Protein 2W5V (pdb70)

Structure (mmCIF, N/CA/C/O backbone):
data_2W5V
#
_entry.id   2W5V
#
_cell.length_a   70.320
_cell.length_b   173.020
_cell.length_c   54.970
_cell.angle_alpha   90.00
_cell.angle_beta   90.00
_cell.angle_gamma   90.00
#
_symmetry.space_group_name_H-M   'P 21 21 2'
#
loop_
_entity.id
_entity.type
_entity.pdbx_description
1 polymer 'ALKALINE PHOSPHATASE'
2 non-polymer 'ZINC ION'
3 non-polymer 'MAGNESIUM ION'
4 water water
#
loop_
_atom_site.group_PDB
_atom_site.id
_atom_site.type_symbol
_atom_site.label_atom_id
_atom_site.label_alt_id
_atom_site.label_comp_id
_atom_site.label_asym_id
_atom_site.label_entity_id
_atom_site.label_seq_id
_atom_site.pdbx_PDB_ins_code
_atom_site.Cartn_x
_atom_site.Cartn_y
_atom_site.Cartn_z
_atom_site.occupancy
_atom_site.B_iso_or_equiv
_atom_site.auth_seq_id
_atom_site.auth_comp_id
_atom_site.auth_asym_id
_atom_site.auth_atom_id
_atom_site.pdbx_PDB_model_num
ATOM 1 N N . GLN A 1 30 ? -4.978 38.915 -18.106 0.82 99.64 30 GLN A N 1
ATOM 2 C CA . GLN A 1 30 ? -3.930 39.167 -17.122 1.00 99.52 30 GLN A CA 1
ATOM 3 C C . GLN A 1 30 ? -4.493 39.433 -15.728 0.0000 102.38 30 GLN A C 1
ATOM 4 O O . GLN A 1 30 ? -4.831 40.569 -15.395 0.74 99.88 30 GLN A O 1
ATOM 10 N N . LEU A 1 31 ? -4.593 38.380 -14.922 1.00 108.93 31 LEU A N 1
ATOM 11 C CA . LEU A 1 31 ? -4.983 38.517 -13.521 1.00 109.05 31 LEU A CA 1
ATOM 12 C C . LEU A 1 31 ? -3.774 38.953 -12.700 1.00 94.76 31 LEU A C 1
ATOM 13 O O . LEU A 1 31 ? -2.670 39.089 -13.231 1.00 102.04 31 LEU A O 1
ATOM 18 N N . LYS A 1 32 ? -3.973 39.170 -11.406 1.00 67.27 32 LYS A N 1
ATOM 19 C CA . LYS A 1 32 ? -2.855 39.522 -10.544 1.00 52.87 32 LYS A CA 1
ATOM 20 C C . LYS A 1 32 ? -2.116 38.285 -10.027 1.00 41.69 32 LYS A C 1
ATOM 21 O O . LYS A 1 32 ? -2.550 37.141 -10.220 1.00 30.83 32 LYS A O 1
ATOM 27 N N . THR A 1 33 ? -0.982 38.543 -9.386 1.00 37.82 33 THR A N 1
ATOM 28 C CA . THR A 1 33 ? -0.091 37.505 -8.901 1.00 28.58 33 THR A CA 1
ATOM 29 C C . THR A 1 33 ? -0.122 37.508 -7.386 1.00 24.60 33 THR A C 1
ATOM 30 O O . THR A 1 33 ? 0.341 38.465 -6.759 1.00 30.30 33 THR A O 1
ATOM 34 N N . PRO A 1 34 ? -0.661 36.436 -6.782 1.00 20.04 34 PRO A N 1
ATOM 35 C CA . PRO A 1 34 ? -0.669 36.376 -5.318 1.00 19.06 34 PRO A CA 1
ATOM 36 C C . PRO A 1 34 ? 0.703 36.016 -4.787 1.00 21.96 34 PRO A C 1
ATOM 37 O O . PRO A 1 34 ? 1.393 35.190 -5.386 1.00 22.07 34 PRO A O 1
ATOM 41 N N . LYS A 1 35 ? 1.094 36.630 -3.678 1.00 14.37 35 LYS A N 1
ATOM 42 C CA . LYS A 1 35 ? 2.308 36.224 -2.975 1.00 12.14 35 LYS A CA 1
ATOM 43 C C . LYS A 1 35 ? 2.114 34.921 -2.203 1.00 17.58 35 LYS A C 1
ATOM 44 O O . LYS A 1 35 ? 2.992 34.041 -2.209 1.00 17.85 35 LYS A O 1
ATOM 50 N N . ASN A 1 36 ? 0.965 34.813 -1.533 1.00 16.47 36 ASN A N 1
ATOM 51 C CA . ASN A 1 36 ? 0.663 33.701 -0.634 1.00 15.18 36 ASN A CA 1
ATOM 52 C C . ASN A 1 36 ? -0.553 32.922 -1.104 1.00 14.70 36 ASN A C 1
ATOM 53 O O . ASN A 1 36 ? -1.435 33.462 -1.763 1.00 15.85 36 ASN A O 1
ATOM 58 N N . VAL A 1 37 ? -0.613 31.654 -0.730 1.00 16.18 37 VAL A N 1
ATOM 59 C CA . VAL A 1 37 ? -1.762 30.838 -1.076 1.00 13.31 37 VAL A CA 1
ATOM 60 C C . VAL A 1 37 ? -2.223 30.057 0.147 1.00 15.02 37 VAL A C 1
ATOM 61 O O . VAL A 1 37 ? -1.398 29.463 0.852 1.00 16.06 37 VAL A O 1
ATOM 65 N N . ILE A 1 38 ? -3.536 30.070 0.392 1.00 15.39 38 ILE A N 1
ATOM 66 C CA . ILE A 1 38 ? -4.151 29.240 1.419 1.00 11.58 38 ILE A CA 1
ATOM 67 C C . ILE A 1 38 ? -5.162 28.337 0.743 1.00 13.11 38 ILE A C 1
ATOM 68 O O . ILE A 1 38 ? -6.114 28.817 0.116 1.00 18.23 38 ILE A O 1
ATOM 73 N N . LEU A 1 39 ? -4.947 27.032 0.848 1.00 12.59 39 LEU A N 1
ATOM 74 C CA . LEU A 1 39 ? -5.854 26.055 0.258 1.00 15.20 39 LEU A CA 1
ATOM 75 C C . LEU A 1 39 ? -6.579 25.330 1.377 1.00 18.82 39 LEU A C 1
ATOM 76 O O . LEU A 1 39 ? -5.956 24.627 2.175 1.00 18.74 39 LEU A O 1
ATOM 81 N N . LEU A 1 40 ? -7.890 25.518 1.452 1.00 13.95 40 LEU A N 1
ATOM 82 C CA . LEU A 1 40 ? -8.696 24.890 2.492 1.00 9.97 40 LEU A CA 1
ATOM 83 C C . LEU A 1 40 ? -9.496 23.761 1.858 1.00 12.82 40 LEU A C 1
ATOM 84 O O . LEU A 1 40 ? -10.220 23.966 0.876 1.00 15.36 40 LEU A O 1
ATOM 89 N N . ILE A 1 41 ? -9.349 22.566 2.416 1.00 15.09 41 ILE A N 1
ATOM 90 C CA . ILE A 1 41 ? -9.995 21.383 1.859 1.00 13.17 41 ILE A CA 1
ATOM 91 C C . ILE A 1 41 ? -10.999 20.810 2.842 1.00 15.29 41 ILE A C 1
ATOM 92 O O . ILE A 1 41 ? -10.651 20.446 3.968 1.00 16.11 41 ILE A O 1
ATOM 97 N N . SER A 1 42 ? -12.253 20.740 2.416 1.00 13.00 42 SER A N 1
ATOM 98 C CA . SER A 1 42 ? -13.283 20.119 3.232 1.00 10.97 42 SER A CA 1
ATOM 99 C C . SER A 1 42 ? -13.469 18.706 2.711 1.00 18.04 42 SER A C 1
ATOM 100 O O . SER A 1 42 ? -14.058 18.495 1.650 1.00 20.67 42 SER A O 1
ATOM 103 N N . ASP A 1 43 ? -12.971 17.733 3.454 1.00 12.27 43 ASP A N 1
ATOM 104 C CA . ASP A 1 43 ? -12.997 16.367 2.962 1.00 12.74 43 ASP A CA 1
ATOM 105 C C . ASP A 1 43 ? -14.424 15.824 2.953 1.00 13.95 43 ASP A C 1
ATOM 106 O O . ASP A 1 43 ? -15.092 15.783 3.989 1.00 15.22 43 ASP A O 1
ATOM 111 N N . GLY A 1 44 ? -14.906 15.453 1.773 1.00 16.98 44 GLY A N 1
ATOM 112 C CA . GLY A 1 44 ? -16.208 14.824 1.643 1.00 19.78 44 GLY A CA 1
ATOM 113 C C . GLY A 1 44 ? -17.398 15.761 1.520 1.00 14.82 44 GLY A C 1
ATOM 114 O O . GLY A 1 44 ? -18.543 15.311 1.600 1.00 21.78 44 GLY A O 1
ATOM 115 N N . ALA A 1 45 ? -17.141 17.052 1.317 1.00 14.56 45 ALA A N 1
ATOM 116 C CA . ALA A 1 45 ? -18.217 18.039 1.251 1.00 14.97 45 ALA A CA 1
ATOM 117 C C . ALA A 1 45 ? -18.640 18.327 -0.191 1.00 19.47 45 ALA A C 1
ATOM 118 O O . ALA A 1 45 ? -17.934 19.009 -0.927 1.00 21.29 45 ALA A O 1
ATOM 120 N N . GLY A 1 46 ? -19.784 17.790 -0.598 1.00 20.57 46 GLY A N 1
ATOM 121 C CA . GLY A 1 46 ? -20.387 18.178 -1.863 1.00 17.40 46 GLY A CA 1
ATOM 122 C C . GLY A 1 46 ? -21.186 19.460 -1.661 1.00 15.85 46 GLY A C 1
ATOM 123 O O . GLY A 1 46 ? -21.244 20.002 -0.559 1.00 16.04 46 GLY A O 1
ATOM 124 N N . LEU A 1 47 ? -21.834 19.940 -2.709 1.00 15.61 47 LEU A N 1
ATOM 125 C CA . LEU A 1 47 ? -22.620 21.168 -2.576 1.00 12.40 47 LEU A CA 1
ATOM 126 C C . LEU A 1 47 ? -23.762 21.030 -1.549 1.00 13.52 47 LEU A C 1
ATOM 127 O O . LEU A 1 47 ? -24.132 22.000 -0.898 1.00 14.16 47 LEU A O 1
ATOM 132 N N . SER A 1 48 ? -24.328 19.832 -1.406 1.00 14.05 48 SER A N 1
ATOM 133 C CA . SER A 1 48 ? -25.357 19.627 -0.388 1.00 15.69 48 SER A CA 1
ATOM 134 C C . SER A 1 48 ? -24.791 19.840 1.020 1.00 19.44 48 SER A C 1
ATOM 135 O O . SER A 1 48 ? -25.441 20.462 1.872 1.00 16.69 48 SER A O 1
ATOM 138 N N . GLN A 1 49 ? -23.584 19.331 1.264 1.00 16.07 49 GLN A N 1
ATOM 139 C CA . GLN A 1 49 ? -22.925 19.533 2.555 1.00 10.93 49 GLN A CA 1
ATOM 140 C C . GLN A 1 49 ? -22.671 21.020 2.805 1.00 13.94 49 GLN A C 1
ATOM 141 O O . GLN A 1 49 ? -22.985 21.552 3.877 1.00 13.28 49 GLN A O 1
ATOM 147 N N . ILE A 1 50 ? -22.102 21.690 1.809 1.00 14.33 50 ILE A N 1
ATOM 148 C CA . ILE A 1 50 ? -21.919 23.138 1.872 1.00 12.53 50 ILE A CA 1
ATOM 149 C C . ILE A 1 50 ? -23.236 23.841 2.213 1.00 14.94 50 ILE A C 1
ATOM 150 O O . ILE A 1 50 ? -23.280 24.706 3.089 1.00 14.03 50 ILE A O 1
ATOM 155 N N . SER A 1 51 ? -24.312 23.448 1.529 1.00 14.94 51 SER A N 1
ATOM 156 C CA . SER A 1 51 ? -25.621 24.071 1.708 1.00 14.13 51 SER A CA 1
ATOM 157 C C . SER A 1 51 ? -26.117 23.971 3.149 1.00 15.52 51 SER A C 1
ATOM 158 O O . SER A 1 51 ? -26.912 24.794 3.587 1.00 15.25 51 SER A O 1
ATOM 161 N N . SER A 1 52 ? -25.660 22.970 3.896 1.00 16.20 52 SER A N 1
ATOM 162 C CA . SER A 1 52 ? -26.145 22.837 5.273 1.00 13.20 52 SER A CA 1
ATOM 163 C C . SER A 1 52 ? -25.796 24.067 6.123 1.00 15.68 52 SER A C 1
ATOM 164 O O . SER A 1 52 ? -26.543 24.428 7.035 1.00 20.34 52 SER A O 1
ATOM 167 N N . THR A 1 53 ? -24.681 24.730 5.813 1.00 16.82 53 THR A N 1
ATOM 168 C CA . THR A 1 53 ? -24.287 25.914 6.579 1.00 18.39 53 THR A CA 1
ATOM 169 C C . THR A 1 53 ? -25.291 27.054 6.394 1.00 19.46 53 THR A C 1
ATOM 170 O O . THR A 1 53 ? -25.392 27.940 7.240 1.00 20.11 53 THR A O 1
ATOM 174 N N . PHE A 1 54 ? -26.032 27.036 5.287 1.00 14.25 54 PHE A N 1
ATOM 175 C CA . PHE A 1 54 ? -27.024 28.079 5.037 1.00 18.07 54 PHE A CA 1
ATOM 176 C C . PHE A 1 54 ? -28.322 27.814 5.795 1.00 23.02 54 PHE A C 1
ATOM 177 O O . PHE A 1 54 ? -29.208 28.658 5.796 1.00 21.93 54 PHE A O 1
ATOM 185 N N . TYR A 1 55 ? -28.433 26.647 6.432 1.00 17.64 55 TYR A N 1
ATOM 186 C CA . TYR A 1 55 ? -29.635 26.314 7.209 1.00 19.07 55 TYR A CA 1
ATOM 187 C C . TYR A 1 55 ? -29.375 25.970 8.677 1.00 21.13 55 TYR A C 1
ATOM 188 O O . TYR A 1 55 ? -30.259 26.135 9.520 1.00 21.07 55 TYR A O 1
ATOM 197 N N . PHE A 1 56 ? -28.179 25.482 8.983 1.00 20.63 56 PHE A N 1
ATOM 198 C CA . PHE A 1 56 ? -27.896 24.945 10.315 1.00 21.93 56 PHE A CA 1
ATOM 199 C C . PHE A 1 56 ? -26.769 25.674 11.050 1.00 28.24 56 PHE A C 1
ATOM 200 O O . PHE A 1 56 ? -26.255 25.181 12.051 1.00 28.45 56 PHE A O 1
ATOM 208 N N . LYS A 1 57 ? -26.380 26.842 10.554 1.00 24.61 57 LYS A N 1
ATOM 209 C CA . LYS A 1 57 ? -25.362 27.646 11.223 1.00 29.00 57 LYS A CA 1
ATOM 210 C C . LYS A 1 57 ? -25.944 29.009 11.563 1.00 29.42 57 LYS A C 1
ATOM 211 O O . LYS A 1 57 ? -26.681 29.580 10.771 1.00 28.37 57 LYS A O 1
ATOM 217 N N . SER A 1 58 ? -25.622 29.538 12.736 1.00 31.53 58 SER A N 1
ATOM 218 C CA . SER A 1 58 ? -26.104 30.869 13.082 1.00 38.90 58 SER A CA 1
ATOM 219 C C . SER A 1 58 ? -25.362 31.910 12.250 1.00 37.05 58 SER A C 1
ATOM 220 O O . SER A 1 58 ? -24.139 31.864 12.121 1.00 35.67 58 SER A O 1
ATOM 223 N N . GLY A 1 59 ? -26.104 32.843 11.668 1.00 37.18 59 GLY A N 1
ATOM 224 C CA . GLY A 1 59 ? -25.487 33.873 10.857 1.00 38.86 59 GLY A CA 1
ATOM 225 C C . GLY A 1 59 ? -25.111 33.372 9.475 1.00 42.29 59 GLY A C 1
ATOM 226 O O . GLY A 1 59 ? -25.185 32.173 9.198 1.00 43.79 59 GLY A O 1
ATOM 227 N N . THR A 1 60 ? -24.697 34.297 8.614 1.00 32.45 60 THR A N 1
ATOM 228 C CA . THR A 1 60 ? -24.369 33.999 7.221 1.00 29.62 60 THR A CA 1
ATOM 229 C C . THR A 1 60 ? -23.048 33.242 7.079 1.00 24.64 60 THR A C 1
ATOM 230 O O . THR A 1 60 ? -22.052 33.602 7.713 1.00 22.14 60 THR A O 1
ATOM 234 N N . PRO A 1 61 ? -23.040 32.184 6.248 1.00 20.31 61 PRO A N 1
ATOM 235 C CA . PRO A 1 61 ? -21.829 31.388 6.002 1.00 17.12 61 PRO A CA 1
ATOM 236 C C . PRO A 1 61 ? -20.748 32.228 5.326 1.00 18.64 61 PRO A C 1
ATOM 237 O O . PRO A 1 61 ? -21.054 33.105 4.514 1.00 18.39 61 PRO A O 1
ATOM 241 N N . ASN A 1 62 ? -19.490 31.970 5.660 1.00 16.71 62 ASN A N 1
ATOM 242 C CA . ASN A 1 62 ? -18.409 32.677 4.999 1.00 16.79 62 ASN A CA 1
ATOM 243 C C . ASN A 1 62 ? -18.290 32.325 3.509 1.00 19.05 62 ASN A C 1
ATOM 244 O O . ASN A 1 62 ? -17.669 33.057 2.744 1.00 16.24 62 ASN A O 1
ATOM 249 N N . TYR A 1 63 ? -18.889 31.208 3.101 1.00 16.17 63 TYR A N 1
ATOM 250 C CA . TYR A 1 63 ? -19.000 30.893 1.679 1.00 15.98 63 TYR A CA 1
ATOM 251 C C . TYR A 1 63 ? -19.524 32.073 0.853 1.00 13.99 63 TYR A C 1
ATOM 252 O O . TYR A 1 63 ? -19.104 32.272 -0.285 1.00 17.09 63 TYR A O 1
ATOM 261 N N . THR A 1 64 ? -20.443 32.851 1.414 1.00 12.19 64 THR A N 1
ATOM 262 C CA . THR A 1 64 ? -21.045 33.956 0.656 1.00 11.58 64 THR A CA 1
ATOM 263 C C . THR A 1 64 ? -20.071 35.079 0.301 1.00 15.19 64 THR A C 1
ATOM 264 O O . THR A 1 64 ? -20.407 35.971 -0.466 1.00 15.33 64 THR A O 1
ATOM 268 N N . GLN A 1 65 ? -18.868 35.053 0.861 1.00 18.59 65 GLN A N 1
ATOM 269 C CA . GLN A 1 65 ? -17.884 36.076 0.517 1.00 17.26 65 GLN A CA 1
ATOM 270 C C . GLN A 1 65 ? -17.284 35.831 -0.870 1.00 22.37 65 GLN A C 1
ATOM 271 O O . GLN A 1 65 ? -16.690 36.728 -1.461 1.00 18.79 65 GLN A O 1
ATOM 277 N N . PHE A 1 66 ? -17.442 34.619 -1.395 1.00 14.63 66 PHE A N 1
ATOM 278 C CA . PHE A 1 66 ? -16.830 34.272 -2.683 1.00 12.74 66 PHE A CA 1
ATOM 279 C C . PHE A 1 66 ? -17.656 34.711 -3.894 1.00 14.65 66 PHE A C 1
ATOM 280 O O . PHE A 1 66 ? -18.875 34.536 -3.931 1.00 19.44 66 PHE A O 1
ATOM 288 N N . LYS A 1 67 ? -16.978 35.256 -4.899 1.00 15.06 67 LYS A N 1
ATOM 289 C CA . LYS A 1 67 ? -17.618 35.528 -6.185 1.00 16.59 67 LYS A CA 1
ATOM 290 C C . LYS A 1 67 ? -17.169 34.521 -7.245 1.00 19.23 67 LYS A C 1
ATOM 291 O O . LYS A 1 67 ? -17.993 33.978 -7.995 1.00 18.42 67 LYS A O 1
ATOM 297 N N . ASN A 1 68 ? -15.868 34.251 -7.295 1.00 16.58 68 ASN A N 1
ATOM 298 C CA . ASN A 1 68 ? -15.352 33.346 -8.310 1.00 12.93 68 ASN A CA 1
ATOM 299 C C . ASN A 1 68 ? -15.528 31.895 -7.903 1.00 16.38 68 ASN A C 1
ATOM 300 O O . ASN A 1 68 ? -14.984 31.441 -6.889 1.00 17.35 68 ASN A O 1
ATOM 305 N N . ILE A 1 69 ? -16.301 31.181 -8.710 1.00 12.14 69 ILE A N 1
ATOM 306 C CA . ILE A 1 69 ? -16.673 29.806 -8.415 1.00 13.45 69 ILE A CA 1
ATOM 307 C C . ILE A 1 69 ? -16.427 28.936 -9.636 1.00 12.23 69 ILE A C 1
ATOM 308 O O . ILE A 1 69 ? -16.739 29.329 -10.759 1.00 14.12 69 ILE A O 1
ATOM 313 N N . GLY A 1 70 ? -15.860 27.758 -9.409 1.00 13.23 70 GLY A N 1
ATOM 314 C CA . GLY A 1 70 ? -15.663 26.788 -10.469 1.00 13.77 70 GLY A CA 1
ATOM 315 C C . GLY A 1 70 ? -16.168 25.432 -10.026 1.00 12.28 70 GLY A C 1
ATOM 316 O O . GLY A 1 70 ? -16.710 25.304 -8.925 1.00 13.64 70 GLY A O 1
ATOM 317 N N . LEU A 1 71 ? -15.998 24.425 -10.875 1.00 13.92 71 LEU A N 1
ATOM 318 C CA . LEU A 1 71 ? -16.393 23.061 -10.533 1.00 13.83 71 LEU A CA 1
ATOM 319 C C . LEU A 1 71 ? -15.312 22.095 -11.005 1.00 16.94 71 LEU A C 1
ATOM 320 O O . LEU A 1 71 ? -14.787 22.246 -12.114 1.00 15.28 71 LEU A O 1
ATOM 325 N N . ILE A 1 72 ? -15.000 21.093 -10.178 1.00 15.75 72 ILE A N 1
ATOM 326 C CA . ILE A 1 72 ? -14.022 20.073 -10.558 1.00 12.30 72 ILE A CA 1
ATOM 327 C C . ILE A 1 72 ? -14.613 18.668 -10.664 1.00 11.99 72 ILE A C 1
ATOM 328 O O . ILE A 1 72 ? -15.474 18.277 -9.874 1.00 16.53 72 ILE A O 1
ATOM 333 N N . LYS A 1 73 ? -14.138 17.927 -11.655 1.00 13.73 73 LYS A N 1
ATOM 334 C CA . LYS A 1 73 ? -14.425 16.506 -11.786 1.00 14.15 73 LYS A CA 1
ATOM 335 C C . LYS A 1 73 ? -13.357 15.715 -11.019 1.00 19.50 73 LYS A C 1
ATOM 336 O O . LYS A 1 73 ? -12.158 15.960 -11.174 1.00 19.60 73 LYS A O 1
ATOM 342 N N . THR A 1 74 ? -13.787 14.755 -10.206 1.00 12.97 74 THR A N 1
ATOM 343 C CA . THR A 1 74 ? -12.914 14.205 -9.171 1.00 14.21 74 THR A CA 1
ATOM 344 C C . THR A 1 74 ? -12.450 12.763 -9.420 1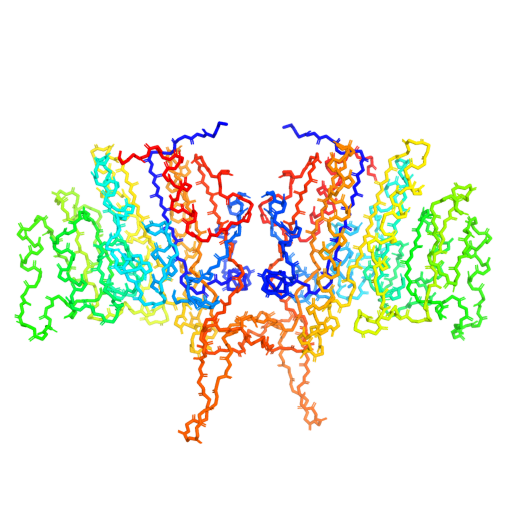.00 14.74 74 THR A C 1
ATOM 345 O O . THR A 1 74 ? -11.725 12.196 -8.606 1.00 16.16 74 THR A O 1
ATOM 349 N N . SER A 1 75 ? -12.856 12.168 -10.533 1.00 14.90 75 SER A N 1
ATOM 350 C CA . SER A 1 75 ? -12.475 10.776 -10.799 1.00 19.98 75 SER A CA 1
ATOM 351 C C . SER A 1 75 ? -10.955 10.579 -10.769 1.00 23.04 75 SER A C 1
ATOM 352 O O . SER A 1 75 ? -10.199 11.485 -11.105 1.00 18.94 75 SER A O 1
ATOM 355 N N . SER A 1 76 ? -10.509 9.392 -10.368 1.00 19.05 76 SER A N 1
ATOM 356 C CA . SER A 1 76 ? -9.075 9.115 -10.338 1.00 15.75 76 SER A CA 1
ATOM 357 C C . SER A 1 76 ? -8.631 8.585 -11.702 1.00 19.27 76 SER A C 1
ATOM 358 O O . SER A 1 76 ? -9.400 8.609 -12.664 1.00 17.29 76 SER A O 1
ATOM 361 N N . SER A 1 77 ? -7.391 8.112 -11.789 1.00 16.06 77 SER A N 1
ATOM 362 C CA . SER A 1 77 ? -6.874 7.578 -13.043 1.00 19.38 77 SER A CA 1
ATOM 363 C C . SER A 1 77 ? -7.499 6.218 -13.365 1.00 23.26 77 SER A C 1
ATOM 364 O O . SER A 1 77 ? -7.477 5.783 -14.515 1.00 24.21 77 SER A O 1
ATOM 367 N N . ARG A 1 78 ? -8.051 5.550 -12.351 1.00 15.51 78 ARG A N 1
ATOM 368 C CA . ARG A 1 78 ? -8.567 4.186 -12.523 1.00 23.26 78 ARG A CA 1
ATOM 369 C C . ARG A 1 78 ? -9.998 3.993 -12.045 1.00 27.94 78 ARG A C 1
ATOM 370 O O . ARG A 1 78 ? -10.602 2.954 -12.305 1.00 25.21 78 ARG A O 1
ATOM 378 N N . GLU A 1 79 ? -10.530 4.978 -11.329 1.00 22.59 79 GLU A N 1
ATOM 379 C CA . GLU A 1 79 ? -11.822 4.823 -10.663 1.00 17.85 79 GLU A CA 1
ATOM 380 C C . GLU A 1 79 ? -12.738 6.034 -10.874 1.00 18.88 79 GLU A C 1
ATOM 381 O O . GLU A 1 79 ? -12.320 7.181 -10.696 1.00 20.01 79 GLU A O 1
ATOM 387 N N . ASP A 1 80 ? -13.994 5.776 -11.234 1.00 21.27 80 ASP A N 1
ATOM 388 C CA . ASP A 1 80 ? -14.985 6.846 -11.352 1.00 19.64 80 ASP A CA 1
ATOM 389 C C . ASP A 1 80 ? -15.189 7.553 -10.019 1.00 17.21 80 ASP A C 1
ATOM 390 O O . ASP A 1 80 ? -15.359 8.775 -9.973 1.00 17.06 80 ASP A O 1
ATOM 395 N N . VAL A 1 81 ? -15.192 6.776 -8.939 1.00 17.82 81 VAL A N 1
ATOM 396 C CA . VAL A 1 81 ? -15.336 7.327 -7.593 1.00 19.00 81 VAL A CA 1
ATOM 397 C C . VAL A 1 81 ? -13.978 7.384 -6.897 1.00 18.89 81 VAL A C 1
ATOM 398 O O . VAL A 1 81 ? -13.335 6.363 -6.661 1.00 15.50 81 VAL A O 1
ATOM 402 N N . THR A 1 82 ? -13.540 8.588 -6.563 1.00 16.31 82 THR A N 1
ATOM 403 C CA . THR A 1 82 ? -12.211 8.755 -6.001 1.00 18.08 82 THR A CA 1
ATOM 404 C C . THR A 1 82 ? -12.168 8.481 -4.495 1.00 18.48 82 THR A C 1
ATOM 405 O O . THR A 1 82 ? -13.197 8.515 -3.819 1.00 18.46 82 THR A O 1
ATOM 409 N N . ASP A 1 83 ? -10.979 8.184 -3.971 1.00 16.49 83 ASP A N 1
ATOM 410 C CA . ASP A 1 83 ? -10.787 8.220 -2.526 1.00 18.19 83 ASP A CA 1
ATOM 411 C C . ASP A 1 83 ? -9.977 9.453 -2.176 1.00 20.26 83 ASP A C 1
ATOM 412 O O . ASP A 1 83 ? -9.610 10.235 -3.064 1.00 17.66 83 ASP A O 1
ATOM 427 N N . ALA A 1 85 ? -6.950 9.830 -1.025 1.00 13.20 85 ALA A N 1
ATOM 428 C CA . ALA A 1 85 ? -5.534 9.800 -1.388 1.00 14.27 85 ALA A CA 1
ATOM 429 C C . ALA A 1 85 ? -5.304 10.296 -2.815 1.00 14.33 85 ALA A C 1
ATOM 430 O O . ALA A 1 85 ? -4.496 11.203 -3.043 1.00 17.00 85 ALA A O 1
ATOM 432 N N . SER A 1 86 ? -6.008 9.714 -3.780 1.00 15.22 86 SER A N 1
ATOM 433 C CA . SER A 1 86 ? -5.868 10.162 -5.166 1.00 17.67 86 SER A CA 1
ATOM 434 C C . SER A 1 86 ? -6.446 11.564 -5.350 1.00 18.67 86 SER A C 1
ATOM 435 O O . SER A 1 86 ? -5.889 12.386 -6.093 1.00 19.90 86 SER A O 1
ATOM 438 N N . GLY A 1 87 ? -7.562 11.831 -4.676 1.00 17.15 87 GLY A N 1
ATOM 439 C CA . GLY A 1 87 ? -8.186 13.147 -4.736 1.00 16.78 87 GLY A CA 1
ATOM 440 C C . GLY A 1 87 ? -7.250 14.261 -4.301 1.00 17.45 87 GLY A C 1
ATOM 441 O O . GLY A 1 87 ? -7.162 15.296 -4.952 1.00 24.37 87 GLY A O 1
ATOM 442 N N . ALA A 1 88 ? -6.538 14.048 -3.200 1.00 13.69 88 ALA A N 1
ATOM 443 C CA . ALA A 1 88 ? -5.643 15.071 -2.664 1.00 15.28 88 ALA A CA 1
ATOM 444 C C . ALA A 1 88 ? -4.342 15.161 -3.443 1.00 16.27 88 ALA A C 1
ATOM 445 O O . ALA A 1 88 ? -3.764 16.245 -3.579 1.00 15.52 88 ALA A O 1
ATOM 447 N N . THR A 1 89 ? -3.855 14.013 -3.914 1.00 13.26 89 THR A N 1
ATOM 448 C CA . THR A 1 89 ? -2.655 13.983 -4.742 1.00 12.83 89 THR A CA 1
ATOM 449 C C . THR A 1 89 ? -2.892 14.717 -6.055 1.00 17.76 89 THR A C 1
ATOM 450 O O . THR A 1 89 ? -1.983 15.325 -6.604 1.00 18.82 89 THR A O 1
ATOM 454 N N . ALA A 1 90 ? -4.126 14.683 -6.551 1.00 15.46 90 ALA A N 1
ATOM 455 C CA . ALA A 1 90 ? -4.471 15.493 -7.706 1.00 15.48 90 ALA A CA 1
ATOM 456 C C . ALA A 1 90 ? -4.202 16.974 -7.404 1.00 17.93 90 ALA A C 1
ATOM 457 O O . ALA A 1 90 ? -3.650 17.689 -8.238 1.00 17.46 90 ALA A O 1
ATOM 459 N N . PHE A 1 91 ? -4.592 17.435 -6.212 1.00 16.31 91 PHE A N 1
ATOM 460 C CA . PHE A 1 91 ? -4.332 18.831 -5.809 1.00 10.50 91 PHE A CA 1
ATOM 461 C C . PHE A 1 91 ? -2.850 19.119 -5.563 1.00 14.88 91 PHE A C 1
ATOM 462 O O . PHE A 1 91 ? -2.322 20.117 -6.038 1.00 22.98 91 PHE A O 1
ATOM 470 N N . SER A 1 92 ? -2.193 18.249 -4.802 1.00 18.34 92 SER A N 1
ATOM 471 C CA . SER A 1 92 ? -0.827 18.487 -4.350 1.00 16.36 92 SER A CA 1
ATOM 472 C C . SER A 1 92 ? 0.224 18.283 -5.448 1.00 20.65 92 SER A C 1
ATOM 473 O O . SER A 1 92 ? 1.274 18.937 -5.431 1.00 17.75 92 SER A O 1
ATOM 476 N N . CYS A 1 93 ? -0.058 17.383 -6.393 1.00 17.93 93 CYS A N 1
ATOM 477 C CA . CYS A 1 93 ? 0.930 16.988 -7.407 1.00 16.79 93 CYS A CA 1
ATOM 478 C C . CYS A 1 93 ? 0.480 17.196 -8.851 1.00 20.23 93 CYS A C 1
ATOM 479 O O . CYS A 1 93 ? 1.279 17.054 -9.777 1.00 17.72 93 CYS A O 1
ATOM 482 N N . GLY A 1 94 ? -0.792 17.522 -9.056 1.00 17.60 94 GLY A N 1
ATOM 483 C CA . GLY A 1 94 ? -1.249 17.893 -10.386 1.00 20.58 94 GLY A CA 1
ATOM 484 C C . GLY A 1 94 ? -1.450 16.758 -11.379 1.00 24.76 94 GLY A C 1
ATOM 485 O O . GLY A 1 94 ? -1.471 16.988 -12.591 1.00 20.62 94 GLY A O 1
ATOM 486 N N . ILE A 1 95 ? -1.616 15.535 -10.881 1.00 19.02 95 ILE A N 1
ATOM 487 C CA . ILE A 1 95 ? -1.859 14.397 -11.765 1.00 20.73 95 ILE A CA 1
ATOM 488 C C . ILE A 1 95 ? -3.013 13.518 -11.304 1.00 22.05 95 ILE A C 1
ATOM 489 O O . ILE A 1 95 ? -3.326 13.451 -10.115 1.00 20.39 95 ILE A O 1
ATOM 494 N N . LYS A 1 96 ? -3.641 12.839 -12.256 1.00 17.82 96 LYS A N 1
ATOM 495 C CA . LYS A 1 96 ? -4.581 11.775 -11.931 1.00 20.19 96 LYS A CA 1
ATOM 496 C C . LYS A 1 96 ? -3.770 10.554 -11.496 1.00 25.07 96 LYS A C 1
ATOM 497 O O . LYS A 1 96 ? -2.805 10.179 -12.165 1.00 21.16 96 LYS A O 1
ATOM 503 N N . THR A 1 97 ? -4.141 9.942 -10.374 1.00 16.08 97 THR A N 1
ATOM 504 C CA . THR A 1 97 ? -3.446 8.729 -9.924 1.00 18.60 97 THR A CA 1
ATOM 505 C C . THR A 1 97 ? -4.452 7.746 -9.332 1.00 18.91 97 THR A C 1
ATOM 506 O O . THR A 1 97 ? -5.642 8.052 -9.273 1.00 20.10 97 THR A O 1
ATOM 510 N N . TYR A 1 98 ? -3.982 6.573 -8.912 1.00 17.79 98 TYR A N 1
ATOM 511 C CA . TYR A 1 98 ? -4.889 5.520 -8.460 1.00 16.53 98 TYR A CA 1
ATOM 512 C C . TYR A 1 98 ? -5.350 5.731 -7.018 1.00 17.59 98 TYR A C 1
ATOM 513 O O . TYR A 1 98 ? -4.602 6.277 -6.197 1.00 18.01 98 TYR A O 1
ATOM 522 N N . ASN A 1 99 ? -6.582 5.316 -6.715 1.00 17.63 99 ASN A N 1
ATOM 523 C CA . ASN A 1 99 ? -7.104 5.384 -5.348 1.00 13.94 99 ASN A CA 1
ATOM 524 C C . ASN A 1 99 ? -6.102 4.742 -4.394 1.00 19.10 99 ASN A C 1
ATOM 525 O O . ASN A 1 99 ? -5.571 3.664 -4.685 1.00 21.44 99 ASN A O 1
ATOM 530 N N . ALA A 1 100 ? -5.842 5.416 -3.274 1.00 20.66 100 ALA A N 1
ATOM 531 C CA . ALA A 1 100 ? -4.841 4.995 -2.274 1.00 18.02 100 ALA A CA 1
ATOM 532 C C . ALA A 1 100 ? -3.422 5.551 -2.485 1.00 21.00 100 ALA A C 1
ATOM 533 O O . ALA A 1 100 ? -2.602 5.526 -1.566 1.00 20.64 100 ALA A O 1
ATOM 535 N N . ALA A 1 101 ? -3.123 6.059 -3.674 1.00 19.41 101 ALA A N 1
ATOM 536 C CA . ALA A 1 101 ? -1.793 6.631 -3.908 1.00 21.09 101 ALA A CA 1
ATOM 537 C C . ALA A 1 101 ? -1.564 7.934 -3.141 1.00 23.28 101 ALA A C 1
ATOM 538 O O . ALA A 1 101 ? -2.466 8.765 -3.015 1.00 19.95 101 ALA A O 1
ATOM 540 N N . ILE A 1 102 ? -0.342 8.108 -2.641 1.00 19.23 102 ILE A N 1
ATOM 541 C CA . ILE A 1 102 ? 0.044 9.319 -1.931 1.00 17.54 102 ILE A CA 1
ATOM 542 C C . ILE A 1 102 ? 1.278 9.925 -2.599 1.00 18.30 102 ILE A C 1
ATOM 543 O O . ILE A 1 102 ? 2.385 9.390 -2.491 1.00 16.75 102 ILE A O 1
ATOM 548 N N . GLY A 1 103 ? 1.076 11.032 -3.308 1.00 16.80 103 GLY A N 1
ATOM 549 C CA . GLY A 1 103 ? 2.172 11.738 -3.943 1.00 18.02 103 GLY A CA 1
ATOM 550 C C . GLY A 1 103 ? 2.922 10.909 -4.970 1.00 17.83 103 GLY A C 1
ATOM 551 O O . GLY A 1 103 ? 4.105 11.141 -5.200 1.00 21.17 103 GLY A O 1
ATOM 552 N N . VAL A 1 104 ? 2.243 9.941 -5.580 1.00 16.85 104 VAL A N 1
ATOM 553 C CA . VAL A 1 104 ? 2.830 9.187 -6.684 1.00 16.56 104 VAL A CA 1
ATOM 554 C C . VAL A 1 104 ? 1.880 9.118 -7.879 1.00 20.47 104 VAL A C 1
ATOM 555 O O . VAL A 1 104 ? 0.658 9.210 -7.722 1.00 22.80 104 VAL A O 1
ATOM 559 N N . ALA A 1 105 ? 2.449 8.959 -9.071 1.00 18.49 105 ALA A N 1
ATOM 560 C CA . ALA A 1 105 ? 1.666 8.914 -10.299 1.00 19.07 105 ALA A CA 1
ATOM 561 C C . ALA A 1 105 ? 1.024 7.555 -10.492 1.00 22.50 105 ALA A C 1
ATOM 562 O O . ALA A 1 105 ? 1.197 6.648 -9.675 1.00 19.98 105 ALA A O 1
ATOM 564 N N . ASP A 1 106 ? 0.275 7.417 -11.578 1.00 24.24 106 ASP A N 1
ATOM 565 C CA . ASP A 1 106 ? -0.464 6.194 -11.802 1.00 18.08 106 ASP A CA 1
ATOM 566 C C . ASP A 1 106 ? 0.487 5.015 -11.988 1.00 18.22 106 ASP A C 1
ATOM 567 O O . ASP A 1 106 ? 0.126 3.885 -11.678 1.00 27.49 106 ASP A O 1
ATOM 572 N N . ASP A 1 107 ? 1.697 5.282 -12.484 1.00 22.42 107 ASP A N 1
ATOM 573 C CA . ASP A 1 107 ? 2.721 4.237 -12.608 1.00 23.36 107 ASP A CA 1
ATOM 574 C C . ASP A 1 107 ? 3.570 4.095 -11.335 1.00 22.37 107 ASP A C 1
ATOM 575 O O . ASP A 1 107 ? 4.578 3.402 -11.331 1.00 21.39 107 ASP A O 1
ATOM 580 N N . SER A 1 108 ? 3.149 4.765 -10.266 1.00 22.04 108 SER A N 1
ATOM 581 C CA . SER A 1 108 ? 3.779 4.661 -8.945 1.00 17.38 108 SER A CA 1
ATOM 582 C C . SER A 1 108 ? 5.088 5.442 -8.761 1.00 23.25 108 SER A C 1
ATOM 583 O O . SER A 1 108 ? 5.725 5.350 -7.711 1.00 26.17 108 SER A O 1
ATOM 586 N N . THR A 1 109 ? 5.488 6.220 -9.760 1.00 28.00 109 THR A N 1
ATOM 587 C CA . THR A 1 109 ? 6.699 7.027 -9.613 1.00 34.18 109 THR A CA 1
ATOM 588 C C . THR A 1 109 ? 6.405 8.287 -8.798 1.00 27.45 109 THR A C 1
ATOM 589 O O . THR A 1 109 ? 5.382 8.938 -9.002 1.00 22.49 109 THR A O 1
ATOM 593 N N . ALA A 1 110 ? 7.295 8.622 -7.866 1.00 25.72 110 ALA A N 1
ATOM 594 C CA . ALA A 1 110 ? 7.125 9.824 -7.051 1.00 25.63 110 ALA A CA 1
ATOM 595 C C . ALA A 1 110 ? 7.065 11.066 -7.936 1.00 27.14 110 ALA A C 1
ATOM 596 O O . ALA A 1 110 ? 7.775 11.167 -8.934 1.00 25.75 110 ALA A O 1
ATOM 598 N N . VAL A 1 111 ? 6.203 12.009 -7.575 1.00 22.22 111 VAL A N 1
ATOM 599 C CA . VAL A 1 111 ? 6.086 13.253 -8.323 1.00 23.63 111 VAL A CA 1
ATOM 600 C C . VAL A 1 111 ? 6.209 14.433 -7.363 1.00 29.16 111 VAL A C 1
ATOM 601 O O . VAL A 1 111 ? 5.768 14.354 -6.219 1.00 32.87 111 VAL A O 1
ATOM 605 N N . LYS A 1 112 ? 6.809 15.524 -7.823 1.00 23.89 112 LYS A N 1
ATOM 606 C CA . LYS A 1 112 ? 7.019 16.686 -6.970 1.00 27.47 112 LYS A CA 1
ATOM 607 C C . LYS A 1 112 ? 5.695 17.328 -6.556 1.00 25.12 112 LYS A C 1
ATOM 608 O O . LYS A 1 112 ? 4.808 17.544 -7.381 1.00 26.20 112 LYS A O 1
ATOM 614 N N . SER A 1 113 ? 5.561 17.616 -5.268 1.00 18.02 113 SER A N 1
ATOM 615 C CA . SER A 1 113 ? 4.348 18.234 -4.759 1.00 19.02 113 SER A CA 1
ATOM 616 C C . SER A 1 113 ? 4.481 19.757 -4.715 1.00 18.37 113 SER A C 1
ATOM 617 O O . SER A 1 113 ? 5.581 20.317 -4.826 1.00 19.21 113 SER A O 1
ATOM 620 N N . ILE A 1 114 ? 3.352 20.420 -4.519 1.00 17.02 114 ILE A N 1
ATOM 621 C CA . ILE A 1 114 ? 3.332 21.866 -4.458 1.00 16.98 114 ILE A CA 1
ATOM 622 C C . ILE A 1 114 ? 4.190 22.331 -3.280 1.00 25.05 114 ILE A C 1
ATOM 623 O O . ILE A 1 114 ? 4.809 23.393 -3.341 1.00 26.45 114 ILE A O 1
ATOM 628 N N . VAL A 1 115 ? 4.232 21.529 -2.216 1.00 18.73 115 VAL A N 1
ATOM 629 C CA . VAL A 1 115 ? 5.066 21.833 -1.052 1.00 17.91 115 VAL A CA 1
ATOM 630 C C . VAL A 1 115 ? 6.557 21.819 -1.396 1.00 22.52 115 VAL A C 1
ATOM 631 O O . VAL A 1 115 ? 7.310 22.715 -0.994 1.00 23.94 115 VAL A O 1
ATOM 635 N N . GLU A 1 116 ? 6.976 20.806 -2.148 1.00 19.34 116 GLU A N 1
ATOM 636 C CA . GLU A 1 116 ? 8.352 20.712 -2.610 1.00 19.28 116 GLU A CA 1
ATOM 637 C C . GLU A 1 116 ? 8.696 21.847 -3.578 1.00 22.42 116 GLU A C 1
ATOM 638 O O . GLU A 1 116 ? 9.775 22.451 -3.490 1.00 21.79 116 GLU A O 1
ATOM 644 N N . ILE A 1 117 ? 7.776 22.139 -4.497 1.00 19.98 117 ILE A N 1
ATOM 645 C CA . ILE A 1 117 ? 7.975 23.224 -5.454 1.00 21.69 117 ILE A CA 1
ATOM 646 C C . ILE A 1 117 ? 8.053 24.557 -4.723 1.00 16.76 117 ILE A C 1
ATOM 647 O O . ILE A 1 117 ? 8.925 25.378 -4.999 1.00 24.12 117 ILE A O 1
ATOM 652 N N . ALA A 1 118 ? 7.143 24.767 -3.778 1.00 19.36 118 ALA A N 1
ATOM 653 C CA . ALA A 1 118 ? 7.153 25.993 -2.989 1.00 19.58 118 ALA A CA 1
ATOM 654 C C . ALA A 1 118 ? 8.509 26.167 -2.305 1.00 23.69 118 ALA A C 1
ATOM 655 O O . ALA A 1 118 ? 9.135 27.224 -2.412 1.00 24.36 118 ALA A O 1
ATOM 657 N N . ALA A 1 119 ? 8.971 25.124 -1.620 1.00 23.92 119 ALA A N 1
ATOM 658 C CA . ALA A 1 119 ? 10.267 25.171 -0.950 1.00 21.46 119 ALA A CA 1
ATOM 659 C C . ALA A 1 119 ? 11.383 25.605 -1.909 1.00 23.41 119 ALA A C 1
ATOM 660 O O . ALA A 1 119 ? 12.223 26.440 -1.564 1.00 24.27 119 ALA A O 1
ATOM 662 N N . LEU A 1 120 ? 11.395 25.037 -3.112 1.00 21.47 120 LEU A N 1
ATOM 663 C CA . LEU A 1 120 ? 12.396 25.411 -4.118 1.00 21.35 120 LEU A CA 1
ATOM 664 C C . LEU A 1 120 ? 12.350 26.906 -4.456 1.00 25.00 120 LEU A C 1
ATOM 665 O O . LEU A 1 120 ? 13.370 27.511 -4.810 1.00 22.48 120 LEU A O 1
ATOM 670 N N . ASN A 1 121 ? 11.156 27.487 -4.369 1.00 22.38 121 ASN A N 1
ATOM 671 C CA . ASN A 1 121 ? 10.957 28.901 -4.685 1.00 23.21 121 ASN A CA 1
ATOM 672 C C . ASN A 1 121 ? 11.018 29.773 -3.447 1.00 24.13 121 ASN A C 1
ATOM 673 O O . ASN A 1 121 ? 10.538 30.908 -3.451 1.00 24.67 121 ASN A O 1
ATOM 678 N N . ASN A 1 122 ? 11.576 29.231 -2.375 1.00 20.64 122 ASN A N 1
ATOM 679 C CA . ASN A 1 122 ? 11.749 30.000 -1.159 1.00 21.38 122 ASN A CA 1
ATOM 680 C C . ASN A 1 122 ? 10.428 30.384 -0.492 1.00 22.75 122 ASN A C 1
ATOM 681 O O . ASN A 1 122 ? 10.333 31.433 0.136 1.00 22.14 122 ASN A O 1
ATOM 686 N N . ILE A 1 123 ? 9.413 29.539 -0.639 1.00 15.87 123 ILE A N 1
ATOM 687 C CA . ILE A 1 123 ? 8.114 29.759 -0.007 1.00 18.03 123 ILE A CA 1
ATOM 688 C C . ILE A 1 123 ? 8.031 28.912 1.267 1.00 24.99 123 ILE A C 1
ATOM 689 O O . ILE A 1 123 ? 8.451 27.750 1.270 1.00 20.64 123 ILE A O 1
ATOM 694 N N . LYS A 1 124 ? 7.506 29.482 2.351 1.00 17.88 124 LYS A N 1
ATOM 695 C CA . LYS A 1 124 ? 7.353 28.713 3.591 1.00 17.90 124 LYS A CA 1
ATOM 696 C C . LYS A 1 124 ? 6.087 27.867 3.478 1.00 19.54 124 LYS A C 1
ATOM 697 O O . LYS A 1 124 ? 5.140 28.276 2.809 1.00 20.34 124 LYS A O 1
ATOM 703 N N . THR A 1 125 ? 6.051 26.701 4.126 1.00 14.16 125 THR A N 1
ATOM 704 C CA . THR A 1 125 ? 4.887 25.810 3.972 1.00 14.09 125 THR A CA 1
ATOM 705 C C . THR A 1 125 ? 4.316 25.257 5.289 1.00 12.80 125 THR A C 1
ATOM 706 O O . THR A 1 125 ? 5.048 25.035 6.258 1.00 18.85 125 THR A O 1
ATOM 710 N N . GLY A 1 126 ? 3.011 25.004 5.297 1.00 13.38 126 GLY A N 1
ATOM 711 C CA . GLY A 1 126 ? 2.316 24.478 6.462 1.00 12.69 126 GLY A CA 1
ATOM 712 C C . GLY A 1 126 ? 1.135 23.592 6.087 1.00 17.58 126 GLY A C 1
ATOM 713 O O . GLY A 1 126 ? 0.498 23.793 5.051 1.00 19.60 126 GLY A O 1
ATOM 714 N N . VAL A 1 127 ? 0.862 22.596 6.927 1.00 16.68 127 VAL A N 1
ATOM 715 C CA . VAL A 1 127 ? -0.265 21.681 6.752 1.00 13.12 127 VAL A CA 1
ATOM 716 C C . VAL A 1 127 ? -0.986 21.563 8.090 1.00 21.24 127 VAL A C 1
ATOM 717 O O . VAL A 1 127 ? -0.352 21.374 9.127 1.00 18.99 127 VAL A O 1
ATOM 721 N N . VAL A 1 128 ? -2.308 21.704 8.071 1.00 13.13 128 VAL A N 1
ATOM 722 C CA . VAL A 1 128 ? -3.129 21.604 9.279 1.00 10.41 128 VAL A CA 1
ATOM 723 C C . VAL A 1 128 ? -4.268 20.639 8.987 1.00 13.96 128 VAL A C 1
ATOM 724 O O . VAL A 1 128 ? -4.839 20.670 7.891 1.00 15.64 128 VAL A O 1
ATOM 728 N N . ALA A 1 129 ? -4.596 19.768 9.936 1.00 16.18 129 ALA A N 1
ATOM 729 C CA . ALA A 1 129 ? -5.739 18.869 9.746 1.00 15.46 129 ALA A CA 1
ATOM 730 C C . ALA A 1 129 ? -6.384 18.510 11.079 1.00 15.92 129 ALA A C 1
ATOM 731 O O . ALA A 1 129 ? -5.733 18.573 12.129 1.00 18.87 129 ALA A O 1
ATOM 733 N N . THR A 1 130 ? -7.657 18.124 11.035 1.00 13.18 130 THR A N 1
ATOM 734 C CA . THR A 1 130 ? -8.353 17.654 12.237 1.00 14.95 130 THR A CA 1
ATOM 735 C C . THR A 1 130 ? -8.275 16.125 12.348 1.00 17.65 130 THR A C 1
ATOM 736 O O . THR A 1 130 ? -8.709 15.532 13.335 1.00 18.09 130 THR A O 1
ATOM 740 N N . SER A 1 131 ? -7.724 15.489 11.323 1.00 14.84 131 SER A N 1
ATOM 741 C CA . SER A 1 131 ? -7.442 14.057 11.388 1.00 13.96 131 SER A CA 1
ATOM 742 C C . SER A 1 131 ? -6.043 13.892 11.949 1.00 18.45 131 SER A C 1
ATOM 743 O O . SER A 1 131 ? -5.403 14.868 12.331 1.00 21.53 131 SER A O 1
ATOM 746 N N . SER A 1 132 ? -5.543 12.663 11.979 1.00 17.23 132 SER A N 1
ATOM 747 C CA . SER A 1 132 ? -4.114 12.491 12.174 1.00 16.77 132 SER A CA 1
ATOM 748 C C . SER A 1 132 ? -3.404 13.234 11.058 1.00 16.38 132 SER A C 1
ATOM 749 O O . SER A 1 132 ? -3.883 13.273 9.927 1.00 15.91 132 SER A O 1
ATOM 752 N N . ILE A 1 133 ? -2.251 13.807 11.368 1.00 14.14 133 ILE A N 1
ATOM 753 C CA . ILE A 1 133 ? -1.467 14.507 10.355 1.00 14.58 133 ILE A CA 1
ATOM 754 C C . ILE A 1 133 ? -0.932 13.534 9.310 1.00 16.92 133 ILE A C 1
ATOM 755 O O . ILE A 1 133 ? -0.421 13.958 8.269 1.00 15.44 133 ILE A O 1
ATOM 760 N N . THR A 1 134 ? -1.035 12.231 9.594 1.00 16.31 134 THR A N 1
ATOM 761 C CA . THR A 1 134 ? -0.589 11.199 8.653 1.00 13.91 134 THR A CA 1
ATOM 762 C C . THR A 1 134 ? -1.715 10.726 7.722 1.00 17.96 134 THR A C 1
ATOM 763 O O . THR A 1 134 ? -1.478 9.901 6.838 1.00 19.04 134 THR A O 1
ATOM 767 N N . ASP A 1 135 ? -2.932 11.219 7.936 1.00 15.99 135 ASP A N 1
ATOM 768 C CA . ASP A 1 135 ? -4.077 10.803 7.108 1.00 20.47 135 ASP A CA 1
ATOM 769 C C . ASP A 1 135 ? -3.884 11.235 5.651 1.00 18.38 135 ASP A C 1
ATOM 770 O O . ASP A 1 135 ? -3.035 12.077 5.349 1.00 16.92 135 ASP A O 1
ATOM 775 N N . ALA A 1 136 ? -4.680 10.664 4.754 1.00 14.79 136 ALA A N 1
ATOM 776 C CA . ALA A 1 136 ? -4.430 10.775 3.315 1.00 14.23 136 ALA A CA 1
ATOM 777 C C . ALA A 1 136 ? -4.275 12.209 2.817 1.00 17.47 136 ALA A C 1
ATOM 778 O O . ALA A 1 136 ? -3.419 12.501 1.986 1.00 18.22 136 ALA A O 1
ATOM 780 N N . THR A 1 137 ? -5.137 13.096 3.292 1.00 17.58 137 THR A N 1
ATOM 781 C CA . THR A 1 137 ? -5.167 14.452 2.760 1.00 15.31 137 THR A CA 1
ATOM 782 C C . THR A 1 137 ? -3.892 15.234 3.083 1.00 13.25 137 THR A C 1
ATOM 783 O O . THR A 1 137 ? -3.203 15.676 2.165 1.00 13.52 137 THR A O 1
ATOM 787 N N . PRO A 1 138 ? -3.570 15.409 4.379 1.00 15.32 138 PRO A N 1
ATOM 788 C CA . PRO A 1 138 ? -2.307 16.109 4.656 1.00 16.71 138 PRO A CA 1
ATOM 789 C C . PRO A 1 138 ? -1.105 15.341 4.100 1.00 16.13 138 PRO A C 1
ATOM 790 O O . PRO A 1 138 ? -0.158 15.956 3.620 1.00 18.30 138 PRO A O 1
ATOM 794 N N . ALA A 1 139 ? -1.147 14.011 4.181 1.00 14.11 139 ALA A N 1
ATOM 795 C CA . ALA A 1 139 ? -0.021 13.181 3.752 1.00 16.42 139 ALA A CA 1
ATOM 796 C C . ALA A 1 139 ? 0.347 13.450 2.304 1.00 15.89 139 ALA A C 1
ATOM 797 O O . ALA A 1 139 ? 1.525 13.462 1.938 1.00 15.77 139 ALA A O 1
ATOM 799 N N . SER A 1 140 ? -0.667 13.665 1.475 1.00 13.24 140 SER A N 1
ATOM 800 C CA . SER A 1 140 ? -0.445 13.902 0.058 1.00 13.46 140 SER A CA 1
ATOM 801 C C . SER A 1 140 ? 0.374 15.167 -0.194 1.00 18.77 140 SER A C 1
ATOM 802 O O . SER A 1 140 ? 0.938 15.337 -1.271 1.00 18.21 140 SER A O 1
ATOM 805 N N . PHE A 1 141 ? 0.452 16.048 0.796 1.00 18.18 141 PHE A N 1
ATOM 806 C CA . PHE A 1 141 ? 1.215 17.289 0.626 1.00 17.92 141 PHE A CA 1
ATOM 807 C C . PHE A 1 141 ? 2.678 17.234 1.099 1.00 20.56 141 PHE A C 1
ATOM 808 O O . PHE A 1 141 ? 3.437 18.168 0.860 1.00 26.35 141 PHE A O 1
ATOM 816 N N . TYR A 1 142 ? 3.092 16.142 1.740 1.00 17.62 142 TYR A N 1
ATOM 817 C CA . TYR A 1 142 ? 4.466 16.089 2.232 1.00 18.13 142 TYR A CA 1
ATOM 818 C C . TYR A 1 142 ? 5.148 14.735 2.089 1.00 23.04 142 TYR A C 1
ATOM 819 O O . TYR A 1 142 ? 6.350 14.626 2.312 1.00 21.01 142 TYR A O 1
ATOM 828 N N . ALA A 1 143 ? 4.387 13.713 1.716 1.00 20.44 143 ALA A N 1
ATOM 829 C CA . ALA A 1 143 ? 4.926 12.354 1.636 1.00 17.91 143 ALA A CA 1
ATOM 830 C C . ALA A 1 143 ? 4.750 11.735 0.256 1.00 19.55 143 ALA A C 1
ATOM 831 O O . ALA A 1 143 ? 3.984 12.226 -0.572 1.00 20.42 143 ALA A O 1
ATOM 833 N N . HIS A 1 144 ? 5.454 10.636 0.027 1.00 16.46 144 HIS A N 1
ATOM 834 C CA . HIS A 1 144 ? 5.290 9.854 -1.188 1.00 18.98 144 HIS A CA 1
ATOM 835 C C . HIS A 1 144 ? 5.264 8.383 -0.804 1.00 20.26 144 HIS A C 1
ATOM 836 O O . HIS A 1 144 ? 6.286 7.823 -0.414 1.00 20.95 144 HIS A O 1
ATOM 843 N N . ALA A 1 145 ? 4.096 7.761 -0.897 1.00 17.97 145 ALA A N 1
ATOM 844 C CA . ALA A 1 145 ? 3.966 6.370 -0.485 1.00 19.98 145 ALA A CA 1
ATOM 845 C C . ALA A 1 145 ? 3.056 5.642 -1.449 1.00 20.91 145 ALA A C 1
ATOM 846 O O . ALA A 1 145 ? 2.172 6.245 -2.045 1.00 18.76 145 ALA A O 1
ATOM 848 N N . LEU A 1 146 ? 3.281 4.344 -1.615 1.00 17.29 146 LEU A N 1
ATOM 849 C CA . LEU A 1 146 ? 2.495 3.576 -2.568 1.00 21.73 146 LEU A CA 1
ATOM 850 C C . LEU A 1 146 ? 1.056 3.375 -2.119 1.00 19.16 146 LEU A C 1
ATOM 851 O O . LEU A 1 146 ? 0.182 3.080 -2.936 1.00 17.24 146 LEU A O 1
ATOM 856 N N . ASN A 1 147 ? 0.813 3.505 -0.818 1.00 17.51 147 ASN A N 1
ATOM 857 C CA . ASN A 1 147 ? -0.522 3.276 -0.271 1.00 17.48 147 ASN A CA 1
ATOM 858 C C . ASN A 1 147 ? -0.738 4.103 0.981 1.00 20.68 147 ASN A C 1
ATOM 859 O O . ASN A 1 147 ? 0.107 4.136 1.873 1.00 18.56 147 ASN A O 1
ATOM 864 N N . ARG A 1 148 ? -1.883 4.768 1.033 1.00 18.17 148 ARG A N 1
ATOM 865 C CA . ARG A 1 148 ? -2.240 5.642 2.141 1.00 15.60 148 ARG A CA 1
ATOM 866 C C . ARG A 1 148 ? -2.242 4.980 3.513 1.00 17.95 148 ARG A C 1
ATOM 867 O O . ARG A 1 148 ? -2.148 5.670 4.520 1.00 21.83 148 ARG A O 1
ATOM 875 N N . GLY A 1 149 ? -2.392 3.657 3.566 1.00 15.10 149 GLY A N 1
ATOM 876 C CA . GLY A 1 149 ? -2.431 2.955 4.837 1.00 17.34 149 GLY A CA 1
ATOM 877 C C . GLY A 1 149 ? -1.084 2.856 5.532 1.00 23.69 149 GLY A C 1
ATOM 878 O O . GLY A 1 149 ? -1.001 2.432 6.686 1.00 26.24 149 GLY A O 1
ATOM 879 N N . LEU A 1 150 ? -0.019 3.239 4.835 1.00 20.17 150 LEU A N 1
ATOM 880 C CA . LEU A 1 150 ? 1.322 3.114 5.396 1.00 20.54 150 LEU A CA 1
ATOM 881 C C . LEU A 1 150 ? 1.639 4.325 6.262 1.00 22.56 150 LEU A C 1
ATOM 882 O O . LEU A 1 150 ? 2.560 5.086 5.960 1.00 18.98 150 LEU A O 1
ATOM 887 N N . GLU A 1 151 ? 0.889 4.512 7.342 1.00 22.95 151 GLU A N 1
ATOM 888 C CA . GLU A 1 151 ? 0.975 5.783 8.059 1.00 21.33 151 GLU A CA 1
ATOM 889 C C . GLU A 1 151 ? 2.237 5.954 8.910 1.00 20.88 151 GLU A C 1
ATOM 890 O O . GLU A 1 151 ? 2.665 7.086 9.135 1.00 20.85 151 GLU A O 1
ATOM 896 N N . GLU A 1 152 ? 2.840 4.855 9.372 1.00 16.79 152 GLU A N 1
ATOM 897 C CA . GLU A 1 152 ? 4.115 4.963 10.086 1.00 19.49 152 GLU A CA 1
ATOM 898 C C . GLU A 1 152 ? 5.245 5.359 9.129 1.00 21.38 152 GLU A C 1
ATOM 899 O O . GLU A 1 152 ? 6.155 6.105 9.494 1.00 21.67 152 GLU A O 1
ATOM 905 N N . GLU A 1 153 ? 5.159 4.892 7.890 1.00 20.48 153 GLU A N 1
ATOM 906 C CA . GLU A 1 153 ? 6.110 5.306 6.866 1.00 21.99 153 GLU A CA 1
ATOM 907 C C . GLU A 1 153 ? 5.906 6.776 6.539 1.00 22.31 153 GLU A C 1
ATOM 908 O O . GLU A 1 153 ? 6.874 7.536 6.385 1.00 21.78 153 GLU A O 1
ATOM 914 N N . ILE A 1 154 ? 4.639 7.173 6.439 1.00 20.47 154 ILE A N 1
ATOM 915 C CA . ILE A 1 154 ? 4.293 8.559 6.150 1.00 21.05 154 ILE A CA 1
ATOM 916 C C . ILE A 1 154 ? 4.830 9.499 7.231 1.00 22.42 154 ILE A C 1
ATOM 917 O O . ILE A 1 154 ? 5.408 10.533 6.922 1.00 20.27 154 ILE A O 1
ATOM 922 N N . ALA A 1 155 ? 4.658 9.130 8.497 1.00 18.07 155 ALA A N 1
ATOM 923 C CA . ALA A 1 155 ? 5.185 9.950 9.581 1.00 24.51 155 ALA A CA 1
ATOM 924 C C . ALA A 1 155 ? 6.709 10.108 9.459 1.00 26.17 155 ALA A C 1
ATOM 925 O O . ALA A 1 155 ? 7.249 11.197 9.678 1.00 20.91 155 ALA A O 1
ATOM 927 N N . MET A 1 156 ? 7.402 9.029 9.100 1.00 16.42 156 MET A N 1
ATOM 928 C CA . MET A 1 156 ? 8.844 9.113 8.894 1.00 25.34 156 MET A CA 1
ATOM 929 C C . MET A 1 156 ? 9.192 10.004 7.693 1.00 22.01 156 MET A C 1
ATOM 930 O O . MET A 1 156 ? 10.181 10.732 7.732 1.00 22.38 156 MET A O 1
ATOM 935 N N . ASP A 1 157 ? 8.373 9.961 6.644 1.00 20.00 157 ASP A N 1
ATOM 936 C CA . ASP A 1 157 ? 8.561 10.824 5.470 1.00 17.52 157 ASP A CA 1
ATOM 937 C C . ASP A 1 157 ? 8.563 12.309 5.825 1.00 22.48 157 ASP A C 1
ATOM 938 O O . ASP A 1 157 ? 9.138 13.128 5.108 1.00 25.77 157 ASP A O 1
ATOM 943 N N . MET A 1 158 ? 7.890 12.655 6.914 1.00 20.27 158 MET A N 1
ATOM 944 C CA . MET A 1 158 ? 7.812 14.038 7.365 1.00 26.17 158 MET A CA 1
ATOM 945 C C . MET A 1 158 ? 9.227 14.557 7.657 1.00 32.53 158 MET A C 1
ATOM 946 O O . MET A 1 158 ? 9.549 15.722 7.407 1.00 33.61 158 MET A O 1
ATOM 951 N N . THR A 1 159 ? 10.084 13.669 8.147 1.00 29.10 159 THR A N 1
ATOM 952 C CA . THR A 1 159 ? 11.434 14.054 8.538 1.00 24.92 159 THR A CA 1
ATOM 953 C C . THR A 1 159 ? 12.293 14.457 7.348 1.00 28.18 159 THR A C 1
ATOM 954 O O . THR A 1 159 ? 13.242 15.221 7.496 1.00 32.50 159 THR A O 1
ATOM 958 N N . GLU A 1 160 ? 11.965 13.954 6.165 1.00 25.93 160 GLU A N 1
ATOM 959 C CA . GLU A 1 160 ? 12.723 14.319 4.974 1.00 33.05 160 GLU A CA 1
ATOM 960 C C . GLU A 1 160 ? 11.967 15.354 4.131 1.00 34.11 160 GLU A C 1
ATOM 961 O O . GLU A 1 160 ? 12.309 15.605 2.974 1.00 29.46 160 GLU A O 1
ATOM 967 N N . SER A 1 161 ? 10.951 15.964 4.732 1.00 27.67 161 SER A N 1
ATOM 968 C CA . SER A 1 161 ? 10.115 16.929 4.033 1.00 24.11 161 SER A CA 1
ATOM 969 C C . SER A 1 161 ? 10.586 18.355 4.246 1.00 27.79 161 SER A C 1
ATOM 970 O O . SER A 1 161 ? 11.374 18.637 5.148 1.00 21.59 161 SER A O 1
ATOM 973 N N . ASP A 1 162 ? 10.059 19.261 3.434 1.00 29.75 162 ASP A N 1
ATOM 974 C CA . ASP A 1 162 ? 10.433 20.667 3.511 1.00 39.65 162 ASP A CA 1
ATOM 975 C C . ASP A 1 162 ? 9.454 21.472 4.371 1.00 30.12 162 ASP A C 1
ATOM 976 O O . ASP A 1 162 ? 9.598 22.687 4.508 1.00 33.77 162 ASP A O 1
ATOM 981 N N . LEU A 1 163 ? 8.465 20.797 4.949 1.00 20.45 163 LEU A N 1
ATOM 982 C CA . LEU A 1 163 ? 7.430 21.469 5.755 1.00 18.37 163 LEU A CA 1
ATOM 983 C C . LEU A 1 163 ? 7.997 22.294 6.900 1.00 18.19 163 LEU A C 1
ATOM 984 O O . LEU A 1 163 ? 8.871 21.832 7.633 1.00 17.46 163 LEU A O 1
ATOM 989 N N . ASP A 1 164 ? 7.466 23.498 7.081 1.00 15.66 164 ASP A N 1
ATOM 990 C CA . ASP A 1 164 ? 7.911 24.367 8.154 1.00 15.70 164 ASP A CA 1
ATOM 991 C C . ASP A 1 164 ? 6.966 24.390 9.349 1.00 19.74 164 ASP A C 1
ATOM 992 O O . ASP A 1 164 ? 7.376 24.738 10.454 1.00 19.65 164 ASP A O 1
ATOM 997 N N . PHE A 1 165 ? 5.707 24.021 9.119 1.00 17.72 165 PHE A N 1
ATOM 998 C CA . PHE A 1 165 ? 4.673 24.079 10.150 1.00 16.53 165 PHE A CA 1
ATOM 999 C C . PHE A 1 165 ? 3.668 22.954 9.946 1.00 17.80 165 PHE A C 1
ATOM 1000 O O . PHE A 1 165 ? 3.247 22.701 8.816 1.00 20.88 165 PHE A O 1
ATOM 1008 N N . PHE A 1 166 ? 3.274 22.282 11.025 1.00 14.49 166 PHE A N 1
ATOM 1009 C CA . PHE A 1 166 ? 2.128 21.375 10.950 1.00 14.78 166 PHE A CA 1
ATOM 1010 C C . PHE A 1 166 ? 1.381 21.308 12.275 1.00 20.00 166 PHE A C 1
ATOM 1011 O O . PHE A 1 166 ? 1.924 21.623 13.338 1.00 17.88 166 PHE A O 1
ATOM 1019 N N . ALA A 1 167 ? 0.124 20.904 12.192 1.00 15.47 167 ALA A N 1
ATOM 1020 C CA . ALA A 1 167 ? -0.746 20.820 13.358 1.00 14.45 167 ALA A CA 1
ATOM 1021 C C . ALA A 1 167 ? -1.855 19.823 13.070 1.00 17.76 167 ALA A C 1
ATOM 1022 O O . ALA A 1 167 ? -2.567 19.935 12.060 1.00 15.35 167 ALA A O 1
ATOM 1024 N N . GLY A 1 168 ? -2.006 18.845 13.955 1.00 15.56 168 GLY A N 1
ATOM 1025 C CA . GLY A 1 168 ? -3.065 17.860 13.795 1.00 16.36 168 GLY A CA 1
ATOM 1026 C C . GLY A 1 168 ? -2.909 16.758 14.814 1.00 17.31 168 GLY A C 1
ATOM 1027 O O . GLY A 1 168 ? -2.151 16.905 15.766 1.00 16.47 168 GLY A O 1
ATOM 1028 N N . GLY A 1 169 ? -3.638 15.662 14.638 1.00 17.51 169 GLY A N 1
ATOM 1029 C CA . GLY A 1 169 ? -3.496 14.523 15.526 1.00 16.37 169 GLY A CA 1
ATOM 1030 C C . GLY A 1 169 ? -2.364 13.638 15.038 1.00 19.11 169 GLY A C 1
ATOM 1031 O O . GLY A 1 169 ? -1.573 14.061 14.192 1.00 16.54 169 GLY A O 1
ATOM 1032 N N . GLY A 1 170 ? -2.286 12.419 15.567 1.00 19.03 170 GLY A N 1
ATOM 1033 C CA . GLY A 1 170 ? -1.387 11.406 15.041 1.00 15.71 170 GLY A CA 1
ATOM 1034 C C . GLY A 1 170 ? -0.121 11.170 15.849 1.00 17.83 170 GLY A C 1
ATOM 1035 O O . GLY A 1 170 ? 0.857 10.637 15.326 1.00 20.23 170 GLY A O 1
ATOM 1036 N N . LEU A 1 171 ? -0.131 11.544 17.123 1.00 16.93 171 LEU A N 1
ATOM 1037 C CA . LEU A 1 171 ? 1.058 11.371 17.952 1.00 16.24 171 LEU A CA 1
ATOM 1038 C C . LEU A 1 171 ? 1.539 9.906 17.969 1.00 19.58 171 LEU A C 1
ATOM 1039 O O . LEU A 1 171 ? 2.749 9.638 17.996 1.00 21.61 171 LEU A O 1
ATOM 1044 N N . ASN A 1 172 ? 0.602 8.961 17.923 1.00 22.74 172 ASN A N 1
ATOM 1045 C CA . ASN A 1 172 ? 0.960 7.539 17.935 1.00 20.41 172 ASN A CA 1
ATOM 1046 C C . ASN A 1 172 ? 1.924 7.144 16.815 1.00 22.43 172 ASN A C 1
ATOM 1047 O O . ASN A 1 172 ? 2.798 6.300 17.013 1.00 21.59 172 ASN A O 1
ATOM 1052 N N . TYR A 1 173 ? 1.749 7.747 15.641 1.00 19.61 173 TYR A N 1
ATOM 1053 C CA . TYR A 1 173 ? 2.561 7.402 14.471 1.00 25.27 173 TYR A CA 1
ATOM 1054 C C . TYR A 1 173 ? 3.985 7.885 14.586 1.00 18.82 173 TYR A C 1
ATOM 1055 O O . TYR A 1 173 ? 4.851 7.481 13.807 1.00 22.61 173 TYR A O 1
ATOM 1064 N N . PHE A 1 174 ? 4.229 8.754 15.558 1.00 18.75 174 PHE A N 1
ATOM 1065 C CA . PHE A 1 174 ? 5.565 9.297 15.759 1.00 23.10 174 PHE A CA 1
ATOM 1066 C C . PHE A 1 174 ? 6.284 8.683 16.960 1.00 27.42 174 PHE A C 1
ATOM 1067 O O . PHE A 1 174 ? 7.514 8.687 17.014 1.00 26.47 174 PHE A O 1
ATOM 1075 N N . THR A 1 175 ? 5.524 8.138 17.908 1.00 26.47 175 THR A N 1
ATOM 1076 C CA . THR A 1 175 ? 6.111 7.702 19.173 1.00 31.63 175 THR A CA 1
ATOM 1077 C C . THR A 1 175 ? 5.771 6.276 19.612 1.00 30.90 175 THR A C 1
ATOM 1078 O O . THR A 1 175 ? 6.403 5.755 20.520 1.00 30.14 175 THR A O 1
ATOM 1082 N N . LYS A 1 176 ? 4.766 5.658 18.999 1.00 28.13 176 LYS A N 1
ATOM 1083 C CA . LYS A 1 176 ? 4.416 4.273 19.325 1.00 30.97 176 LYS A CA 1
ATOM 1084 C C . LYS A 1 176 ? 4.367 3.439 18.055 1.00 24.77 176 LYS A C 1
ATOM 1085 O O . LYS A 1 176 ? 3.289 3.075 17.574 1.00 28.30 176 LYS A O 1
ATOM 1091 N N . ARG A 1 177 ? 5.543 3.137 17.522 1.00 23.51 177 ARG A N 1
ATOM 1092 C CA . ARG A 1 177 ? 5.679 2.547 16.198 1.00 24.59 177 ARG A CA 1
ATOM 1093 C C . ARG A 1 177 ? 6.169 1.104 16.254 1.00 28.52 177 ARG A C 1
ATOM 1094 O O . ARG A 1 177 ? 6.823 0.692 17.215 1.00 27.55 177 ARG A O 1
ATOM 1102 N N . LYS A 1 178 ? 5.869 0.345 15.208 1.00 26.17 178 LYS A N 1
ATOM 1103 C CA . LYS A 1 178 ? 6.371 -1.019 15.104 1.00 33.16 178 LYS A CA 1
ATOM 1104 C C . LYS A 1 178 ? 7.903 -1.055 15.188 1.00 34.26 178 LYS A C 1
ATOM 1105 O O . LYS A 1 178 ? 8.466 -1.968 15.785 1.00 33.48 178 LYS A O 1
ATOM 1111 N N . ASP A 1 179 ? 8.574 -0.065 14.598 1.00 28.59 179 ASP A N 1
ATOM 1112 C CA . ASP A 1 179 ? 10.042 -0.027 14.606 1.00 27.02 179 ASP A CA 1
ATOM 1113 C C . ASP A 1 179 ? 10.605 0.576 15.891 1.00 29.77 179 ASP A C 1
ATOM 1114 O O . ASP A 1 179 ? 11.822 0.637 16.092 1.00 31.79 179 ASP A O 1
ATOM 1119 N N . LYS A 1 180 ? 9.705 1.021 16.760 1.00 32.64 180 LYS A N 1
ATOM 1120 C CA . LYS A 1 180 ? 10.079 1.559 18.061 1.00 38.22 180 LYS A CA 1
ATOM 1121 C C . LYS A 1 180 ? 11.011 2.766 17.980 1.00 39.84 180 LYS A C 1
ATOM 1122 O O . LYS A 1 180 ? 11.626 3.147 18.973 1.00 40.76 180 LYS A O 1
ATOM 1128 N N . LYS A 1 181 ? 11.097 3.378 16.803 1.00 34.32 181 LYS A N 1
ATOM 1129 C CA . LYS A 1 181 ? 11.880 4.601 16.649 1.00 33.92 181 LYS A CA 1
ATOM 1130 C C . LYS A 1 181 ? 11.148 5.813 17.235 1.00 37.24 181 LYS A C 1
ATOM 1131 O O . LYS A 1 181 ? 9.917 5.833 17.323 1.00 30.85 181 LYS A O 1
ATOM 1137 N N . ASP A 1 182 ? 11.918 6.811 17.654 1.00 38.92 182 ASP A N 1
ATOM 1138 C CA . ASP A 1 182 ? 11.359 8.045 18.187 1.00 44.29 182 ASP A CA 1
ATOM 1139 C C . ASP A 1 182 ? 11.479 9.139 17.140 1.00 38.55 182 ASP A C 1
ATOM 1140 O O . ASP A 1 182 ? 12.494 9.829 17.062 1.00 35.62 182 ASP A O 1
ATOM 1145 N N . VAL A 1 183 ? 10.428 9.302 16.346 1.00 31.21 183 VAL A N 1
ATOM 1146 C CA . VAL A 1 183 ? 10.468 10.201 15.205 1.00 25.37 183 VAL A CA 1
ATOM 1147 C C . VAL A 1 183 ? 10.482 11.677 15.605 1.00 23.72 183 VAL A C 1
ATOM 1148 O O . VAL A 1 183 ? 10.964 12.520 14.855 1.00 26.99 183 VAL A O 1
ATOM 1152 N N . LEU A 1 184 ? 9.967 11.986 16.788 1.00 24.15 184 LEU A N 1
ATOM 1153 C CA . LEU A 1 184 ? 10.010 13.353 17.284 1.00 29.07 184 LEU A CA 1
ATOM 1154 C C . LEU A 1 184 ? 11.463 13.783 17.477 1.00 32.25 184 LEU A C 1
ATOM 1155 O O . LEU A 1 184 ? 11.834 14.921 17.170 1.00 27.59 184 LEU A O 1
ATOM 1160 N N . ALA A 1 185 ? 12.286 12.867 17.979 1.00 26.83 185 ALA A N 1
ATOM 1161 C CA . ALA A 1 185 ? 13.703 13.153 18.142 1.00 34.08 185 ALA A CA 1
ATOM 1162 C C . ALA A 1 185 ? 14.311 13.519 16.794 1.00 34.91 185 ALA A C 1
ATOM 1163 O O . ALA A 1 185 ? 15.120 14.445 16.696 1.00 30.37 185 ALA A O 1
ATOM 1165 N N . ILE A 1 186 ? 13.914 12.785 15.756 1.00 31.76 186 ILE A N 1
ATOM 1166 C CA . ILE A 1 186 ? 14.442 13.007 14.416 1.00 29.37 186 ILE A CA 1
ATOM 1167 C C . ILE A 1 186 ? 14.014 14.376 13.893 1.00 31.52 186 ILE A C 1
ATOM 1168 O O . ILE A 1 186 ? 14.830 15.134 13.353 1.00 27.90 186 ILE A O 1
ATOM 1173 N N . LEU A 1 187 ? 12.731 14.684 14.054 1.00 23.29 187 LEU A N 1
ATOM 1174 C CA . LEU A 1 187 ? 12.213 15.991 13.670 1.00 24.65 187 LEU A CA 1
ATOM 1175 C C . LEU A 1 187 ? 12.958 17.112 14.389 1.00 25.72 187 LEU A C 1
ATOM 1176 O O . LEU A 1 187 ? 13.313 18.117 13.774 1.00 26.97 187 LEU A O 1
ATOM 1181 N N . LYS A 1 188 ? 13.184 16.946 15.693 1.00 24.78 188 LYS A N 1
ATOM 1182 C CA . LYS A 1 188 ? 13.863 17.979 16.480 1.00 27.10 188 LYS A CA 1
ATOM 1183 C C . LYS A 1 188 ? 15.282 18.222 15.977 1.00 29.97 188 LYS A C 1
ATOM 1184 O O . LYS A 1 188 ? 15.773 19.348 16.018 1.00 30.08 188 LYS A O 1
ATOM 1190 N N . GLY A 1 189 ? 15.922 17.161 15.491 1.00 34.77 189 GLY A N 1
ATOM 1191 C CA . GLY A 1 189 ? 17.237 17.263 14.882 1.00 40.04 189 GLY A CA 1
ATOM 1192 C C . GLY A 1 189 ? 17.169 18.016 13.566 1.00 46.70 189 GLY A C 1
ATOM 1193 O O . GLY A 1 189 ? 18.190 18.480 13.051 1.00 53.31 189 GLY A O 1
ATOM 1194 N N . ASN A 1 190 ? 15.956 18.138 13.030 1.00 35.34 190 ASN A N 1
ATOM 1195 C CA . ASN A 1 190 ? 15.704 18.881 11.794 1.00 36.79 190 ASN A CA 1
ATOM 1196 C C . ASN A 1 190 ? 15.119 20.258 12.057 1.00 38.97 190 ASN A C 1
ATOM 1197 O O . ASN A 1 190 ? 14.476 20.848 11.187 1.00 40.62 190 ASN A O 1
ATOM 1202 N N . GLN A 1 191 ? 15.319 20.743 13.275 1.00 33.78 191 GLN A N 1
ATOM 1203 C CA . GLN A 1 191 ? 14.985 22.112 13.638 1.00 28.50 191 GLN A CA 1
ATOM 1204 C C . GLN A 1 191 ? 13.527 22.319 14.030 1.00 23.23 191 GLN A C 1
ATOM 1205 O O . GLN A 1 191 ? 13.104 23.452 14.249 1.00 26.76 191 GLN A O 1
ATOM 1211 N N . PHE A 1 192 ? 12.767 21.230 14.141 1.00 24.97 192 PHE A N 1
ATOM 1212 C CA . PHE A 1 192 ? 11.393 21.321 14.630 1.00 24.67 192 PHE A CA 1
ATOM 1213 C C . PHE A 1 192 ? 11.325 21.517 16.134 1.00 27.88 192 PHE A C 1
ATOM 1214 O O . PHE A 1 192 ? 11.991 20.815 16.893 1.00 31.72 192 PHE A O 1
ATOM 1222 N N . THR A 1 193 ? 10.516 22.476 16.564 1.00 22.44 193 THR A N 1
ATOM 1223 C CA . THR A 1 193 ? 10.031 22.466 17.932 1.00 22.60 193 THR A CA 1
ATOM 1224 C C . THR A 1 193 ? 8.713 21.701 17.871 1.00 24.78 193 THR A C 1
ATOM 1225 O O . THR A 1 193 ? 7.899 21.930 16.983 1.00 23.34 193 THR A O 1
ATOM 1229 N N . ILE A 1 194 ? 8.513 20.774 18.794 1.00 19.26 194 ILE A N 1
ATOM 1230 C CA . ILE A 1 194 ? 7.306 19.957 18.789 1.00 20.36 194 ILE A CA 1
ATOM 1231 C C . ILE A 1 194 ? 6.504 20.197 20.067 1.00 22.27 194 ILE A C 1
ATOM 1232 O O . ILE A 1 194 ? 7.065 20.228 21.156 1.00 22.50 194 ILE A O 1
ATOM 1237 N N . ASN A 1 195 ? 5.194 20.371 19.936 1.00 17.24 195 ASN A N 1
ATOM 1238 C CA . ASN A 1 195 ? 4.334 20.554 21.098 1.00 19.57 195 ASN A CA 1
ATOM 1239 C C . ASN A 1 195 ? 3.252 19.478 21.081 1.00 20.91 195 ASN A C 1
ATOM 1240 O O . ASN A 1 195 ? 2.548 19.309 20.086 1.00 22.05 195 ASN A O 1
ATOM 1245 N N . THR A 1 196 ? 3.124 18.737 22.172 1.00 17.30 196 THR A N 1
ATOM 1246 C CA . THR A 1 196 ? 2.139 17.663 22.232 1.00 19.29 196 THR A CA 1
ATOM 1247 C C . THR A 1 196 ? 1.102 17.945 23.310 1.00 29.15 196 THR A C 1
ATOM 1248 O O . THR A 1 196 ? 0.349 17.062 23.709 1.00 32.18 196 THR A O 1
ATOM 1252 N N . THR A 1 197 ? 1.060 19.190 23.770 1.00 22.00 197 THR A N 1
ATOM 1253 C CA . THR A 1 197 ? 0.212 19.565 24.895 1.00 29.11 197 THR A CA 1
ATOM 1254 C C . THR A 1 197 ? -1.043 20.308 24.451 1.00 29.48 197 THR A C 1
ATOM 1255 O O . THR A 1 197 ? -2.164 19.880 24.731 1.00 32.28 197 THR A O 1
ATOM 1259 N N . ALA A 1 198 ? -0.849 21.429 23.762 1.00 27.48 198 ALA A N 1
ATOM 1260 C CA . ALA A 1 198 ? -1.966 22.267 23.347 1.00 24.76 198 ALA A CA 1
ATOM 1261 C C . ALA A 1 198 ? -1.524 23.299 22.320 1.00 23.92 198 ALA A C 1
ATOM 1262 O O . ALA A 1 198 ? -0.336 23.647 22.243 1.00 21.56 198 ALA A O 1
ATOM 1264 N N . LEU A 1 199 ? -2.484 23.799 21.543 1.00 19.00 199 LEU A N 1
ATOM 1265 C CA . LEU A 1 199 ? -2.243 24.963 20.698 1.00 23.49 199 LEU A CA 1
ATOM 1266 C C . LEU A 1 199 ? -1.885 26.127 21.597 1.00 24.53 199 LEU A C 1
ATOM 1267 O O . LEU A 1 199 ? -2.547 26.371 22.602 1.00 23.41 199 LEU A O 1
ATOM 1272 N N . THR A 1 200 ? -0.841 26.856 21.233 1.00 23.52 200 THR A N 1
ATOM 1273 C CA . THR A 1 200 ? -0.393 27.964 22.058 1.00 28.78 200 THR A CA 1
ATOM 1274 C C . THR A 1 200 ? -0.617 29.301 21.363 1.00 27.76 200 THR A C 1
ATOM 1275 O O . THR A 1 200 ? -0.982 29.343 20.188 1.00 26.42 200 THR A O 1
ATOM 1279 N N . ASP A 1 201 ? -0.419 30.384 22.111 1.00 22.75 201 ASP A N 1
ATOM 1280 C CA . ASP A 1 201 ? -0.400 31.731 21.558 1.00 27.36 201 ASP A CA 1
ATOM 1281 C C . ASP A 1 201 ? 0.754 31.823 20.577 1.00 24.12 201 ASP A C 1
ATOM 1282 O O . ASP A 1 201 ? 1.706 31.055 20.668 1.00 23.02 201 ASP A O 1
ATOM 1287 N N . PHE A 1 202 ? 0.686 32.779 19.658 1.00 16.78 202 PHE A N 1
ATOM 1288 C CA . PHE A 1 202 ? 1.760 32.963 18.697 1.00 17.01 202 PHE A CA 1
ATOM 1289 C C . PHE A 1 202 ? 3.086 33.327 19.402 1.00 20.61 202 PHE A C 1
ATOM 1290 O O . PHE A 1 202 ? 4.166 32.955 18.942 1.00 20.53 202 PHE A O 1
ATOM 1298 N N . SER A 1 203 ? 3.003 34.037 20.522 1.00 15.99 203 SER A N 1
ATOM 1299 C CA . SER A 1 203 ? 4.220 34.456 21.226 1.00 23.27 203 SER A CA 1
ATOM 1300 C C . SER A 1 203 ? 5.048 33.270 21.712 1.00 23.36 203 SER A C 1
ATOM 1301 O O . SER A 1 203 ? 6.237 33.414 21.999 1.00 25.79 203 SER A O 1
ATOM 1304 N N . SER A 1 204 ? 4.419 32.103 21.812 1.00 18.64 204 SER A N 1
ATOM 1305 C CA . SER A 1 204 ? 5.111 30.898 22.272 1.00 21.61 204 SER A CA 1
ATOM 1306 C C . SER A 1 204 ? 5.943 30.240 21.177 1.00 22.60 204 SER A C 1
ATOM 1307 O O . SER A 1 204 ? 6.824 29.434 21.471 1.00 24.84 204 SER A O 1
ATOM 1310 N N . ILE A 1 205 ? 5.651 30.552 19.918 1.00 17.06 205 ILE A N 1
ATOM 1311 C CA . ILE A 1 205 ? 6.321 29.861 18.820 1.00 18.76 205 ILE A CA 1
ATOM 1312 C C . ILE A 1 205 ? 7.060 30.797 17.870 1.00 14.82 205 ILE A C 1
ATOM 1313 O O . ILE A 1 205 ? 7.764 30.347 16.964 1.00 21.62 205 ILE A O 1
ATOM 1318 N N . ALA A 1 206 ? 6.923 32.097 18.081 1.00 17.23 206 ALA A N 1
ATOM 1319 C CA . ALA A 1 206 ? 7.432 33.076 17.120 1.00 23.02 206 ALA A CA 1
ATOM 1320 C C . ALA A 1 206 ? 8.920 32.944 16.758 1.00 28.03 206 ALA A C 1
ATOM 1321 O O . ALA A 1 206 ? 9.329 33.325 15.662 1.00 29.65 206 ALA A O 1
ATOM 1323 N N . SER A 1 207 ? 9.727 32.411 17.667 1.00 22.47 207 SER A N 1
ATOM 1324 C CA . SER A 1 207 ? 11.171 32.376 17.451 1.00 24.74 207 SER A CA 1
ATOM 1325 C C . SER A 1 207 ? 11.651 30.997 17.038 1.00 28.36 207 SER A C 1
ATOM 1326 O O . SER A 1 207 ? 12.857 30.768 16.884 1.00 26.15 207 SER A O 1
ATOM 1329 N N . ASN A 1 208 ? 10.708 30.076 16.868 1.00 20.15 208 ASN A N 1
ATOM 1330 C CA . ASN A 1 208 ? 11.049 28.715 16.464 1.00 22.56 208 ASN A CA 1
ATOM 1331 C C . ASN A 1 208 ? 11.390 28.704 14.980 1.00 20.02 208 ASN A C 1
ATOM 1332 O O . ASN A 1 208 ? 10.872 29.515 14.226 1.00 25.96 208 ASN A O 1
ATOM 1337 N N . ARG A 1 209 ? 12.252 27.786 14.557 1.00 24.65 209 ARG A N 1
ATOM 1338 C CA . ARG A 1 209 ? 12.607 27.681 13.144 1.00 24.54 209 ARG A CA 1
ATOM 1339 C C . ARG A 1 209 ? 11.529 26.935 12.369 1.00 23.17 209 ARG A C 1
ATOM 1340 O O . ARG A 1 209 ? 11.179 27.304 11.249 1.00 20.71 209 ARG A O 1
ATOM 1348 N N . LYS A 1 210 ? 11.018 25.870 12.978 1.00 21.11 210 LYS A N 1
ATOM 1349 C CA . LYS A 1 210 ? 9.920 25.090 12.425 1.00 20.21 210 LYS A CA 1
ATOM 1350 C C . LYS A 1 210 ? 9.064 24.650 13.598 1.00 23.86 210 LYS A C 1
ATOM 1351 O O . LYS A 1 210 ? 9.565 24.504 14.711 1.00 21.48 210 LYS A O 1
ATOM 1357 N N . MET A 1 211 ? 7.777 24.426 13.358 1.00 21.38 211 MET A N 1
ATOM 1358 C CA . MET A 1 211 ? 6.862 24.144 14.457 1.00 20.26 211 MET A CA 1
ATOM 1359 C C . MET A 1 211 ? 5.910 23.010 14.111 1.00 21.12 211 MET A C 1
ATOM 1360 O O . MET A 1 211 ? 5.339 22.979 13.021 1.00 20.66 211 MET A O 1
ATOM 1365 N N . GLY A 1 212 ? 5.736 22.082 15.041 1.00 16.80 212 GLY A N 1
ATOM 1366 C CA . GLY A 1 212 ? 4.790 21.005 14.833 1.00 20.25 212 GLY A CA 1
ATOM 1367 C C . GLY A 1 212 ? 3.961 20.771 16.072 1.00 22.55 212 GLY A C 1
ATOM 1368 O O . GLY A 1 212 ? 4.499 20.714 17.179 1.00 20.76 212 GLY A O 1
ATOM 1369 N N . PHE A 1 213 ? 2.651 20.634 15.887 1.00 15.21 213 PHE A N 1
ATOM 1370 C CA . PHE A 1 213 ? 1.737 20.380 16.994 1.00 14.11 213 PHE A CA 1
ATOM 1371 C C . PHE A 1 213 ? 1.114 19.004 16.773 1.00 19.24 213 PHE A C 1
ATOM 1372 O O . PHE A 1 213 ? 0.477 18.768 15.738 1.00 17.17 213 PHE A O 1
ATOM 1380 N N . LEU A 1 214 ? 1.290 18.099 17.732 1.00 19.49 214 LEU A N 1
ATOM 1381 C CA . LEU A 1 214 ? 0.660 16.781 17.663 1.00 18.66 214 LEU A CA 1
ATOM 1382 C C . LEU A 1 214 ? -0.217 16.657 18.896 1.00 19.82 214 LEU A C 1
ATOM 1383 O O . LEU A 1 214 ? 0.272 16.313 19.979 1.00 17.87 214 LEU A O 1
ATOM 1388 N N . LEU A 1 215 ? -1.508 16.958 18.727 1.00 18.73 215 LEU A N 1
ATOM 1389 C CA . LEU A 1 215 ? -2.385 17.253 19.862 1.00 21.00 215 LEU A CA 1
ATOM 1390 C C . LEU A 1 215 ? -3.371 16.138 20.226 1.00 22.61 215 LEU A C 1
ATOM 1391 O O . LEU A 1 215 ? -4.244 16.329 21.075 1.00 22.98 215 LEU A O 1
ATOM 1396 N N . ALA A 1 216 ? -3.227 14.984 19.588 1.00 16.91 216 ALA A N 1
ATOM 1397 C CA . ALA A 1 216 ? -4.028 13.805 19.927 1.00 18.77 216 ALA A CA 1
ATOM 1398 C C . ALA A 1 216 ? -3.248 12.561 19.525 1.00 19.36 216 ALA A C 1
ATOM 1399 O O . ALA A 1 216 ? -2.355 12.632 18.681 1.00 19.30 216 ALA A O 1
ATOM 1401 N N . ASP A 1 217 ? -3.587 11.418 20.109 1.00 19.15 217 ASP A N 1
ATOM 1402 C CA . ASP A 1 217 ? -2.892 10.174 19.768 1.00 23.58 217 ASP A CA 1
ATOM 1403 C C . ASP A 1 217 ? -3.224 9.717 18.345 1.00 22.00 217 ASP A C 1
ATOM 1404 O O . ASP A 1 217 ? -2.340 9.299 17.583 1.00 20.87 217 ASP A O 1
ATOM 1409 N N . GLU A 1 218 ? -4.506 9.806 18.007 1.00 19.02 218 GLU A N 1
ATOM 1410 C CA . GLU A 1 218 ? -5.000 9.514 16.666 1.00 18.35 218 GLU A CA 1
ATOM 1411 C C . GLU A 1 218 ? -5.627 10.800 16.130 1.00 15.65 218 GLU A C 1
ATOM 1412 O O . GLU A 1 218 ? -4.937 11.811 16.036 1.00 22.84 218 GLU A O 1
ATOM 1418 N N . ALA A 1 219 ? -6.916 10.786 15.788 1.00 21.46 219 ALA A N 1
ATOM 1419 C CA . ALA A 1 219 ? -7.560 12.008 15.290 1.00 18.98 219 ALA A CA 1
ATOM 1420 C C . ALA A 1 219 ? -7.834 13.007 16.419 1.00 20.40 219 ALA A C 1
ATOM 1421 O O . ALA A 1 219 ? -7.919 12.627 17.585 1.00 17.36 219 ALA A O 1
ATOM 1423 N N . MET A 1 220 ? -7.959 14.287 16.071 1.00 20.28 220 MET A N 1
ATOM 1424 C CA . MET A 1 220 ? -8.395 15.297 17.034 1.00 20.97 220 MET A CA 1
ATOM 1425 C C . MET A 1 220 ? -9.824 14.972 17.468 1.00 20.15 220 MET A C 1
ATOM 1426 O O . MET A 1 220 ? -10.541 14.275 16.762 1.00 20.23 220 MET A O 1
ATOM 1431 N N . PRO A 1 221 ? -10.243 15.454 18.644 1.00 19.49 221 PRO A N 1
ATOM 1432 C CA . PRO A 1 221 ? -11.635 15.199 19.025 1.00 17.14 221 PRO A CA 1
ATOM 1433 C C . PRO A 1 221 ? -12.604 15.785 17.996 1.00 17.91 221 PRO A C 1
ATOM 1434 O O . PRO A 1 221 ? -12.231 16.689 17.241 1.00 19.77 221 PRO A O 1
ATOM 1438 N N . THR A 1 222 ? -13.831 15.279 17.969 1.00 18.71 222 THR A N 1
ATOM 1439 C CA . THR A 1 222 ? -14.888 15.876 17.154 1.00 14.97 222 THR A CA 1
ATOM 1440 C C . THR A 1 222 ? -15.275 17.219 17.751 1.00 17.65 222 THR A C 1
ATOM 1441 O O . THR A 1 222 ? -14.940 17.508 18.902 1.00 18.49 222 THR A O 1
ATOM 1445 N N . MET A 1 223 ? -15.970 18.042 16.972 1.00 17.78 223 MET A N 1
ATOM 1446 C CA . MET A 1 223 ? -16.530 19.278 17.500 1.00 19.86 223 MET A CA 1
ATOM 1447 C C . MET A 1 223 ? -17.489 18.933 18.640 1.00 22.92 223 MET A C 1
ATOM 1448 O O . MET A 1 223 ? -17.506 19.596 19.678 1.00 19.85 223 MET A O 1
ATOM 1453 N N . GLU A 1 224 ? -18.287 17.888 18.440 1.00 19.65 224 GLU A N 1
ATOM 1454 C CA . GLU A 1 224 ? -19.255 17.478 19.455 1.00 19.52 224 GLU A CA 1
ATOM 1455 C C . GLU A 1 224 ? -18.598 17.082 20.779 1.00 23.38 224 GLU A C 1
ATOM 1456 O O . GLU A 1 224 ? -19.222 17.168 21.836 1.00 30.83 224 GLU A O 1
ATOM 1462 N N . LYS A 1 225 ? -17.337 16.676 20.724 1.00 20.97 225 LYS A N 1
ATOM 1463 C CA . LYS A 1 225 ? -16.618 16.247 21.921 1.00 23.44 225 LYS A CA 1
ATOM 1464 C C . LYS A 1 225 ? -15.741 17.368 22.456 1.00 29.29 225 LYS A C 1
ATOM 1465 O O . LYS A 1 225 ? -14.940 17.165 23.371 1.00 26.98 225 LYS A O 1
ATOM 1471 N N . GLY A 1 226 ? -15.881 18.546 21.858 1.00 24.48 226 GLY A N 1
ATOM 1472 C CA . GLY A 1 226 ? -15.252 19.746 22.376 1.00 29.65 226 GLY A CA 1
ATOM 1473 C C . GLY A 1 226 ? -13.949 20.181 21.733 1.00 26.16 226 GLY A C 1
ATOM 1474 O O . GLY A 1 226 ? -13.143 20.839 22.384 1.00 26.20 226 GLY A O 1
ATOM 1475 N N . ARG A 1 227 ? -13.729 19.850 20.463 1.00 18.93 227 ARG A N 1
ATOM 1476 C CA . ARG A 1 227 ? -12.499 20.303 19.814 1.00 19.09 227 ARG A CA 1
ATOM 1477 C C . ARG A 1 227 ? -12.402 21.831 19.764 1.00 22.99 227 ARG A C 1
ATOM 1478 O O . ARG A 1 227 ? -11.297 22.388 19.741 1.00 23.28 227 ARG A O 1
ATOM 1486 N N . GLY A 1 228 ? -13.549 22.508 19.727 1.00 23.03 228 GLY A N 1
ATOM 1487 C CA . GLY A 1 228 ? -13.560 23.965 19.658 1.00 22.62 228 GLY A CA 1
ATOM 1488 C C . GLY A 1 228 ? -12.891 24.524 18.406 1.00 21.81 228 GLY A C 1
ATOM 1489 O O . GLY A 1 228 ? -12.949 23.917 17.332 1.00 22.78 228 GLY A O 1
ATOM 1490 N N . ASN A 1 229 ? -12.240 25.678 18.535 1.00 20.62 229 ASN A N 1
ATOM 1491 C CA . ASN A 1 229 ? -11.776 26.399 17.352 1.00 20.62 229 ASN A CA 1
ATOM 1492 C C . ASN A 1 229 ? -10.360 26.060 16.896 1.00 20.78 229 ASN A C 1
ATOM 1493 O O . ASN A 1 229 ? -9.675 26.907 16.313 1.00 20.31 229 ASN A O 1
ATOM 1498 N N . PHE A 1 230 ? -9.930 24.826 17.157 1.00 17.81 230 PHE A N 1
ATOM 1499 C CA . PHE A 1 230 ? -8.613 24.368 16.746 1.00 17.77 230 PHE A CA 1
ATOM 1500 C C . PHE A 1 230 ? -8.322 24.717 15.293 1.00 14.91 230 PHE A C 1
ATOM 1501 O O . PHE A 1 230 ? -7.278 25.287 14.972 1.00 16.42 230 PHE A O 1
ATOM 1509 N N . LEU A 1 231 ? -9.234 24.362 14.399 1.00 13.95 231 LEU A N 1
ATOM 1510 C CA . LEU A 1 231 ? -8.938 24.525 12.979 1.00 13.91 231 LEU A CA 1
ATOM 1511 C C . LEU A 1 231 ? -8.663 25.992 12.606 1.00 17.19 231 LEU A C 1
ATOM 1512 O O . LEU A 1 231 ? -7.685 26.288 11.908 1.00 18.38 231 LEU A O 1
ATOM 1517 N N . SER A 1 232 ? -9.519 26.907 13.061 1.00 13.93 232 SER A N 1
ATOM 1518 C CA . SER A 1 232 ? -9.291 28.331 12.809 1.00 19.52 232 SER A CA 1
ATOM 1519 C C . SER A 1 232 ? -8.029 28.815 13.520 1.00 19.35 232 SER A C 1
ATOM 1520 O O . SER A 1 232 ? -7.210 29.520 12.936 1.00 18.09 232 SER A O 1
ATOM 1523 N N . ALA A 1 233 ? -7.878 28.441 14.786 1.00 16.37 233 ALA A N 1
ATOM 1524 C CA . ALA A 1 233 ? -6.714 28.888 15.565 1.00 18.79 233 ALA A CA 1
ATOM 1525 C C . ALA A 1 233 ? -5.379 28.421 14.970 1.00 18.81 233 ALA A C 1
ATOM 1526 O O . ALA A 1 233 ? -4.420 29.198 14.891 1.00 18.20 233 ALA A O 1
ATOM 1528 N N . ALA A 1 234 ? -5.324 27.162 14.541 1.00 16.93 234 ALA A N 1
ATOM 1529 C CA . ALA A 1 234 ? -4.110 26.594 13.963 1.00 14.47 234 ALA A CA 1
ATOM 1530 C C . ALA A 1 234 ? -3.771 27.231 12.622 1.00 15.27 234 ALA A C 1
ATOM 1531 O O . ALA A 1 234 ? -2.606 27.414 12.290 1.00 18.01 234 ALA A O 1
ATOM 1533 N N . THR A 1 235 ? -4.796 27.568 11.849 1.00 15.52 235 THR A N 1
ATOM 1534 C CA . THR A 1 235 ? -4.595 28.218 10.564 1.00 14.08 235 THR A CA 1
ATOM 1535 C C . THR A 1 235 ? -4.057 29.638 10.765 1.00 16.57 235 THR A C 1
ATOM 1536 O O . THR A 1 235 ? -3.150 30.067 10.059 1.00 13.66 235 THR A O 1
ATOM 1540 N N . ASP A 1 236 ? -4.612 30.357 11.738 1.00 17.63 236 ASP A N 1
ATOM 1541 C CA . ASP A 1 236 ? -4.085 31.677 12.111 1.00 17.68 236 ASP A CA 1
ATOM 1542 C C . ASP A 1 236 ? -2.633 31.602 12.583 1.00 21.12 236 ASP A C 1
ATOM 1543 O O . ASP A 1 236 ? -1.807 32.445 12.223 1.00 22.05 236 ASP A O 1
ATOM 1548 N N . LEU A 1 237 ? -2.331 30.597 13.400 1.00 17.39 237 LEU A N 1
ATOM 1549 C CA . LEU A 1 237 ? -0.979 30.382 13.898 1.00 18.59 237 LEU A CA 1
ATOM 1550 C C . LEU A 1 237 ? -0.035 30.118 12.721 1.00 18.21 237 LEU A C 1
ATOM 1551 O O . LEU A 1 237 ? 1.061 30.682 12.652 1.00 16.35 237 LEU A O 1
ATOM 1556 N N . ALA A 1 238 ? -0.474 29.269 11.793 1.00 20.83 238 ALA A N 1
ATOM 1557 C CA . ALA A 1 238 ? 0.314 28.947 10.602 1.00 21.03 238 ALA A CA 1
ATOM 1558 C C . ALA A 1 238 ? 0.640 30.206 9.806 1.00 17.31 238 ALA A C 1
ATOM 1559 O O . ALA A 1 238 ? 1.772 30.413 9.353 1.00 16.64 238 ALA A O 1
ATOM 1561 N N . ILE A 1 239 ? -0.380 31.033 9.618 1.00 15.17 239 ILE A N 1
ATOM 1562 C CA . ILE A 1 239 ? -0.235 32.254 8.840 1.00 17.88 239 ILE A CA 1
ATOM 1563 C C . ILE A 1 239 ? 0.797 33.179 9.472 1.00 16.16 239 ILE A C 1
ATOM 1564 O O . ILE A 1 239 ? 1.711 33.656 8.797 1.00 16.82 239 ILE A O 1
ATOM 1569 N N . GLN A 1 240 ? 0.654 33.425 10.767 1.00 12.37 240 GLN A N 1
ATOM 1570 C CA . GLN A 1 240 ? 1.564 34.327 11.461 1.00 18.46 240 GLN A CA 1
ATOM 1571 C C . GLN A 1 240 ? 2.983 33.775 11.495 1.00 18.50 240 GLN A C 1
ATOM 1572 O O . GLN A 1 240 ? 3.960 34.517 11.358 1.00 21.31 240 GLN A O 1
ATOM 1578 N N . PHE A 1 241 ? 3.097 32.467 11.688 1.00 12.35 241 PHE A N 1
ATOM 1579 C CA . PHE A 1 241 ? 4.401 31.830 11.796 1.00 17.16 241 PHE A CA 1
ATOM 1580 C C . PHE A 1 241 ? 5.156 31.839 10.467 1.00 18.37 241 PHE A C 1
ATOM 1581 O O . PHE A 1 241 ? 6.347 32.197 10.414 1.00 20.45 241 PHE A O 1
ATOM 1589 N N . LEU A 1 242 ? 4.473 31.433 9.399 1.00 17.67 242 LEU A N 1
ATOM 1590 C CA . LEU A 1 242 ? 5.122 31.270 8.098 1.00 18.74 242 LEU A CA 1
ATOM 1591 C C . LEU A 1 242 ? 5.412 32.610 7.430 1.00 25.05 242 LEU A C 1
ATOM 1592 O O . LEU A 1 242 ? 6.254 32.693 6.536 1.00 26.00 242 LEU A O 1
ATOM 1597 N N . SER A 1 243 ? 4.695 33.649 7.846 1.00 19.07 243 SER A N 1
ATOM 1598 C CA . SER A 1 243 ? 4.856 34.963 7.240 1.00 21.35 243 SER A CA 1
ATOM 1599 C C . SER A 1 243 ? 5.839 35.827 8.026 1.00 27.69 243 SER A C 1
ATOM 1600 O O . SER A 1 243 ? 6.094 36.981 7.674 1.00 26.46 243 SER A O 1
ATOM 1603 N N . LYS A 1 244 ? 6.388 35.258 9.093 1.00 26.06 244 LYS A N 1
ATOM 1604 C CA . LYS A 1 244 ? 7.557 35.834 9.740 1.00 40.70 244 LYS A CA 1
ATOM 1605 C C . LYS A 1 244 ? 8.587 36.264 8.697 1.00 39.61 244 LYS A C 1
ATOM 1606 O O . LYS A 1 244 ? 8.827 35.556 7.709 1.00 52.01 244 LYS A O 1
ATOM 1612 N N . ASP A 1 245 ? 9.195 37.419 8.919 1.00 37.06 245 ASP A N 1
ATOM 1613 C CA . ASP A 1 245 ? 10.316 37.844 8.105 1.00 39.46 245 ASP A CA 1
ATOM 1614 C C . ASP A 1 245 ? 9.896 38.090 6.665 1.00 35.36 245 ASP A C 1
ATOM 1615 O O . ASP A 1 245 ? 10.723 38.042 5.754 1.00 35.09 245 ASP A O 1
ATOM 1620 N N . ASN A 1 246 ? 8.602 38.334 6.469 1.00 34.61 246 ASN A N 1
ATOM 1621 C CA . ASN A 1 246 ? 8.061 38.712 5.166 1.00 42.41 246 ASN A CA 1
ATOM 1622 C C . ASN A 1 246 ? 8.195 37.630 4.087 1.00 38.31 246 ASN A C 1
ATOM 1623 O O . ASN A 1 246 ? 8.133 37.913 2.883 1.00 27.37 246 ASN A O 1
ATOM 1628 N N . SER A 1 247 ? 8.382 36.390 4.521 1.00 31.12 247 SER A N 1
ATOM 1629 C CA . SER A 1 247 ? 8.411 35.272 3.595 1.00 25.65 247 SER A CA 1
ATOM 1630 C C . SER A 1 247 ? 7.021 35.039 3.006 1.00 23.46 247 SER A C 1
ATOM 1631 O O . SER A 1 247 ? 6.019 35.235 3.685 1.00 22.44 247 SER A O 1
ATOM 1634 N N . ALA A 1 248 ? 6.968 34.624 1.743 1.00 17.19 248 ALA A N 1
ATOM 1635 C CA . ALA A 1 248 ? 5.722 34.153 1.139 1.00 18.71 248 ALA A CA 1
ATOM 1636 C C . ALA A 1 248 ? 5.401 32.765 1.698 1.00 21.40 248 ALA A C 1
ATOM 1637 O O . ALA A 1 248 ? 6.302 32.063 2.163 1.00 18.75 248 ALA A O 1
ATOM 1639 N N . PHE A 1 249 ? 4.131 32.367 1.680 1.00 17.78 249 PHE A N 1
ATOM 1640 C CA . PHE A 1 249 ? 3.767 31.061 2.238 1.00 18.58 249 PHE A CA 1
ATOM 1641 C C . PHE A 1 249 ? 2.686 30.331 1.456 1.00 19.31 249 PHE A C 1
ATOM 1642 O O . PHE A 1 249 ? 1.924 30.928 0.694 1.00 15.05 249 PHE A O 1
ATOM 1650 N N . PHE A 1 250 ? 2.655 29.019 1.654 1.00 15.04 250 PHE A N 1
ATOM 1651 C CA . PHE A 1 250 ? 1.581 28.165 1.181 1.00 13.57 250 PHE A CA 1
ATOM 1652 C C . PHE A 1 250 ? 1.107 27.340 2.373 1.00 16.86 250 PHE A C 1
ATOM 1653 O O . PHE A 1 250 ? 1.929 26.752 3.095 1.00 17.74 250 PHE A O 1
ATOM 1661 N N . ILE A 1 251 ? -0.209 27.299 2.576 1.00 17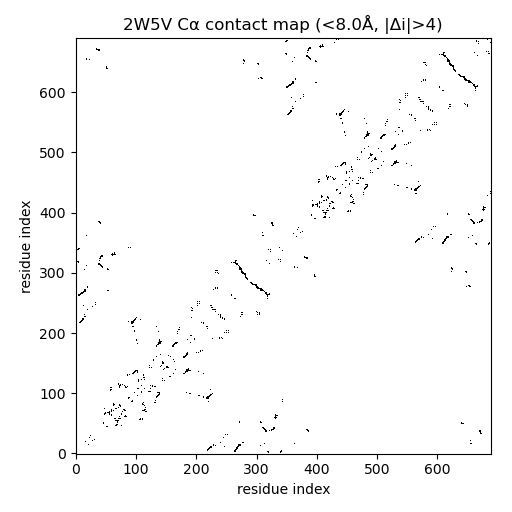.44 251 ILE A N 1
ATOM 1662 C CA . ILE A 1 251 ? -0.823 26.531 3.655 1.00 15.61 251 ILE A CA 1
ATOM 1663 C C . ILE A 1 251 ? -1.962 25.683 3.106 1.00 19.70 251 ILE A C 1
ATOM 1664 O O . ILE A 1 251 ? -2.761 26.165 2.307 1.00 19.31 251 ILE A O 1
ATOM 1669 N N . MET A 1 252 ? -2.017 24.418 3.520 1.00 14.76 252 MET A N 1
ATOM 1670 C CA . MET A 1 252 ? -3.201 23.591 3.315 1.00 14.16 252 MET A CA 1
ATOM 1671 C C . MET A 1 252 ? -3.818 23.292 4.679 1.00 17.68 252 MET A C 1
ATOM 1672 O O . MET A 1 252 ? -3.146 22.746 5.549 1.00 18.55 252 MET A O 1
ATOM 1677 N N . SER A 1 253 ? -5.080 23.687 4.880 1.00 13.83 253 SER A N 1
ATOM 1678 C CA . SER A 1 253 ? -5.802 23.377 6.116 1.00 13.20 253 SER A CA 1
ATOM 1679 C C . SER A 1 253 ? -7.012 22.547 5.744 1.00 17.09 253 SER A C 1
ATOM 1680 O O . SER A 1 253 ? -7.766 22.910 4.823 1.00 15.36 253 SER A O 1
ATOM 1683 N N . GLU A 1 254 ? -7.196 21.438 6.453 1.00 12.63 254 GLU A N 1
ATOM 1684 C CA . GLU A 1 254 ? -8.268 20.505 6.118 1.00 10.24 254 GLU A CA 1
ATOM 1685 C C . GLU A 1 254 ? -9.335 20.381 7.201 1.00 15.99 254 GLU A C 1
ATOM 1686 O O . GLU A 1 254 ? -9.018 20.124 8.361 1.00 15.50 254 GLU A O 1
ATOM 1692 N N . GLY A 1 255 ? -10.598 20.538 6.811 1.00 14.39 255 GLY A N 1
ATOM 1693 C CA . GLY A 1 255 ? -11.714 20.140 7.662 1.00 11.89 255 GLY A CA 1
ATOM 1694 C C . GLY A 1 255 ? -11.875 18.641 7.443 1.00 15.47 255 GLY A C 1
ATOM 1695 O O . GLY A 1 255 ? -12.634 18.207 6.578 1.00 15.52 255 GLY A O 1
ATOM 1696 N N . SER A 1 256 ? -11.133 17.846 8.207 1.00 13.56 256 SER A N 1
ATOM 1697 C CA . SER A 1 256 ? -10.950 16.425 7.882 1.00 16.61 256 SER A CA 1
ATOM 1698 C C . SER A 1 256 ? -12.157 15.543 8.153 1.00 20.26 256 SER A C 1
ATOM 1699 O O . SER A 1 256 ? -12.356 14.520 7.473 1.00 16.47 256 SER A O 1
ATOM 1702 N N . GLN A 1 257 ? -12.943 15.909 9.161 1.00 14.19 257 GLN A N 1
ATOM 1703 C CA . GLN A 1 257 ? -13.932 14.975 9.697 1.00 15.74 257 GLN A CA 1
ATOM 1704 C C . GLN A 1 257 ? -15.330 15.098 9.087 1.00 16.58 257 GLN A C 1
ATOM 1705 O O . GLN A 1 257 ? -16.238 14.331 9.436 1.00 16.85 257 GLN A O 1
ATOM 1711 N N . ILE A 1 258 ? -15.509 16.062 8.187 1.00 13.66 258 ILE A N 1
ATOM 1712 C CA . ILE A 1 258 ? -16.778 16.164 7.467 1.00 15.46 258 ILE A CA 1
ATOM 1713 C C . ILE A 1 258 ? -17.053 14.825 6.777 1.00 18.24 258 ILE A C 1
ATOM 1714 O O . ILE A 1 258 ? -18.176 14.321 6.766 1.00 20.39 258 ILE A O 1
ATOM 1719 N N . ASP A 1 259 ? -16.003 14.254 6.204 1.00 20.40 259 ASP A N 1
ATOM 1720 C CA . ASP A 1 259 ? -16.104 12.984 5.501 1.00 19.47 259 ASP A CA 1
ATOM 1721 C C . ASP A 1 259 ? -16.578 11.870 6.423 1.00 18.01 259 ASP A C 1
ATOM 1722 O O . ASP A 1 259 ? -17.349 11.000 6.015 1.00 18.62 259 ASP A O 1
ATOM 1727 N N . TRP A 1 260 ? -16.097 11.881 7.664 1.00 15.17 260 TRP A N 1
ATOM 1728 C CA . TRP A 1 260 ? -16.424 10.816 8.608 1.00 16.88 260 TRP A CA 1
ATOM 1729 C C . TRP A 1 260 ? -17.887 10.902 9.020 1.00 18.53 260 TRP A C 1
ATOM 1730 O O . TRP A 1 260 ? -18.556 9.883 9.184 1.00 17.04 260 TRP A O 1
ATOM 1741 N N . GLY A 1 261 ? -18.385 12.127 9.156 1.00 16.01 261 GLY A N 1
ATOM 1742 C CA . GLY A 1 261 ? -19.801 12.341 9.394 1.00 17.53 261 GLY A CA 1
ATOM 1743 C C . GLY A 1 261 ? -20.619 11.722 8.275 1.00 22.57 261 GLY A C 1
ATOM 1744 O O . GLY A 1 261 ? -21.628 11.060 8.509 1.00 19.50 261 GLY A O 1
ATOM 1745 N N . GLY A 1 262 ? -20.177 11.936 7.045 1.00 15.09 262 GLY A N 1
ATOM 1746 C CA . GLY A 1 262 ? -20.844 11.343 5.902 1.00 16.23 262 GL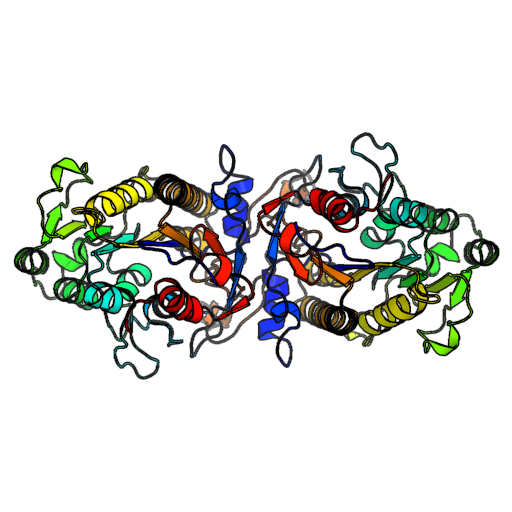Y A CA 1
ATOM 1747 C C . GLY A 1 262 ? -20.837 9.818 5.910 1.00 18.87 262 GLY A C 1
ATOM 1748 O O . GLY A 1 262 ? -21.872 9.185 5.693 1.00 18.58 262 GLY A O 1
ATOM 1749 N N . HIS A 1 263 ? -19.672 9.223 6.140 1.00 20.89 263 HIS A N 1
ATOM 1750 C CA . HIS A 1 263 ? -19.565 7.771 6.160 1.00 15.56 263 HIS A CA 1
ATOM 1751 C C . HIS A 1 263 ? -20.496 7.171 7.191 1.00 20.92 263 HIS A C 1
ATOM 1752 O O . HIS A 1 263 ? -21.084 6.120 6.965 1.00 20.67 263 HIS A O 1
ATOM 1759 N N . ALA A 1 264 ? -20.623 7.841 8.328 1.00 20.67 264 ALA A N 1
ATOM 1760 C CA . ALA A 1 264 ? -21.452 7.324 9.411 1.00 25.84 264 ALA A CA 1
ATOM 1761 C C . ALA A 1 264 ? -22.926 7.627 9.192 1.00 21.17 264 ALA A C 1
ATOM 1762 O O . ALA A 1 264 ? -23.775 7.145 9.942 1.00 24.72 264 ALA A O 1
ATOM 1764 N N . ASN A 1 265 ? -23.228 8.407 8.153 1.00 18.34 265 ASN A N 1
ATOM 1765 C CA . ASN A 1 265 ? -24.591 8.888 7.926 1.00 19.40 265 ASN A CA 1
ATOM 1766 C C . ASN A 1 265 ? -25.112 9.561 9.192 1.00 23.17 265 ASN A C 1
ATOM 1767 O O . ASN A 1 265 ? -26.244 9.323 9.622 1.00 18.79 265 ASN A O 1
ATOM 1772 N N . ASN A 1 266 ? -24.265 10.396 9.787 1.00 19.19 266 ASN A N 1
ATOM 1773 C CA . ASN A 1 266 ? -24.575 11.069 11.037 1.00 17.27 266 ASN A CA 1
ATOM 1774 C C . ASN A 1 266 ? -24.689 12.571 10.800 1.00 22.49 266 ASN A C 1
ATOM 1775 O O . ASN A 1 266 ? -23.673 13.277 10.710 1.00 19.59 266 ASN A O 1
ATOM 1780 N N . ALA A 1 267 ? -25.925 13.054 10.696 1.00 17.54 267 ALA A N 1
ATOM 1781 C CA . ALA A 1 267 ? -26.184 14.434 10.289 1.00 18.27 267 ALA A CA 1
ATOM 1782 C C . ALA A 1 267 ? -25.586 15.479 11.230 1.00 22.12 267 ALA A C 1
ATOM 1783 O O . ALA A 1 267 ? -24.968 16.444 10.770 1.00 21.08 267 ALA A O 1
ATOM 1785 N N . SER A 1 268 ? -25.777 15.310 12.537 1.00 16.25 268 SER A N 1
ATOM 1786 C CA . SER A 1 268 ? -25.254 16.303 13.475 1.00 21.00 268 SER A CA 1
ATOM 1787 C C . SER A 1 268 ? -23.723 16.370 13.453 1.00 19.87 268 SER A C 1
ATOM 1788 O O . SER A 1 268 ? -23.142 17.448 13.565 1.00 17.39 268 SER A O 1
ATOM 1791 N N . TYR A 1 269 ? -23.084 15.213 13.313 1.00 19.83 269 TYR A N 1
ATOM 1792 C CA . TYR A 1 269 ? -21.633 15.127 13.187 1.00 16.20 269 TYR A CA 1
ATOM 1793 C C . TYR A 1 269 ? -21.170 15.902 11.954 1.00 16.87 269 TYR A C 1
ATOM 1794 O O . TYR A 1 269 ? -20.356 16.824 12.052 1.00 15.91 269 TYR A O 1
ATOM 1803 N N . LEU A 1 270 ? -21.721 15.550 10.798 1.00 16.47 270 LEU A N 1
ATOM 1804 C CA . LEU A 1 270 ? -21.325 16.182 9.548 1.00 17.06 270 LEU A CA 1
ATOM 1805 C C . LEU A 1 270 ? -21.512 17.700 9.629 1.00 16.74 270 LEU A C 1
ATOM 1806 O O . LEU A 1 270 ? -20.616 18.475 9.278 1.00 15.47 270 LEU A O 1
ATOM 1811 N N . ILE A 1 271 ? -22.680 18.107 10.116 1.00 17.43 271 ILE A N 1
ATOM 1812 C CA . ILE A 1 271 ? -23.075 19.512 10.138 1.00 20.04 271 ILE A CA 1
ATOM 1813 C C . ILE A 1 271 ? -22.162 20.323 11.046 1.00 16.53 271 ILE A C 1
ATOM 1814 O O . ILE A 1 271 ? -21.701 21.402 10.676 1.00 19.82 271 ILE A O 1
ATOM 1819 N N . SER A 1 272 ? -21.903 19.805 12.240 1.00 15.09 272 SER A N 1
ATOM 1820 C CA . SER A 1 272 ? -21.027 20.506 13.174 1.00 16.86 272 SER A CA 1
ATOM 1821 C C . SER A 1 272 ? -19.608 20.605 12.626 1.00 18.78 272 SER A C 1
ATOM 1822 O O . SER A 1 272 ? -18.940 21.621 12.812 1.00 19.88 272 SER A O 1
ATOM 1825 N N . GLU A 1 273 ? -19.145 19.567 11.939 1.00 13.87 273 GLU A N 1
ATOM 1826 C CA . GLU A 1 273 ? -17.808 19.633 11.363 1.00 16.70 273 GLU A CA 1
ATOM 1827 C C . GLU A 1 273 ? -17.732 20.644 10.215 1.00 19.50 273 GLU A C 1
ATOM 1828 O O . GLU A 1 273 ? -16.763 21.395 10.100 1.00 15.26 273 GLU A O 1
ATOM 1834 N N . ILE A 1 274 ? -18.746 20.694 9.358 1.00 15.10 274 ILE A N 1
ATOM 1835 C CA . ILE A 1 274 ? -18.644 21.656 8.264 1.00 16.90 274 ILE A CA 1
ATOM 1836 C C . ILE A 1 274 ? -18.862 23.099 8.718 1.00 15.20 274 ILE A C 1
ATOM 1837 O O . ILE A 1 274 ? -18.352 24.014 8.086 1.00 14.76 274 ILE A O 1
ATOM 1842 N N . ASN A 1 275 ? -19.621 23.306 9.793 1.00 14.08 275 ASN A N 1
ATOM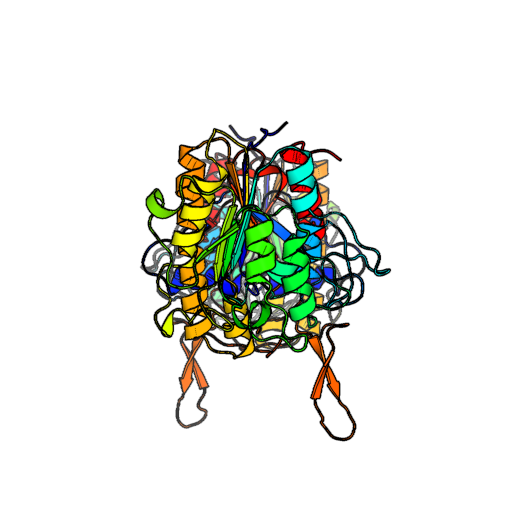 1843 C CA . ASN A 1 275 ? -19.771 24.658 10.339 1.00 14.54 275 ASN A CA 1
ATOM 1844 C C . ASN A 1 275 ? -18.430 25.154 10.859 1.00 18.12 275 ASN A C 1
ATOM 1845 O O . ASN A 1 275 ? -18.089 26.327 10.702 1.00 15.76 275 ASN A O 1
ATOM 1850 N N . ASP A 1 276 ? -17.672 24.253 11.481 1.00 15.02 276 ASP A N 1
ATOM 1851 C CA . ASP A 1 276 ? -16.320 24.576 11.945 1.00 15.66 276 ASP A CA 1
ATOM 1852 C C . ASP A 1 276 ? -15.425 24.956 10.761 1.00 12.41 276 ASP A C 1
ATOM 1853 O O . ASP A 1 276 ? -14.685 25.940 10.823 1.00 13.68 276 ASP A O 1
ATOM 1858 N N . PHE A 1 277 ? -15.523 24.189 9.679 1.00 13.04 277 PHE A N 1
ATOM 1859 C CA . PHE A 1 277 ? -14.765 24.477 8.465 1.00 15.02 277 PHE A CA 1
ATOM 1860 C C . PHE A 1 277 ? -15.083 25.871 7.942 1.00 16.97 277 PHE A C 1
ATOM 1861 O O . PHE A 1 277 ? -14.182 26.614 7.557 1.00 13.19 277 PHE A O 1
ATOM 1869 N N . ASP A 1 278 ? -16.366 26.223 7.910 1.00 12.68 278 ASP A N 1
ATOM 1870 C CA . ASP A 1 278 ? -16.747 27.556 7.450 1.00 13.97 278 ASP A CA 1
ATOM 1871 C C . ASP A 1 278 ? -16.158 28.681 8.321 1.00 16.89 278 ASP A C 1
ATOM 1872 O O . ASP A 1 278 ? -15.831 29.763 7.821 1.00 15.61 278 ASP A O 1
ATOM 1877 N N . ASP A 1 279 ? -16.025 28.437 9.620 1.00 16.63 279 ASP A N 1
ATOM 1878 C CA . ASP A 1 279 ? -15.313 29.384 10.482 1.00 23.08 279 ASP A CA 1
ATOM 1879 C C . ASP A 1 279 ? -13.864 29.562 10.017 1.00 20.48 279 ASP A C 1
ATOM 1880 O O . ASP A 1 279 ? -13.336 30.668 10.003 1.00 21.58 279 ASP A O 1
ATOM 1885 N N . ALA A 1 280 ? -13.212 28.461 9.658 1.00 13.25 280 ALA A N 1
ATOM 1886 C CA . ALA A 1 280 ? -11.838 28.521 9.177 1.00 14.94 280 ALA A CA 1
ATOM 1887 C C . ALA A 1 280 ? -11.753 29.317 7.873 1.00 14.13 280 ALA A C 1
ATOM 1888 O O . ALA A 1 280 ? -10.778 30.036 7.637 1.00 14.31 280 ALA A O 1
ATOM 1890 N N . ILE A 1 281 ? -12.773 29.188 7.026 1.00 15.78 281 ILE A N 1
ATOM 1891 C CA . ILE A 1 281 ? -12.845 29.991 5.808 1.00 13.28 281 ILE A CA 1
ATOM 1892 C C . ILE A 1 281 ? -12.841 31.476 6.178 1.00 14.54 281 ILE A C 1
ATOM 1893 O O . ILE A 1 281 ? -12.122 32.279 5.575 1.00 15.83 281 ILE A O 1
ATOM 1898 N N . GLY A 1 282 ? -13.647 31.840 7.172 1.00 17.02 282 GLY A N 1
ATOM 1899 C CA . GLY A 1 282 ? -13.711 33.222 7.632 1.00 17.25 282 GLY A CA 1
ATOM 1900 C C . GLY A 1 282 ? -12.363 33.727 8.137 1.00 19.17 282 GLY A C 1
ATOM 1901 O O . GLY A 1 282 ? -11.935 34.834 7.807 1.00 16.79 282 GLY A O 1
ATOM 1902 N N . THR A 1 283 ? -11.693 32.901 8.934 1.00 15.42 283 THR A N 1
ATOM 1903 C CA . THR A 1 283 ? -10.355 33.209 9.433 1.00 18.73 283 THR A CA 1
ATOM 1904 C C . THR A 1 283 ? -9.400 33.523 8.281 1.00 17.20 283 THR A C 1
ATOM 1905 O O . THR A 1 283 ? -8.713 34.546 8.282 1.00 20.65 283 THR A O 1
ATOM 1909 N N . ALA A 1 284 ? -9.379 32.645 7.286 1.00 14.99 284 ALA A N 1
ATOM 1910 C CA . ALA A 1 284 ? -8.511 32.824 6.136 1.00 16.06 284 ALA A CA 1
ATOM 1911 C C . ALA A 1 284 ? -8.873 34.066 5.332 1.00 18.08 284 ALA A C 1
ATOM 1912 O O . ALA A 1 284 ? -7.982 34.822 4.918 1.00 14.64 284 ALA A O 1
ATOM 1914 N N . LEU A 1 285 ? -10.170 34.270 5.091 1.00 15.23 285 LEU A N 1
ATOM 1915 C CA . LEU A 1 285 ? -10.611 35.408 4.283 1.00 16.91 285 LEU A CA 1
ATOM 1916 C C . LEU A 1 285 ? -10.334 36.737 4.971 1.00 15.58 285 LEU A C 1
ATOM 1917 O O . LEU A 1 285 ? -9.957 37.712 4.321 1.00 15.38 285 LEU A O 1
ATOM 1922 N N . ALA A 1 286 ? -10.547 36.792 6.279 1.00 16.72 286 ALA A N 1
ATOM 1923 C CA . ALA A 1 286 ? -10.273 38.028 7.003 1.00 23.18 286 ALA A CA 1
ATOM 1924 C C . ALA A 1 286 ? -8.802 38.408 6.822 1.00 20.98 286 ALA A C 1
ATOM 1925 O O . ALA A 1 286 ? -8.477 39.569 6.518 1.00 17.90 286 ALA A O 1
ATOM 1927 N N . PHE A 1 287 ? -7.913 37.430 6.987 1.00 17.26 287 PHE A N 1
ATOM 1928 C CA . PHE A 1 287 ? -6.490 37.678 6.757 1.00 18.34 287 PHE A CA 1
ATOM 1929 C C . PHE A 1 287 ? -6.221 38.113 5.317 1.00 15.83 287 PHE A C 1
ATOM 1930 O O . PHE A 1 287 ? -5.513 39.083 5.083 1.00 17.62 287 PHE A O 1
ATOM 1938 N N . ALA A 1 288 ? -6.759 37.374 4.352 1.00 10.71 288 ALA A N 1
ATOM 1939 C CA . ALA A 1 288 ? -6.497 37.662 2.941 1.00 12.88 288 ALA A CA 1
ATOM 1940 C C . ALA A 1 288 ? -7.010 39.036 2.508 1.00 15.68 288 ALA A C 1
ATOM 1941 O O . ALA A 1 288 ? -6.370 39.741 1.722 1.00 16.99 288 ALA A O 1
ATOM 1943 N N . LYS A 1 289 ? -8.182 39.416 2.994 1.00 15.10 289 LYS A N 1
ATOM 1944 C CA . LYS A 1 289 ? -8.735 40.713 2.630 1.00 16.48 289 LYS A CA 1
ATOM 1945 C C . LYS A 1 289 ? -7.867 41.864 3.140 1.00 17.35 289 LYS A C 1
ATOM 1946 O O . LYS A 1 289 ? -7.690 42.860 2.447 1.00 23.61 289 LYS A O 1
ATOM 1952 N N . LYS A 1 290 ? -7.327 41.727 4.348 1.00 19.02 290 LYS A N 1
ATOM 1953 C CA . LYS A 1 290 ? -6.431 42.742 4.897 1.00 15.66 290 LYS A CA 1
ATOM 1954 C C . LYS A 1 290 ? -5.082 42.729 4.172 1.00 17.38 290 LYS A C 1
ATOM 1955 O O . LYS A 1 290 ? -4.556 43.777 3.783 1.00 19.80 290 LYS A O 1
ATOM 1961 N N . ASP A 1 291 ? -4.538 41.530 3.975 1.00 19.31 291 ASP A N 1
ATOM 1962 C CA . ASP A 1 291 ? -3.221 41.349 3.350 1.00 18.86 291 ASP A CA 1
ATOM 1963 C C . ASP A 1 291 ? -3.186 41.882 1.924 1.00 19.89 291 ASP A C 1
ATOM 1964 O O . ASP A 1 291 ? -2.250 42.586 1.534 1.00 21.86 291 ASP A O 1
ATOM 1969 N N . GLY A 1 292 ? -4.197 41.528 1.139 1.00 19.16 292 GLY A N 1
ATOM 1970 C CA . GLY A 1 292 ? -4.282 41.975 -0.239 1.00 19.23 292 GLY A CA 1
ATOM 1971 C C . GLY A 1 292 ? -3.400 41.231 -1.231 1.00 22.49 292 GLY A C 1
ATOM 1972 O O . GLY A 1 292 ? -3.496 41.482 -2.430 1.00 21.08 292 GLY A O 1
ATOM 1973 N N . ASN A 1 293 ? -2.542 40.327 -0.751 1.00 15.49 293 ASN A N 1
ATOM 1974 C CA . ASN A 1 293 ? -1.633 39.595 -1.633 1.00 18.84 293 ASN A CA 1
ATOM 1975 C C . ASN A 1 293 ? -1.754 38.094 -1.434 1.00 22.41 293 ASN A C 1
ATOM 1976 O O . ASN A 1 293 ? -0.779 37.353 -1.628 1.00 19.50 293 ASN A O 1
ATOM 1981 N N . THR A 1 294 ? -2.949 37.654 -1.049 1.00 16.71 294 THR A N 1
ATOM 1982 C CA . THR A 1 294 ? -3.186 36.270 -0.678 1.00 15.27 294 THR A CA 1
ATOM 1983 C C . THR A 1 294 ? -4.380 35.670 -1.423 1.00 22.90 294 THR A C 1
ATOM 1984 O O . THR A 1 294 ? -5.489 36.227 -1.420 1.00 15.42 294 THR A O 1
ATOM 1988 N N . LEU A 1 295 ? -4.135 34.534 -2.068 1.00 14.06 295 LEU A N 1
ATOM 1989 C CA . LEU A 1 295 ? -5.187 33.784 -2.735 1.00 18.82 295 LEU A CA 1
ATOM 1990 C C . LEU A 1 295 ? -5.710 32.710 -1.792 1.00 21.73 295 LEU A C 1
ATOM 1991 O O . LEU A 1 295 ? -4.942 31.933 -1.232 1.00 16.27 295 LEU A O 1
ATOM 1996 N N . VAL A 1 296 ? -7.022 32.674 -1.611 1.00 12.76 296 VAL A N 1
ATOM 1997 C CA . VAL A 1 296 ? -7.654 31.641 -0.800 1.00 13.28 296 VAL A CA 1
ATOM 1998 C C . VAL A 1 296 ? -8.470 30.747 -1.724 1.00 15.83 296 VAL A C 1
ATOM 1999 O O . VAL A 1 296 ? -9.340 31.222 -2.457 1.00 15.40 296 VAL A O 1
ATOM 2003 N N . ILE A 1 297 ? -8.190 29.448 -1.704 1.00 11.10 297 ILE A N 1
ATOM 2004 C CA . ILE A 1 297 ? -8.956 28.505 -2.514 1.00 13.35 297 ILE A CA 1
ATOM 2005 C C . ILE A 1 297 ? -9.646 27.527 -1.580 1.00 15.80 297 ILE A C 1
ATOM 2006 O O . ILE A 1 297 ? -8.995 26.925 -0.720 1.00 16.65 297 ILE A O 1
ATOM 2011 N N . VAL A 1 298 ? -10.957 27.375 -1.728 1.00 12.28 298 VAL A N 1
ATOM 2012 C CA . VAL A 1 298 ? -11.691 26.403 -0.924 1.00 9.39 298 VAL A CA 1
ATOM 2013 C C . VAL A 1 298 ? -12.278 25.341 -1.836 1.00 16.04 298 VAL A C 1
ATOM 2014 O O . VAL A 1 298 ? -12.987 25.660 -2.784 1.00 16.93 298 VAL A O 1
ATOM 2018 N N . THR A 1 299 ? -12.001 24.074 -1.567 1.00 10.96 299 THR A N 1
ATOM 2019 C CA . THR A 1 299 ? -12.650 23.035 -2.354 1.00 12.09 299 THR A CA 1
ATOM 2020 C C . THR A 1 299 ? -12.757 21.749 -1.558 1.00 17.70 299 THR A C 1
ATOM 2021 O O . THR A 1 299 ? -12.378 21.719 -0.391 1.00 17.66 299 THR A O 1
ATOM 2025 N N . SER A 1 300 ? -13.310 20.705 -2.175 1.00 13.30 300 SER A N 1
ATOM 2026 C CA . SER A 1 300 ? -13.383 19.397 -1.544 1.00 12.94 300 SER A CA 1
ATOM 2027 C C . SER A 1 300 ? -12.702 18.370 -2.431 1.00 16.05 300 SER A C 1
ATOM 2028 O O . SER A 1 300 ? -12.531 18.599 -3.628 1.00 16.91 300 SER A O 1
ATOM 2031 N N . ASP A 1 301 ? -12.311 17.239 -1.849 1.00 15.74 301 ASP A N 1
ATOM 2032 C CA . ASP A 1 301 ? -11.778 16.138 -2.651 1.00 13.30 301 ASP A CA 1
ATOM 2033 C C . ASP A 1 301 ? -12.860 15.292 -3.353 1.00 15.95 301 ASP A C 1
ATOM 2034 O O . ASP A 1 301 ? -12.614 14.755 -4.431 1.00 18.88 301 ASP A O 1
ATOM 2039 N N . HIS A 1 302 ? -14.042 15.185 -2.746 1.00 13.53 302 HIS A N 1
ATOM 2040 C CA . HIS A 1 302 ? -15.182 14.453 -3.321 1.00 10.46 302 HIS A CA 1
ATOM 2041 C C . HIS A 1 302 ? -16.339 14.650 -2.348 1.00 14.03 302 HIS A C 1
ATOM 2042 O O . HIS A 1 302 ? -16.169 15.288 -1.317 1.00 16.58 302 HIS A O 1
ATOM 2049 N N . GLU A 1 303 ? -17.495 14.076 -2.664 1.00 15.10 303 GLU A N 1
ATOM 2050 C CA . GLU A 1 303 ? -18.670 14.094 -1.793 1.00 17.09 303 GLU A CA 1
ATOM 2051 C C . GLU A 1 303 ? -18.718 12.766 -1.060 1.00 16.13 303 GLU A C 1
ATOM 2052 O O . GLU A 1 303 ? -18.187 11.772 -1.550 1.00 20.05 303 GLU A O 1
ATOM 2058 N N . THR A 1 304 ? -19.358 12.723 0.102 1.00 18.50 304 THR A N 1
ATOM 2059 C CA . THR A 1 304 ? -19.655 11.412 0.689 1.00 19.54 304 THR A CA 1
ATOM 2060 C C . THR A 1 304 ? -21.003 11.268 1.396 1.00 19.27 304 THR A C 1
ATOM 2061 O O . THR A 1 304 ? -21.499 12.196 2.051 1.00 19.41 304 THR A O 1
ATOM 2065 N N . GLY A 1 305 ? -21.595 10.090 1.218 1.00 16.23 305 GLY A N 1
ATOM 2066 C CA . GLY A 1 305 ? -22.820 9.727 1.899 1.00 16.63 305 GLY A CA 1
ATOM 2067 C C . GLY A 1 305 ? -24.103 10.074 1.157 1.00 20.00 305 GLY A C 1
ATOM 2068 O O . GLY A 1 305 ? -25.185 9.674 1.579 1.00 20.88 305 GLY A O 1
ATOM 2069 N N . GLY A 1 306 ? -24.004 10.813 0.055 1.00 16.70 306 GLY A N 1
ATOM 2070 C CA . GLY A 1 306 ? -25.211 11.236 -0.641 1.00 17.08 306 GLY A CA 1
ATOM 2071 C C . GLY A 1 306 ? -26.075 12.126 0.248 1.00 18.22 306 GLY A C 1
ATOM 2072 O O . GLY A 1 306 ? -27.305 12.127 0.145 1.00 18.44 306 GLY A O 1
ATOM 2073 N N . PHE A 1 307 ? -25.422 12.886 1.126 1.00 17.06 307 PHE A N 1
ATOM 2074 C CA . PHE A 1 307 ? -26.103 13.837 2.014 1.00 13.55 307 PHE A CA 1
ATOM 2075 C C . PHE A 1 307 ? -27.091 14.711 1.231 1.00 20.30 307 PHE A C 1
ATOM 2076 O O . PHE A 1 307 ? -26.750 15.258 0.177 1.00 17.18 307 PHE A O 1
ATOM 2084 N N . THR A 1 308 ? -28.312 14.832 1.756 1.00 18.06 308 THR A N 1
ATOM 2085 C CA . THR A 1 308 ? -29.425 15.498 1.058 1.00 17.60 308 THR A CA 1
ATOM 2086 C C . THR A 1 308 ? -30.261 16.301 2.052 1.00 14.26 308 THR A C 1
ATOM 2087 O O . THR A 1 308 ? -30.613 15.789 3.123 1.00 17.99 308 THR A O 1
ATOM 2091 N N . LEU A 1 309 ? -30.570 17.556 1.717 1.00 15.16 309 LEU A N 1
ATOM 2092 C CA . LEU A 1 309 ? -31.396 18.391 2.593 1.00 13.87 309 LEU A CA 1
ATOM 2093 C C . LEU A 1 309 ? -32.866 18.156 2.264 1.00 20.21 309 LEU A C 1
ATOM 2094 O O . LEU A 1 309 ? -33.572 19.045 1.783 1.00 15.24 309 LEU A O 1
ATOM 2099 N N . ALA A 1 310 ? -33.313 16.937 2.527 1.00 15.85 310 ALA A N 1
ATOM 2100 C CA . ALA A 1 310 ? -34.656 16.520 2.165 1.00 17.03 310 ALA A CA 1
ATOM 2101 C C . ALA A 1 310 ? -35.695 17.150 3.076 1.00 20.28 310 ALA A C 1
ATOM 2102 O O . ALA A 1 310 ? -35.372 17.651 4.153 1.00 20.87 310 ALA A O 1
ATOM 2104 N N . ALA A 1 311 ? -36.950 17.110 2.649 0.98 17.43 311 ALA A N 1
ATOM 2105 C CA . ALA A 1 311 ? -38.033 17.614 3.478 1.00 14.08 311 ALA A CA 1
ATOM 2106 C C . ALA A 1 311 ? -38.177 16.707 4.680 0.76 18.64 311 ALA A C 1
ATOM 2107 O O . ALA A 1 311 ? -37.946 15.509 4.577 0.89 14.81 311 ALA A O 1
ATOM 2109 N N . LYS A 1 312 ? -38.574 17.284 5.811 0.93 17.01 312 LYS A N 1
ATOM 2110 C CA . LYS A 1 312 ? -38.841 16.527 7.025 1.00 21.82 312 LYS A CA 1
ATOM 2111 C C . LYS A 1 312 ? -39.896 15.462 6.740 0.93 26.35 312 LYS A C 1
ATOM 2112 O O . LYS A 1 312 ? -40.870 15.723 6.034 0.89 25.90 312 LYS A O 1
ATOM 2118 N N . LYS A 1 313 ? -39.690 14.256 7.261 1.00 24.47 313 LYS A N 1
ATOM 2119 C CA . LYS A 1 313 ? -40.665 13.183 7.092 1.00 30.71 313 LYS A CA 1
ATOM 2120 C C . LYS A 1 313 ? -41.506 13.076 8.35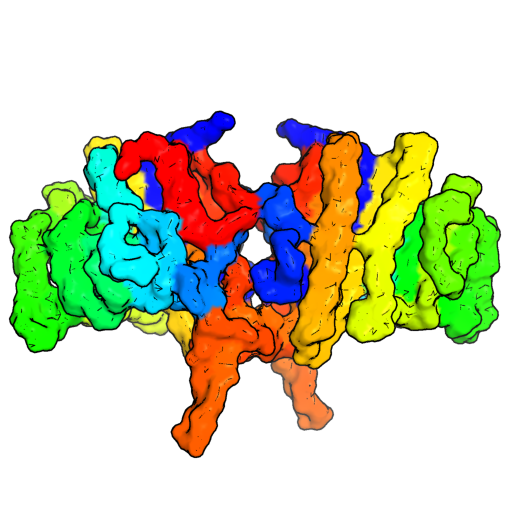0 0.94 35.65 313 LYS A C 1
ATOM 2121 O O . LYS A 1 313 ? -40.979 13.117 9.462 0.92 37.46 313 LYS A O 1
ATOM 2127 N N . ASN A 1 314 ? -42.817 12.967 8.173 0.84 35.41 314 ASN A N 1
ATOM 2128 C CA . ASN A 1 314 ? -43.712 12.697 9.287 0.66 36.87 314 ASN A CA 1
ATOM 2129 C C . ASN A 1 314 ? -44.413 11.370 9.056 0.74 40.80 314 ASN A C 1
ATOM 2130 O O . ASN A 1 314 ? -44.410 10.838 7.945 1.00 37.40 314 ASN A O 1
ATOM 2135 N N . LYS A 1 315 ? -45.017 10.839 10.110 1.00 47.73 315 LYS A N 1
ATOM 2136 C CA . LYS A 1 315 ? -45.755 9.595 10.003 1.00 52.78 315 LYS A CA 1
ATOM 2137 C C . LYS A 1 315 ? -47.219 9.830 10.345 0.76 47.76 315 LYS A C 1
ATOM 2138 O O . LYS A 1 315 ? -47.537 10.557 11.285 0.51 40.55 315 LYS A O 1
ATOM 2144 N N . ARG A 1 316 ? -48.103 9.235 9.557 1.00 51.23 316 ARG A N 1
ATOM 2145 C CA . ARG A 1 316 ? -49.482 9.044 9.974 0.97 60.53 316 ARG A CA 1
ATOM 2146 C C . ARG A 1 316 ? -49.456 7.795 10.842 0.97 72.51 316 ARG A C 1
ATOM 2147 O O . ARG A 1 316 ? -48.411 7.437 11.382 0.54 69.11 316 ARG A O 1
ATOM 2155 N N . GLU A 1 317 ? -50.593 7.124 10.979 1.00 87.32 317 GLU A N 1
ATOM 2156 C CA . GLU A 1 317 ? -50.579 5.775 11.539 1.00 92.74 317 GLU A CA 1
ATOM 2157 C C . GLU A 1 317 ? -51.516 4.840 10.795 1.00 93.47 317 GLU A C 1
ATOM 2158 O O . GLU A 1 317 ? -52.095 3.915 11.364 0.65 98.27 317 GLU A O 1
ATOM 2164 N N . ASP A 1 318 ? -51.649 5.114 9.505 1.00 87.96 318 ASP A N 1
ATOM 2165 C CA . ASP A 1 318 ? -52.330 4.241 8.568 1.00 85.89 318 ASP A CA 1
ATOM 2166 C C . ASP A 1 318 ? -51.727 4.519 7.200 1.00 80.48 318 ASP A C 1
ATOM 2167 O O . ASP A 1 318 ? -52.401 5.012 6.296 0.86 81.50 318 ASP A O 1
ATOM 2172 N N . GLY A 1 319 ? -50.441 4.204 7.070 1.00 74.62 319 GLY A N 1
ATOM 2173 C CA . GLY A 1 319 ? -49.659 4.583 5.905 0.0000 75.66 319 GLY A CA 1
ATOM 2174 C C . GLY A 1 319 ? -48.734 5.720 6.296 1.00 77.73 319 GLY A C 1
ATOM 2175 O O . GLY A 1 319 ? -48.904 6.856 5.858 1.00 79.46 319 GLY A O 1
ATOM 2176 N N . SER A 1 320 ? -47.741 5.398 7.116 1.00 78.19 320 SER A N 1
ATOM 2177 C CA . SER A 1 320 ? -47.006 6.398 7.891 0.0000 77.20 320 SER A CA 1
ATOM 2178 C C . SER A 1 320 ? -46.457 7.614 7.137 1.00 66.46 320 SER A C 1
ATOM 2179 O O . SER A 1 320 ? -47.009 8.706 7.236 0.66 69.66 320 SER A O 1
ATOM 2182 N N . GLU A 1 321 ? -45.378 7.417 6.385 0.79 58.65 321 GLU A N 1
ATOM 2183 C CA . GLU A 1 321 ? -44.499 8.519 5.965 1.00 47.48 321 GLU A CA 1
ATOM 2184 C C . GLU A 1 321 ? -45.040 9.522 4.926 0.66 42.84 321 GLU A C 1
ATOM 2185 O O . GLU A 1 321 ? -45.458 9.141 3.832 1.00 44.15 321 GLU A O 1
ATOM 2191 N N . TYR A 1 322 ? -45.009 10.808 5.279 1.00 39.11 322 TYR A N 1
ATOM 2192 C CA . TYR A 1 322 ? -45.282 11.891 4.330 0.92 34.31 322 TYR A CA 1
ATOM 2193 C C . TYR A 1 322 ? -44.316 13.057 4.564 0.80 27.66 322 TYR A C 1
ATOM 2194 O O . TYR A 1 322 ? -43.638 13.109 5.591 0.90 31.57 322 TYR A O 1
ATOM 2203 N N . SER A 1 323 ? -44.252 13.987 3.616 0.81 24.25 323 SER A N 1
ATOM 2204 C CA . SER A 1 323 ? -43.271 15.071 3.691 0.96 25.04 323 SER A CA 1
ATOM 2205 C C . SER A 1 323 ? -43.852 16.393 4.173 0.70 23.56 323 SER A C 1
ATOM 2206 O O . SER A 1 323 ? -44.989 16.744 3.850 0.93 23.83 323 SER A O 1
ATOM 2209 N N . ASP A 1 324 ? -43.057 17.107 4.964 1.00 26.67 324 ASP A N 1
ATOM 2210 C CA . ASP A 1 324 ? -43.380 18.465 5.389 1.00 32.51 324 ASP A CA 1
ATOM 2211 C C . ASP A 1 324 ? -42.292 19.373 4.840 0.83 15.69 324 ASP A C 1
ATOM 2212 O O . ASP A 1 324 ? -41.200 19.434 5.400 0.78 17.13 324 ASP A O 1
ATOM 2217 N N . TYR A 1 325 ? -42.588 20.057 3.736 1.00 17.93 325 TYR A N 1
ATOM 2218 C CA . TYR A 1 325 ? -41.611 20.919 3.059 1.00 19.64 325 TYR A CA 1
ATOM 2219 C C . TYR A 1 325 ? -41.226 22.155 3.861 1.00 17.01 325 TYR A C 1
ATOM 2220 O O . TYR A 1 325 ? -40.304 22.880 3.480 1.00 19.49 325 TYR A O 1
ATOM 2229 N N . THR A 1 326 ? -41.922 22.417 4.962 1.00 17.54 326 THR A N 1
ATOM 2230 C CA . THR A 1 326 ? -41.583 23.591 5.762 1.00 18.80 326 THR A CA 1
ATOM 2231 C C . THR A 1 326 ? -40.231 23.440 6.451 1.00 24.72 326 THR A C 1
ATOM 2232 O O . THR A 1 326 ? -39.550 24.436 6.697 1.00 24.80 326 THR A O 1
ATOM 2236 N N . GLU A 1 327 ? -39.841 22.199 6.747 1.00 19.29 327 GLU A N 1
ATOM 2237 C CA . GLU A 1 327 ? -38.590 21.947 7.459 1.00 22.25 327 GLU A CA 1
ATOM 2238 C C . GLU A 1 327 ? -37.711 20.912 6.758 1.00 25.48 327 GLU A C 1
ATOM 2239 O O . GLU A 1 327 ? -38.200 20.087 5.989 1.00 24.87 327 GLU A O 1
ATOM 2245 N N . ILE A 1 328 ? -36.414 20.951 7.057 1.00 22.07 328 ILE A N 1
ATOM 2246 C CA . ILE A 1 328 ? -35.450 20.026 6.479 1.00 18.94 328 ILE A CA 1
ATOM 2247 C C . ILE A 1 328 ? -35.155 18.848 7.410 1.00 24.48 328 ILE A C 1
ATOM 2248 O O . ILE A 1 328 ? -34.995 19.021 8.619 1.00 23.65 328 ILE A O 1
ATOM 2253 N N . GLY A 1 329 ? -35.112 17.648 6.842 1.00 16.23 329 GLY A N 1
ATOM 2254 C CA . GLY A 1 329 ? -34.665 16.462 7.556 1.00 20.85 329 GLY A CA 1
ATOM 2255 C C . GLY A 1 329 ? -33.555 15.784 6.759 1.00 20.63 329 GLY A C 1
ATOM 2256 O O . GLY A 1 329 ? -33.823 15.065 5.797 1.00 21.29 329 GLY A O 1
ATOM 2257 N N . PRO A 1 330 ? -32.295 16.034 7.138 1.00 20.47 330 PRO A N 1
ATOM 2258 C CA . PRO A 1 330 ? -31.152 15.550 6.357 1.00 22.03 330 PRO A CA 1
ATOM 2259 C C . PRO A 1 330 ? -31.167 14.043 6.212 1.00 22.16 330 PRO A C 1
ATOM 2260 O O . PRO A 1 330 ? -31.488 13.333 7.170 1.00 25.32 330 PRO A O 1
ATOM 2264 N N . THR A 1 331 ? -30.835 13.561 5.020 1.00 20.94 331 THR A N 1
ATOM 2265 C CA . THR A 1 331 ? -30.813 12.123 4.758 1.00 21.39 331 THR A CA 1
ATOM 2266 C C . THR A 1 331 ? -29.574 11.726 3.963 1.00 18.68 331 THR A C 1
ATOM 2267 O O . THR A 1 331 ? -28.854 12.585 3.435 1.00 20.73 331 THR A O 1
ATOM 2271 N N . PHE A 1 332 ? -29.320 10.421 3.895 1.00 18.93 332 PHE A N 1
ATOM 2272 C CA . PHE A 1 332 ? -28.172 9.887 3.163 1.00 15.88 332 PHE A CA 1
ATOM 2273 C C . PHE A 1 332 ? -28.628 8.716 2.311 1.00 21.95 332 PHE A C 1
ATOM 2274 O O . PHE A 1 332 ? -29.639 8.072 2.622 1.00 20.76 332 PHE A O 1
ATOM 2282 N N . SER A 1 333 ? -27.875 8.405 1.259 1.00 18.88 333 SER A N 1
ATOM 2283 C CA . SER A 1 333 ? -28.214 7.251 0.433 1.00 22.04 333 SER A CA 1
ATOM 2284 C C . SER A 1 333 ? -27.064 6.255 0.291 1.00 28.64 333 SER A C 1
ATOM 2285 O O . SER A 1 333 ? -27.236 5.193 -0.302 1.00 28.15 333 SER A O 1
ATOM 2288 N N . THR A 1 334 ? -25.892 6.586 0.823 1.00 19.95 334 THR A N 1
ATOM 2289 C CA . THR A 1 334 ? -24.757 5.675 0.715 1.00 18.73 334 THR A CA 1
ATOM 2290 C C . THR A 1 334 ? -23.797 5.828 1.888 1.00 19.83 334 THR A C 1
ATOM 2291 O O . THR A 1 334 ? -23.780 6.858 2.563 1.00 19.76 334 THR A O 1
ATOM 2295 N N . GLY A 1 335 ? -23.007 4.788 2.136 1.00 21.40 335 GLY A N 1
ATOM 2296 C CA . GLY A 1 335 ? -22.006 4.835 3.183 1.00 24.02 335 GLY A CA 1
ATOM 2297 C C . GLY A 1 335 ? -20.648 5.249 2.652 1.00 18.01 335 GLY A C 1
ATOM 2298 O O . GLY A 1 335 ? -19.702 5.409 3.421 1.00 19.73 335 GLY A O 1
ATOM 2299 N N . GLY A 1 336 ? -20.543 5.426 1.338 1.00 18.05 336 GLY A N 1
ATOM 2300 C CA . GLY A 1 336 ? -19.256 5.738 0.734 1.00 19.60 336 GLY A CA 1
ATOM 2301 C C . GLY A 1 336 ? -19.226 7.065 0.005 1.00 19.38 336 GLY A C 1
ATOM 2302 O O . GLY A 1 336 ? -20.140 7.894 0.162 1.00 18.72 336 GLY A O 1
ATOM 2303 N N . HIS A 1 337 ? -18.179 7.262 -0.798 1.00 15.45 337 HIS A N 1
ATOM 2304 C CA . HIS A 1 337 ? -18.017 8.482 -1.587 1.00 17.01 337 HIS A CA 1
ATOM 2305 C C . HIS A 1 337 ? -18.917 8.469 -2.815 1.00 18.11 337 HIS A C 1
ATOM 2306 O O . HIS A 1 337 ? -19.408 7.419 -3.220 1.00 19.89 337 HIS A O 1
ATOM 2313 N N . SER A 1 338 ? -19.105 9.638 -3.420 1.00 15.41 338 SER A N 1
ATOM 2314 C CA . SER A 1 338 ? -19.800 9.744 -4.708 1.00 14.83 338 SER A CA 1
ATOM 2315 C C . SER A 1 338 ? -19.031 10.626 -5.699 1.00 18.97 338 SER A C 1
ATOM 2316 O O . SER A 1 338 ? -18.141 11.375 -5.302 1.00 21.42 338 SER A O 1
ATOM 2319 N N . ALA A 1 339 ? -19.392 10.547 -6.982 1.00 15.88 339 ALA A N 1
ATOM 2320 C CA . ALA A 1 339 ? -18.585 11.149 -8.047 1.00 18.54 339 ALA A CA 1
ATOM 2321 C C . ALA A 1 339 ? -19.154 12.458 -8.589 1.00 14.33 339 ALA A C 1
ATOM 2322 O O . ALA A 1 339 ? -18.848 12.854 -9.705 1.00 17.49 339 ALA A O 1
ATOM 2324 N N . THR A 1 340 ? -19.986 13.124 -7.815 1.00 13.16 340 THR A N 1
ATOM 2325 C CA . THR A 1 340 ? -20.509 14.410 -8.266 1.00 14.16 340 THR A CA 1
ATOM 2326 C C . THR A 1 340 ? -19.370 15.411 -8.484 1.00 19.27 340 THR A C 1
ATOM 2327 O O . THR A 1 340 ? -18.328 15.336 -7.813 1.00 13.45 340 THR A O 1
ATOM 2331 N N . LEU A 1 341 ? -19.545 16.331 -9.430 1.00 15.43 341 LEU A N 1
ATOM 2332 C CA . LEU A 1 341 ? -18.635 17.470 -9.499 1.00 16.40 341 LEU A CA 1
ATOM 2333 C C . LEU A 1 341 ? -18.670 18.222 -8.164 1.00 18.37 341 LEU A C 1
ATOM 2334 O O . LEU A 1 341 ? -19.655 18.151 -7.422 1.00 14.33 341 LEU A O 1
ATOM 2339 N N . ILE A 1 342 ? -17.591 18.945 -7.877 1.00 15.61 342 ILE A N 1
ATOM 2340 C CA . ILE A 1 342 ? -17.389 19.603 -6.596 1.00 10.90 342 ILE A CA 1
ATOM 2341 C C . ILE A 1 342 ? -17.101 21.093 -6.799 1.00 12.15 342 ILE A C 1
ATOM 2342 O O . ILE A 1 342 ? -16.284 21.440 -7.640 1.00 14.22 342 ILE A O 1
ATOM 2347 N N . PRO A 1 343 ? -17.768 21.975 -6.028 1.00 15.56 343 PRO A N 1
ATOM 2348 C CA . PRO A 1 343 ? -17.515 23.418 -6.162 1.00 11.21 343 PRO A CA 1
ATOM 2349 C C . PRO A 1 343 ? -16.107 23.825 -5.727 1.00 12.90 343 PRO A C 1
ATOM 2350 O O . PRO A 1 343 ? -15.573 23.280 -4.758 1.00 15.59 343 PRO A O 1
ATOM 2354 N N . VAL A 1 344 ? -15.525 24.784 -6.442 1.00 14.67 344 VAL A N 1
ATOM 2355 C CA . VAL A 1 344 ? -14.276 25.421 -6.049 1.00 10.25 344 VAL A CA 1
ATOM 2356 C C . VAL A 1 344 ? -14.584 26.897 -5.850 1.00 13.74 344 VAL A C 1
ATOM 2357 O O . VAL A 1 344 ? -15.233 27.511 -6.703 1.00 13.24 344 VAL A O 1
ATOM 2361 N N . PHE A 1 345 ? -14.134 27.455 -4.732 1.00 9.96 345 PHE A N 1
ATOM 2362 C CA . PHE A 1 345 ? -14.301 28.879 -4.439 1.00 11.45 345 PHE A CA 1
ATOM 2363 C C . PHE A 1 345 ? -12.913 29.517 -4.365 1.00 18.04 345 PHE A C 1
ATOM 2364 O O . PHE A 1 345 ? -11.990 28.934 -3.787 1.00 12.79 345 PHE A O 1
ATOM 2372 N N . ALA A 1 346 ? -12.754 30.711 -4.927 1.00 10.03 346 ALA A N 1
ATOM 2373 C CA . ALA A 1 346 ? -11.451 31.363 -4.865 1.00 14.00 346 ALA A CA 1
ATOM 2374 C C . ALA A 1 346 ? -11.628 32.847 -4.640 1.00 11.21 346 ALA A C 1
ATOM 2375 O O . ALA A 1 346 ? -12.511 33.477 -5.245 1.00 12.45 346 ALA A O 1
ATOM 2377 N N . TYR A 1 347 ? -10.781 33.390 -3.775 1.00 11.98 347 TYR A N 1
ATOM 2378 C CA . TYR A 1 347 ? -10.757 34.815 -3.494 1.00 13.30 347 TYR A CA 1
ATOM 2379 C C . TYR A 1 347 ? -9.314 35.306 -3.492 1.00 12.60 347 TYR A C 1
ATOM 2380 O O . TYR A 1 347 ? -8.409 34.600 -3.013 1.00 13.86 347 TYR A O 1
ATOM 2389 N N . GLY A 1 348 ? -9.096 36.508 -4.035 1.00 12.77 348 GLY A N 1
ATOM 2390 C CA . GLY A 1 348 ? -7.776 37.131 -4.048 1.00 17.44 348 GLY A CA 1
ATOM 2391 C C . GLY A 1 348 ? -7.134 37.200 -5.425 1.00 15.40 348 GLY A C 1
ATOM 2392 O O . GLY A 1 348 ? -7.738 36.809 -6.409 1.00 15.54 348 GLY A O 1
ATOM 2393 N N . PRO A 1 349 ? -5.892 37.697 -5.503 1.00 17.93 349 PRO A N 1
ATOM 2394 C CA . PRO A 1 349 ? -5.229 37.823 -6.808 1.00 17.77 349 PRO A CA 1
ATOM 2395 C C . PRO A 1 349 ? -5.157 36.487 -7.541 1.00 14.50 349 PRO A C 1
ATOM 2396 O O . PRO A 1 349 ? -4.716 35.504 -6.955 1.00 16.67 349 PRO A O 1
ATOM 2400 N N . GLY A 1 350 ? -5.604 36.464 -8.796 1.00 17.81 350 GLY A N 1
ATOM 2401 C CA . GLY A 1 350 ? -5.621 35.260 -9.603 1.00 21.56 350 GLY A CA 1
ATOM 2402 C C . GLY A 1 350 ? -6.845 34.383 -9.402 1.00 18.49 350 GLY A C 1
ATOM 2403 O O . GLY A 1 350 ? -6.946 33.311 -9.994 1.00 18.72 350 GLY A O 1
ATOM 2404 N N . SER A 1 351 ? -7.782 34.828 -8.573 1.00 19.42 351 SER A N 1
ATOM 2405 C CA . SER A 1 351 ? -8.934 33.987 -8.244 1.00 17.54 351 SER A CA 1
ATOM 2406 C C . SER A 1 351 ? -9.776 33.633 -9.480 1.00 21.06 351 SER A C 1
ATOM 2407 O O . SER A 1 351 ? -10.426 32.581 -9.513 1.00 17.59 351 SER A O 1
ATOM 2410 N N . GLU A 1 352 ? -9.745 34.495 -10.496 1.00 12.36 352 GLU A N 1
ATOM 2411 C CA . GLU A 1 352 ? -10.532 34.265 -11.717 1.00 13.31 352 GLU A CA 1
ATOM 2412 C C . GLU A 1 352 ? -10.035 33.064 -12.541 1.00 18.82 352 GLU A C 1
ATOM 2413 O O . GLU A 1 352 ? -10.739 32.556 -13.414 1.00 19.21 352 GLU A O 1
ATOM 2419 N N . GLU A 1 353 ? -8.811 32.626 -12.276 1.00 14.56 353 GLU A N 1
ATOM 2420 C CA . GLU A 1 353 ? -8.246 31.471 -12.969 1.00 17.41 353 GLU A CA 1
ATOM 2421 C C . GLU A 1 353 ? -8.986 30.189 -12.590 1.00 15.45 353 GLU A C 1
ATOM 2422 O O . GLU A 1 353 ? -8.849 29.157 -13.258 1.00 18.40 353 GLU A O 1
ATOM 2428 N N . PHE A 1 354 ? -9.773 30.255 -11.522 1.00 14.89 354 PHE A N 1
ATOM 2429 C CA . PHE A 1 354 ? -10.382 29.052 -10.943 1.00 13.31 354 PHE A CA 1
ATOM 2430 C C . PHE A 1 354 ? -11.852 28.808 -11.309 1.00 14.46 354 PHE A C 1
ATOM 2431 O O . PHE A 1 354 ? -12.489 27.897 -10.776 1.00 15.43 354 PHE A O 1
ATOM 2439 N N . ILE A 1 355 ? -12.377 29.606 -12.233 1.00 15.80 355 ILE A N 1
ATOM 2440 C CA . ILE A 1 355 ? -13.760 29.459 -12.664 1.00 16.55 355 ILE A CA 1
ATOM 2441 C C . ILE A 1 355 ? -13.893 28.417 -13.774 1.00 16.45 355 ILE A C 1
ATOM 2442 O O . ILE A 1 355 ? -12.912 27.785 -14.163 1.00 20.03 355 ILE A O 1
ATOM 2447 N N . GLY A 1 356 ? -15.108 28.221 -14.273 1.00 14.65 356 GLY A N 1
ATOM 2448 C CA . GLY A 1 356 ? -15.360 27.174 -15.243 1.00 15.86 356 GLY A CA 1
ATOM 2449 C C . GLY A 1 356 ? -15.305 25.776 -14.642 1.00 17.72 356 GLY A C 1
ATOM 2450 O O . GLY A 1 356 ? -15.322 25.602 -13.425 1.00 18.64 356 GLY A O 1
ATOM 2451 N N . ILE A 1 357 ? -15.241 24.777 -15.513 1.00 14.92 357 ILE A N 1
ATOM 2452 C CA . ILE A 1 357 ? -15.313 23.372 -15.118 1.00 16.14 357 ILE A CA 1
ATOM 2453 C C . ILE A 1 357 ? -14.041 22.696 -15.596 1.00 14.93 357 ILE A C 1
ATOM 2454 O O . ILE A 1 357 ? -13.660 22.854 -16.749 1.00 18.68 357 ILE A O 1
ATOM 2459 N N . TYR A 1 358 ? -13.376 21.956 -14.714 1.00 15.02 358 TYR A N 1
ATOM 2460 C CA . TYR A 1 358 ? -12.094 21.334 -15.068 1.00 14.02 358 TYR A CA 1
ATOM 2461 C C . TYR A 1 358 ? -11.840 20.097 -14.219 1.00 17.70 358 TYR A C 1
ATOM 2462 O O . TYR A 1 358 ? -12.579 19.832 -13.273 1.00 17.94 358 TYR A O 1
ATOM 2471 N N . GLU A 1 359 ? -10.809 19.333 -14.568 1.00 14.08 359 GLU A N 1
ATOM 2472 C CA . GLU A 1 359 ? -10.437 18.162 -13.776 1.00 13.35 359 GLU A CA 1
ATOM 2473 C C . GLU A 1 359 ? -9.788 18.613 -12.470 1.00 15.16 359 GLU A C 1
ATOM 2474 O O . GLU A 1 359 ? -9.109 19.642 -12.434 1.00 16.80 359 GLU A O 1
ATOM 2480 N N . ASN A 1 360 ? -9.993 17.844 -11.401 1.00 16.54 360 ASN A N 1
ATOM 2481 C CA . ASN A 1 360 ? -9.398 18.167 -10.099 1.00 15.62 360 ASN A CA 1
ATOM 2482 C C . ASN A 1 360 ? -7.894 18.453 -10.115 1.00 16.13 360 ASN A C 1
ATOM 2483 O O . ASN A 1 360 ? -7.433 19.349 -9.405 1.00 18.00 360 ASN A O 1
ATOM 2488 N N . ASN A 1 361 ? -7.131 17.702 -10.904 1.00 15.02 361 ASN A N 1
ATOM 2489 C CA . ASN A 1 361 ? -5.677 17.872 -10.890 1.00 15.03 361 ASN A CA 1
ATOM 2490 C C . ASN A 1 361 ? -5.222 19.213 -11.471 1.00 18.58 361 ASN A C 1
ATOM 2491 O O . ASN A 1 361 ? -4.077 19.613 -11.289 1.00 20.83 361 ASN A O 1
ATOM 2496 N N . GLU A 1 362 ? -6.111 19.911 -12.172 1.00 16.70 362 GLU A N 1
ATOM 2497 C CA . GLU A 1 362 ? -5.748 21.232 -12.692 1.00 18.02 362 GLU A CA 1
ATOM 2498 C C . GLU A 1 362 ? -5.650 22.276 -11.582 1.00 20.55 362 GLU A C 1
ATOM 2499 O O . GLU A 1 362 ? -5.105 23.363 -11.799 1.00 19.28 362 GLU A O 1
ATOM 2505 N N . ILE A 1 363 ? -6.192 21.972 -10.401 1.00 16.58 363 ILE A N 1
ATOM 2506 C CA . ILE A 1 363 ? -6.050 22.897 -9.275 1.00 18.52 363 ILE A CA 1
ATOM 2507 C C . ILE A 1 363 ? -4.555 23.209 -9.058 1.00 15.05 363 ILE A C 1
ATOM 2508 O O . ILE A 1 363 ? -4.162 24.358 -8.841 1.00 14.90 363 ILE A O 1
ATOM 2513 N N . PHE A 1 364 ? -3.732 22.172 -9.141 1.00 15.85 364 PHE A N 1
ATOM 2514 C CA . PHE A 1 364 ? -2.279 22.288 -9.013 1.00 20.39 364 PHE A CA 1
ATOM 2515 C C . PHE A 1 364 ? -1.712 23.252 -10.062 1.00 23.51 364 PHE A C 1
ATOM 2516 O O . PHE A 1 364 ? -1.011 24.225 -9.739 1.00 18.17 364 PHE A O 1
ATOM 2524 N N . HIS A 1 365 ? -2.040 22.995 -11.320 1.00 14.92 365 HIS A N 1
ATOM 2525 C CA . HIS A 1 365 ? -1.482 23.784 -12.409 1.00 20.73 365 HIS A CA 1
ATOM 2526 C C . HIS A 1 365 ? -1.948 25.237 -12.352 1.00 20.62 365 HIS A C 1
ATOM 2527 O O . HIS A 1 365 ? -1.181 26.149 -12.645 1.00 19.36 365 HIS A O 1
ATOM 2534 N N . LYS A 1 366 ? -3.196 25.450 -11.955 1.00 16.11 366 LYS A N 1
ATOM 2535 C CA . LYS A 1 366 ? -3.705 26.814 -11.825 1.00 18.98 366 LYS A CA 1
ATOM 2536 C C . LYS A 1 366 ? -2.982 27.590 -10.719 1.00 18.26 366 LYS A C 1
ATOM 2537 O O . LYS A 1 366 ? -2.700 28.781 -10.872 1.00 16.75 366 LYS A O 1
ATOM 2543 N N . ILE A 1 367 ? -2.666 26.922 -9.612 1.00 17.61 367 ILE A N 1
ATOM 2544 C CA . ILE A 1 367 ? -1.921 27.579 -8.533 1.00 12.35 367 ILE A CA 1
ATOM 2545 C C . ILE A 1 367 ? -0.535 27.994 -9.019 1.00 16.64 367 ILE A C 1
ATOM 2546 O O . ILE A 1 367 ? -0.090 29.130 -8.803 1.00 19.01 367 ILE A O 1
ATOM 2551 N N . LEU A 1 368 ? 0.144 27.079 -9.693 1.00 16.36 368 LEU A N 1
ATOM 2552 C CA . LEU A 1 368 ? 1.462 27.390 -10.228 1.00 19.50 368 LEU A CA 1
ATOM 2553 C C . LEU A 1 368 ? 1.360 28.518 -11.241 1.00 22.25 368 LEU A C 1
ATOM 2554 O O . LEU A 1 368 ? 2.215 29.399 -11.275 1.00 20.24 368 LEU A O 1
ATOM 2559 N N . LYS A 1 369 ? 0.309 28.501 -12.055 1.00 19.72 369 LYS A N 1
ATOM 2560 C CA . LYS A 1 369 ? 0.144 29.540 -13.069 1.00 21.71 369 LYS A CA 1
ATOM 2561 C C . LYS A 1 369 ? 0.023 30.948 -12.487 1.00 24.96 369 LYS A C 1
ATOM 2562 O O . LYS A 1 369 ? 0.695 31.879 -12.949 1.00 25.14 369 LYS A O 1
ATOM 2568 N N . VAL A 1 370 ? -0.826 31.111 -11.477 1.00 21.11 370 VAL A N 1
ATOM 2569 C CA . VAL A 1 370 ? -1.039 32.435 -10.908 1.00 18.85 370 VAL A CA 1
ATOM 2570 C C . VAL A 1 370 ? 0.098 32.897 -9.979 1.00 20.56 370 VAL A C 1
ATOM 2571 O O . VAL A 1 370 ? 0.417 34.084 -9.949 1.00 18.92 370 VAL A O 1
ATOM 2575 N N . THR A 1 371 ? 0.714 31.978 -9.236 1.00 16.39 371 THR A N 1
ATOM 2576 C CA . THR A 1 371 ? 1.799 32.358 -8.317 1.00 17.01 371 THR A CA 1
ATOM 2577 C C . THR A 1 371 ? 3.109 32.576 -9.070 1.00 19.98 371 THR A C 1
ATOM 2578 O O . THR A 1 371 ? 3.996 33.297 -8.603 1.00 18.94 371 THR A O 1
ATOM 2582 N N . LYS A 1 372 ? 3.216 31.923 -10.224 1.00 19.95 372 LYS A N 1
ATOM 2583 C CA . LYS A 1 372 ? 4.430 31.907 -11.030 1.00 26.63 372 LYS A CA 1
ATOM 2584 C C . LYS A 1 372 ? 5.548 31.147 -10.328 1.00 24.05 372 LYS A C 1
ATOM 2585 O O . LYS A 1 372 ? 6.718 31.332 -10.636 1.00 28.55 372 LYS A O 1
ATOM 2591 N N . TRP A 1 373 ? 5.181 30.297 -9.374 1.00 21.86 373 TRP A N 1
ATOM 2592 C CA . TRP A 1 373 ? 6.161 29.431 -8.738 1.00 25.69 373 TRP A CA 1
ATOM 2593 C C . TRP A 1 373 ? 6.659 28.443 -9.778 1.00 29.61 373 TRP A C 1
ATOM 2594 O O . TRP A 1 373 ? 5.864 27.747 -10.407 1.00 34.30 373 TRP A O 1
ATOM 2605 N N . ASN A 1 374 ? 7.972 28.381 -9.959 1.00 27.44 374 ASN A N 1
ATOM 2606 C CA . ASN A 1 374 ? 8.538 27.617 -11.060 1.00 29.87 374 ASN A CA 1
ATOM 2607 C C . ASN A 1 374 ? 9.156 26.286 -10.666 1.00 32.38 374 ASN A C 1
ATOM 2608 O O . ASN A 1 374 ? 9.358 25.993 -9.485 1.00 23.60 374 ASN A O 1
ATOM 2613 N N . GLN A 1 375 ? 9.457 25.491 -11.686 1.00 43.05 375 GLN A N 1
ATOM 2614 C CA . GLN A 1 375 ? 10.262 24.291 -11.531 1.00 47.79 375 GLN A CA 1
ATOM 2615 C C . GLN A 1 375 ? 11.476 24.398 -12.455 1.00 45.74 375 GLN A C 1
ATOM 2616 O O . GLN A 1 375 ? 11.775 25.484 -12.974 1.00 31.57 375 GLN A O 1
ATOM 2622 N N . GLN B 1 30 ? -18.248 47.661 -15.314 1.00 48.00 30 GLN B N 1
ATOM 2623 C CA . GLN B 1 30 ? -19.065 48.070 -16.450 1.00 44.31 30 GLN B CA 1
ATOM 2624 C C . GLN B 1 30 ? -19.220 46.923 -17.452 0.72 38.86 30 GLN B C 1
ATOM 2625 O O . GLN B 1 30 ? -18.379 46.736 -18.333 1.00 36.35 30 GLN B O 1
ATOM 2631 N N . LEU B 1 31 ? -20.302 46.162 -17.317 1.00 35.15 31 LEU B N 1
ATOM 2632 C CA . LEU B 1 31 ? -20.526 44.985 -18.151 1.00 33.59 31 LEU B CA 1
ATOM 2633 C C . LEU B 1 31 ? -21.189 45.329 -19.479 1.00 30.19 31 LEU B C 1
ATOM 2634 O O . LEU B 1 31 ? -21.837 46.361 -19.614 1.00 30.79 31 LEU B O 1
ATOM 2639 N N . LYS B 1 32 ? -21.031 44.449 -20.457 1.00 25.16 32 LYS B N 1
ATOM 2640 C CA . LYS B 1 32 ? -21.728 44.610 -21.721 1.00 27.82 32 LYS B CA 1
ATOM 2641 C C . LYS B 1 32 ? -23.214 44.363 -21.507 1.00 29.67 32 LYS B C 1
ATOM 2642 O O . LYS B 1 32 ? -23.611 43.720 -20.538 1.00 26.18 32 LYS B O 1
ATOM 2648 N N . THR B 1 33 ? -24.028 44.867 -22.426 1.00 25.34 33 THR B N 1
ATOM 2649 C CA . THR B 1 33 ? -25.476 44.752 -22.325 1.00 25.23 33 THR B CA 1
ATOM 2650 C C . THR B 1 33 ? -26.028 43.771 -23.356 1.00 19.33 33 THR B C 1
ATOM 2651 O O . THR B 1 33 ? -25.888 43.991 -24.556 1.00 22.96 33 THR B O 1
ATOM 2655 N N . PRO B 1 34 ? -26.656 42.679 -22.893 1.00 20.28 34 PRO B N 1
ATOM 2656 C CA . PRO B 1 34 ? -27.230 41.719 -23.843 1.00 20.02 34 PRO B CA 1
ATOM 2657 C C . PRO B 1 34 ? -28.485 42.280 -24.487 1.00 21.55 34 PRO B C 1
ATOM 2658 O O . PRO B 1 34 ? -29.272 42.938 -23.806 1.00 19.22 34 PRO B O 1
ATOM 2662 N N . LYS B 1 35 ? -28.670 42.016 -25.773 1.00 19.05 35 LYS B N 1
ATOM 2663 C CA . LYS B 1 35 ? -29.913 42.366 -26.452 1.00 18.88 35 LYS B CA 1
ATOM 2664 C C . LYS B 1 35 ? -30.976 41.306 -26.185 1.00 22.36 35 LYS B C 1
ATOM 2665 O O . LYS B 1 35 ? -32.145 41.621 -25.942 1.00 21.12 35 LYS B O 1
ATOM 2671 N N . ASN B 1 36 ? -30.552 40.047 -26.220 1.00 20.22 36 ASN B N 1
ATOM 2672 C CA . ASN B 1 36 ? -31.433 38.901 -26.029 1.00 18.71 36 ASN B CA 1
ATOM 2673 C C . ASN B 1 36 ? -31.081 38.117 -24.773 1.00 22.26 36 ASN B C 1
ATOM 2674 O O . ASN B 1 36 ? -29.937 38.130 -24.321 1.00 19.51 36 ASN B O 1
ATOM 2679 N N . VAL B 1 37 ? -32.063 37.405 -24.233 1.00 19.72 37 VAL B N 1
ATOM 2680 C CA . VAL B 1 37 ? -31.843 36.551 -23.076 1.00 15.89 37 VAL B CA 1
ATOM 2681 C C . VAL B 1 37 ? -32.527 35.200 -23.295 1.00 17.39 37 VAL B C 1
ATOM 2682 O O . VAL B 1 37 ? -33.688 35.139 -23.702 1.00 18.85 37 VAL B O 1
ATOM 2686 N N . ILE B 1 38 ? -31.790 34.122 -23.060 1.00 17.37 38 ILE B N 1
ATOM 2687 C CA . ILE B 1 38 ? -32.367 32.787 -23.055 1.00 15.40 38 ILE B CA 1
ATOM 2688 C C . ILE B 1 38 ? -32.161 32.194 -21.667 1.00 18.50 38 ILE B C 1
ATOM 2689 O O . ILE B 1 38 ? -31.032 32.077 -21.199 1.00 18.49 38 ILE B O 1
ATOM 2694 N N . LEU B 1 39 ? -33.255 31.855 -20.996 1.00 14.99 39 LEU B N 1
ATOM 2695 C CA . LEU B 1 39 ? -33.186 31.270 -19.666 1.00 15.36 39 LEU B CA 1
ATOM 2696 C C . LEU B 1 39 ? -33.612 29.803 -19.724 1.00 22.04 39 LEU B C 1
ATOM 2697 O O . LEU B 1 39 ? -34.761 29.496 -20.028 1.00 16.61 39 LEU B O 1
ATOM 2702 N N . LEU B 1 40 ? -32.678 28.894 -19.472 1.00 15.78 40 LEU B N 1
ATOM 2703 C CA . LEU B 1 40 ? -32.985 27.467 -19.540 1.00 15.39 40 LEU B CA 1
ATOM 2704 C C . LEU B 1 40 ? -33.054 26.925 -18.127 1.00 18.20 40 LEU B C 1
ATOM 2705 O O . LEU B 1 40 ? -32.146 27.133 -17.321 1.00 20.77 40 LEU B O 1
ATOM 2710 N N . ILE B 1 41 ? -34.146 26.245 -17.827 1.00 17.42 41 ILE B N 1
ATOM 2711 C CA . ILE B 1 41 ? -34.394 25.752 -16.489 1.00 17.43 41 ILE B CA 1
ATOM 2712 C C . ILE B 1 41 ? -34.506 24.238 -16.533 1.00 14.18 41 ILE B C 1
ATOM 2713 O O . ILE B 1 41 ? -35.357 23.684 -17.232 1.00 17.83 41 ILE B O 1
ATOM 2718 N N . SER B 1 42 ? -33.634 23.576 -15.788 1.00 13.67 42 SER B N 1
ATOM 2719 C CA . SER B 1 42 ? -33.708 22.133 -15.622 1.00 14.45 42 SER B CA 1
ATOM 2720 C C . SER B 1 42 ? -34.431 21.880 -14.309 1.00 18.31 42 SER B C 1
ATOM 2721 O O . SER B 1 42 ? -33.865 22.078 -13.228 1.00 24.05 42 SER B O 1
ATOM 2724 N N . ASP B 1 43 ? -35.682 21.451 -14.396 1.00 16.05 43 ASP B N 1
ATOM 2725 C CA . ASP B 1 43 ? -36.477 21.265 -13.193 1.00 14.42 43 ASP B CA 1
ATOM 2726 C C . ASP B 1 43 ? -35.961 20.081 -12.378 1.00 15.82 43 ASP B C 1
ATOM 2727 O O . ASP B 1 43 ? -35.902 18.959 -12.873 1.00 18.83 43 ASP B O 1
ATOM 2732 N N . GLY B 1 44 ? -35.574 20.347 -11.134 1.00 14.72 44 GLY B N 1
ATOM 2733 C CA . GLY B 1 44 ? -35.169 19.299 -10.220 1.00 18.86 44 GLY B CA 1
ATOM 2734 C C . GLY B 1 44 ? -33.718 18.861 -10.337 1.00 20.82 44 GLY B C 1
ATOM 2735 O O . GLY B 1 44 ? -33.324 17.872 -9.718 1.00 22.13 44 GLY B O 1
ATOM 2736 N N . ALA B 1 45 ? -32.915 19.593 -11.107 1.00 19.68 45 ALA B N 1
ATOM 2737 C CA . ALA B 1 45 ? -31.514 19.205 -11.309 1.00 18.77 45 ALA B CA 1
ATOM 2738 C C . ALA B 1 45 ? -30.544 19.862 -10.319 1.00 23.69 45 ALA B C 1
ATOM 2739 O O . ALA B 1 45 ? -30.219 21.043 -10.443 1.00 22.90 45 ALA B O 1
ATOM 2741 N N . GLY B 1 46 ? -30.077 19.096 -9.340 1.00 14.13 46 GLY B N 1
ATOM 2742 C CA . GLY B 1 46 ? -29.004 19.580 -8.485 1.00 16.45 46 GLY B CA 1
ATOM 2743 C C . GLY B 1 46 ? -27.656 19.357 -9.161 1.00 17.82 46 GLY B C 1
ATOM 2744 O O . GLY B 1 46 ? -27.592 18.897 -10.288 1.00 15.82 46 GLY B O 1
ATOM 2745 N N . LEU B 1 47 ? -26.569 19.675 -8.478 1.00 10.77 47 LEU B N 1
ATOM 2746 C CA . LEU B 1 47 ? -25.252 19.490 -9.076 1.00 14.54 47 LEU B CA 1
ATOM 2747 C C . LEU B 1 47 ? -24.973 18.009 -9.338 1.00 14.12 47 LEU B C 1
ATOM 2748 O O . LEU B 1 47 ? -24.276 17.669 -10.294 1.00 13.97 47 LEU B O 1
ATOM 2753 N N . SER B 1 48 ? -25.532 17.124 -8.515 1.00 16.65 48 SER B N 1
ATOM 2754 C CA . SER B 1 48 ? -25.357 15.684 -8.754 1.00 16.25 48 SER B CA 1
ATOM 2755 C C . SER B 1 48 ? -26.014 15.254 -10.071 1.00 16.15 48 SER B C 1
ATOM 2756 O O . SER B 1 48 ? -25.439 14.483 -10.842 1.00 18.63 48 SER B O 1
ATOM 2759 N N . GLN B 1 49 ? -27.209 15.769 -10.337 1.00 17.25 49 GLN B N 1
ATOM 2760 C CA . GLN B 1 49 ? -27.896 15.473 -11.592 1.00 14.52 49 GLN B CA 1
ATOM 2761 C C . GLN B 1 49 ? -27.094 15.995 -12.774 1.00 16.11 49 GLN B C 1
ATOM 2762 O O . GLN B 1 49 ? -26.907 15.295 -13.769 1.00 17.11 49 GLN B O 1
ATOM 2768 N N . ILE B 1 50 ? -26.630 17.235 -12.662 1.00 14.92 50 ILE B N 1
ATOM 2769 C CA . ILE B 1 50 ? -25.797 17.837 -13.694 1.00 12.10 50 ILE B CA 1
ATOM 2770 C C . ILE B 1 50 ? -24.561 16.981 -13.933 1.00 16.78 50 ILE B C 1
ATOM 2771 O O . ILE B 1 50 ? -24.157 16.751 -15.076 1.00 17.49 50 ILE B O 1
ATOM 2776 N N . SER B 1 51 ? -23.964 16.506 -12.845 1.00 13.42 51 SER B N 1
ATOM 2777 C CA . SER B 1 51 ? -22.755 15.691 -12.933 1.00 14.96 51 SER B CA 1
ATOM 2778 C C . SER B 1 51 ? -22.930 14.405 -13.751 1.00 17.97 51 SER B C 1
ATOM 2779 O O . SER B 1 51 ? -21.978 13.918 -14.374 1.00 20.03 51 SER B O 1
ATOM 2782 N N . SER B 1 52 ? -24.141 13.856 -13.767 1.00 21.25 52 SER B N 1
ATOM 2783 C CA . SER B 1 52 ? -24.367 12.611 -14.496 1.00 19.40 52 SER B CA 1
ATOM 2784 C C . SER B 1 52 ? -24.040 12.742 -15.983 1.00 20.67 52 SER B C 1
ATOM 2785 O O . SER B 1 52 ? -23.646 11.767 -16.610 1.00 24.26 52 SER B O 1
ATOM 2788 N N . THR B 1 53 ? -24.184 13.940 -16.549 1.00 15.44 53 THR B N 1
ATOM 2789 C CA . THR B 1 53 ? -23.864 14.133 -17.965 1.00 18.97 53 THR B CA 1
ATOM 2790 C C . THR B 1 53 ? -22.376 13.935 -18.255 1.00 25.32 53 THR B C 1
ATOM 2791 O O . THR B 1 53 ? -21.987 13.727 -19.405 1.00 27.13 53 THR B O 1
ATOM 2795 N N . PHE B 1 54 ? -21.546 14.004 -17.215 1.00 22.13 54 PHE B N 1
ATOM 2796 C CA . PHE B 1 54 ? -20.106 13.815 -17.365 1.00 23.41 54 PHE B CA 1
ATOM 2797 C C . PHE B 1 54 ? -19.728 12.339 -17.331 1.00 27.22 54 PHE B C 1
ATOM 2798 O O . PHE B 1 54 ? -18.568 11.989 -17.562 1.00 28.24 54 PHE B O 1
ATOM 2806 N N . TYR B 1 55 ? -20.703 11.479 -17.041 1.00 20.67 55 TYR B N 1
ATOM 2807 C CA . TYR B 1 55 ? -20.449 10.038 -16.938 1.00 19.92 55 TYR B CA 1
ATOM 2808 C C . TYR B 1 55 ? -21.369 9.188 -17.802 1.00 28.43 55 TYR B C 1
ATOM 2809 O O . TYR B 1 55 ? -21.015 8.067 -18.192 1.00 23.42 55 TYR B O 1
ATOM 2818 N N . PHE B 1 56 ? -22.559 9.702 -18.085 1.00 21.44 56 PHE B N 1
ATOM 2819 C CA . PHE B 1 56 ? -23.570 8.907 -18.776 1.00 20.91 56 PHE B CA 1
ATOM 2820 C C . PHE B 1 56 ? -24.016 9.512 -20.100 1.00 24.66 56 PHE B C 1
ATOM 2821 O O . PHE B 1 56 ? -25.058 9.150 -20.633 1.00 27.94 56 PHE B O 1
ATOM 2829 N N . LYS B 1 57 ? -23.223 10.431 -20.630 1.00 27.89 57 LYS B N 1
ATOM 2830 C CA . LYS B 1 57 ? -23.513 10.995 -21.935 1.00 29.71 57 LYS B CA 1
ATOM 2831 C C . LYS B 1 57 ? -22.346 10.750 -22.879 1.00 34.61 57 LYS B C 1
ATOM 2832 O O . LYS B 1 57 ? -21.189 10.822 -22.473 1.00 30.22 57 LYS B O 1
ATOM 2838 N N . SER B 1 58 ? -22.647 10.455 -24.138 1.00 37.61 58 SER B N 1
ATOM 2839 C CA . SER B 1 58 ? -21.607 10.354 -25.151 1.00 42.27 58 SER B CA 1
ATOM 2840 C C . SER B 1 58 ? -21.059 11.750 -25.447 1.00 45.28 58 SER B C 1
ATOM 2841 O O . SER B 1 58 ? -21.817 12.690 -25.688 1.00 46.97 58 SER B O 1
ATOM 2844 N N . GLY B 1 59 ? -19.741 11.892 -25.410 1.00 51.74 59 GLY B N 1
ATOM 2845 C CA . GLY B 1 59 ? -19.120 13.179 -25.663 1.00 57.38 59 GLY B CA 1
ATOM 2846 C C . GLY B 1 59 ? -19.176 14.122 -24.476 1.00 52.70 59 GLY B C 1
ATOM 2847 O O . GLY B 1 59 ? -19.768 13.810 -23.443 1.00 57.18 59 GLY B O 1
ATOM 2848 N N . THR B 1 60 ? -18.561 15.288 -24.631 1.00 42.43 60 THR B N 1
ATOM 2849 C CA . THR B 1 60 ? -18.461 16.265 -23.552 1.00 38.19 60 THR B CA 1
ATOM 2850 C C . THR B 1 60 ? -19.769 17.034 -23.379 1.00 30.47 60 THR B C 1
ATOM 2851 O O . THR B 1 60 ? -20.412 17.389 -24.364 1.00 30.30 60 THR B O 1
ATOM 2855 N N . PRO B 1 61 ? -20.178 17.279 -22.122 1.00 23.87 61 PRO B N 1
ATOM 2856 C CA . PRO B 1 61 ? -21.402 18.052 -21.885 1.00 18.61 61 PRO B CA 1
ATOM 2857 C C . PRO B 1 61 ? -21.232 19.510 -22.279 1.00 24.69 61 PRO B C 1
ATOM 2858 O O . PRO B 1 61 ? -20.152 20.074 -22.124 1.00 22.76 61 PRO B O 1
ATOM 2862 N N . ASN B 1 62 ? -22.306 20.124 -22.760 1.00 23.69 62 ASN B N 1
ATOM 2863 C CA . ASN B 1 62 ? -22.270 21.539 -23.098 1.00 19.85 62 ASN B CA 1
ATOM 2864 C C . ASN B 1 62 ? -22.090 22.406 -21.853 1.00 18.87 62 ASN B C 1
ATOM 2865 O O . ASN B 1 62 ? -21.639 23.548 -21.937 1.00 18.27 62 ASN B O 1
ATOM 2870 N N . TYR B 1 63 ? -22.409 21.850 -20.689 1.00 16.91 63 TYR B N 1
ATOM 2871 C CA . TYR B 1 63 ? -22.067 22.524 -19.439 1.00 14.05 63 TYR B CA 1
ATOM 2872 C C . TYR B 1 63 ? -20.620 23.041 -19.428 1.00 20.47 63 TYR B C 1
ATOM 2873 O O . TYR B 1 63 ? -20.344 24.096 -18.861 1.00 22.40 63 TYR B O 1
ATOM 2882 N N . THR B 1 64 ? -19.692 22.300 -20.035 1.00 18.41 64 THR B N 1
ATOM 2883 C CA . THR B 1 64 ? -18.275 22.662 -19.938 1.00 21.98 64 THR B CA 1
ATOM 2884 C C . THR B 1 64 ? -17.916 23.958 -20.673 1.00 21.49 64 THR B C 1
ATOM 2885 O O . THR B 1 64 ? -16.819 24.484 -20.507 1.00 21.94 64 THR B O 1
ATOM 2889 N N . GLN B 1 65 ? -18.830 24.457 -21.493 1.00 18.23 65 GLN B N 1
ATOM 2890 C CA . GLN B 1 65 ? -18.609 25.730 -22.176 1.00 17.67 65 GLN B CA 1
ATOM 2891 C C . GLN B 1 65 ? -18.689 26.928 -21.229 1.00 18.80 65 GLN B C 1
ATOM 2892 O O . GLN B 1 65 ? -18.228 28.014 -21.569 1.00 25.06 65 GLN B O 1
ATOM 2898 N N . PHE B 1 66 ? -19.282 26.745 -20.050 1.00 16.20 66 PHE B N 1
ATOM 2899 C CA . PHE B 1 66 ? -19.500 27.873 -19.143 1.00 15.00 66 PHE B CA 1
ATOM 2900 C C . PHE B 1 66 ? -18.291 28.191 -18.274 1.00 18.81 66 PHE B C 1
ATOM 2901 O O . PHE B 1 66 ? -17.619 27.292 -17.779 1.00 17.73 66 PHE B O 1
ATOM 2909 N N . LYS B 1 67 ? -18.033 29.478 -18.081 1.00 18.76 67 LYS B N 1
ATOM 2910 C CA . LYS B 1 67 ? -16.980 29.925 -17.181 1.00 17.97 67 LYS B CA 1
ATOM 2911 C C . LYS B 1 67 ? -17.602 30.572 -15.944 1.00 20.66 67 LYS B C 1
ATOM 2912 O O . LYS B 1 67 ? -17.232 30.271 -14.803 1.00 19.18 67 LYS B O 1
ATOM 2918 N N . ASN B 1 68 ? -18.550 31.473 -16.179 1.00 15.79 68 ASN B N 1
ATOM 2919 C CA . ASN B 1 68 ? -19.209 32.193 -15.096 1.00 14.74 68 ASN B CA 1
ATOM 2920 C C . ASN B 1 68 ? -20.256 31.324 -14.413 1.00 18.81 68 ASN B C 1
ATOM 2921 O O . ASN B 1 68 ? -21.229 30.914 -15.044 1.00 19.33 68 ASN B O 1
ATOM 2926 N N . ILE B 1 69 ? -20.041 31.052 -13.127 1.00 13.40 69 ILE B N 1
ATOM 2927 C CA . ILE B 1 69 ? -20.883 30.144 -12.355 1.00 12.61 69 ILE B CA 1
ATOM 2928 C C . ILE B 1 69 ? -21.249 30.774 -11.021 1.00 13.76 69 ILE B C 1
ATOM 2929 O O . ILE B 1 69 ? -20.404 31.410 -10.380 1.00 15.36 69 ILE B O 1
ATOM 2934 N N . GLY B 1 70 ? -22.512 30.634 -10.615 1.00 11.01 70 GLY B N 1
ATOM 2935 C CA . GLY B 1 70 ? -22.964 31.124 -9.319 1.00 10.76 70 GLY B CA 1
ATOM 2936 C C . GLY B 1 70 ? -23.766 30.050 -8.599 1.00 13.82 70 GLY B C 1
ATOM 2937 O O . GLY B 1 70 ? -23.865 28.935 -9.095 1.00 14.63 70 GLY B O 1
ATOM 2938 N N . LEU B 1 71 ? -24.339 30.379 -7.443 1.00 12.34 71 LEU B N 1
ATOM 2939 C CA . LEU B 1 71 ? -25.116 29.419 -6.667 1.00 13.43 71 LEU B CA 1
ATOM 2940 C C . LEU B 1 71 ? -26.329 30.144 -6.127 1.00 17.85 71 LEU B C 1
ATOM 2941 O O . LEU B 1 71 ? -26.202 31.256 -5.630 1.00 16.02 71 LEU B O 1
ATOM 2946 N N . ILE B 1 72 ? -27.503 29.527 -6.236 1.00 13.13 72 ILE B N 1
ATOM 2947 C CA . ILE B 1 72 ? -28.709 30.118 -5.648 1.00 14.94 72 ILE B CA 1
ATOM 2948 C C . ILE B 1 72 ? -29.287 29.328 -4.485 1.00 17.14 72 ILE B C 1
ATOM 2949 O O . ILE B 1 72 ? -29.250 28.090 -4.460 1.00 16.14 72 ILE B O 1
ATOM 2954 N N . LYS B 1 73 ? -29.833 30.067 -3.524 1.00 10.05 73 LYS B N 1
ATOM 2955 C CA . LYS B 1 73 ? -30.550 29.486 -2.409 1.00 13.03 73 LYS B CA 1
ATOM 2956 C C . LYS B 1 73 ? -32.027 29.497 -2.775 1.00 15.90 73 LYS B C 1
ATOM 2957 O O . LYS B 1 73 ? -32.550 30.529 -3.198 1.00 15.00 73 LYS B O 1
ATOM 2963 N N . THR B 1 74 ? -32.702 28.358 -2.622 1.00 11.37 74 THR B N 1
ATOM 2964 C CA . THR B 1 74 ? -34.003 28.183 -3.272 1.00 13.99 74 THR B CA 1
ATOM 2965 C C . THR B 1 74 ? -35.237 28.195 -2.368 1.00 14.95 74 THR B C 1
ATOM 2966 O O . THR B 1 74 ? -36.353 27.996 -2.862 1.00 18.83 74 THR B O 1
ATOM 2970 N N . SER B 1 75 ? -35.063 28.403 -1.067 1.00 14.69 75 SER B N 1
ATOM 2971 C CA . SER B 1 75 ? -36.215 28.352 -0.150 1.00 15.31 75 SER B CA 1
ATOM 2972 C C . SER B 1 75 ? -37.290 29.376 -0.520 1.00 16.45 75 SER B C 1
ATOM 2973 O O . SER B 1 75 ? -36.983 30.453 -1.034 1.00 16.20 75 SER B O 1
ATOM 2976 N N . SER B 1 76 ? -38.550 29.031 -0.261 1.00 16.25 76 SER B N 1
ATOM 2977 C CA . SER B 1 76 ? -39.678 29.915 -0.555 1.00 13.82 76 SER B CA 1
ATOM 2978 C C . SER B 1 76 ? -39.896 30.879 0.605 1.00 17.20 76 SER B C 1
ATOM 2979 O O . SER B 1 76 ? -39.099 30.919 1.547 1.00 16.19 76 SER B O 1
ATOM 2982 N N . SER B 1 77 ? -40.971 31.658 0.554 1.00 14.02 77 SER B N 1
ATOM 2983 C CA . SER B 1 77 ? -41.236 32.594 1.645 1.00 17.78 77 SER B CA 1
ATOM 2984 C C . SER B 1 77 ? -41.780 31.876 2.880 1.00 19.91 77 SER B C 1
ATOM 2985 O O . SER B 1 77 ? -41.755 32.425 3.972 1.00 26.77 77 SER B O 1
ATOM 2988 N N . ARG B 1 78 ? -42.276 30.652 2.720 1.00 18.36 78 ARG B N 1
ATOM 2989 C CA . ARG B 1 78 ? -42.871 29.946 3.859 1.00 19.11 78 ARG B CA 1
ATOM 2990 C C . ARG B 1 78 ? -42.245 28.579 4.155 1.00 23.84 78 ARG B C 1
ATOM 2991 O O . ARG B 1 78 ? -42.500 27.996 5.208 1.00 21.98 78 ARG B O 1
ATOM 2999 N N . GLU B 1 79 ? -41.439 28.067 3.229 1.00 21.47 79 GLU B N 1
ATOM 3000 C CA . GLU B 1 79 ? -40.956 26.695 3.335 1.00 20.67 79 GLU B CA 1
ATOM 3001 C C . GLU B 1 79 ? -39.460 26.583 3.035 1.00 19.86 79 GLU B C 1
ATOM 3002 O O . GLU B 1 79 ? -38.980 27.157 2.059 1.00 19.20 79 GLU B O 1
ATOM 3008 N N . ASP B 1 80 ? -38.725 25.835 3.858 1.00 19.31 80 ASP B N 1
ATOM 3009 C CA . ASP B 1 80 ? -37.306 25.598 3.583 1.00 20.81 80 ASP B CA 1
ATOM 3010 C C . ASP B 1 80 ? -37.107 24.877 2.256 1.00 17.30 80 ASP B C 1
ATOM 3011 O O . ASP B 1 80 ? -36.147 25.139 1.539 1.00 16.83 80 ASP B O 1
ATOM 3016 N N . VAL B 1 81 ? -38.001 23.947 1.938 1.00 15.48 81 VAL B N 1
ATOM 3017 C CA . VAL B 1 81 ? -37.887 23.208 0.688 1.00 14.43 81 VAL B CA 1
ATOM 3018 C C . VAL B 1 81 ? -38.909 23.741 -0.296 1.00 18.10 81 VAL B C 1
ATOM 3019 O O . VAL B 1 81 ? -40.113 23.617 -0.072 1.00 18.44 81 VAL B O 1
ATOM 3023 N N . THR B 1 82 ? -38.434 24.327 -1.388 1.00 15.92 82 THR B N 1
ATOM 3024 C CA . THR B 1 82 ? -39.334 24.962 -2.341 1.00 17.38 82 THR B CA 1
ATOM 3025 C C . THR B 1 82 ? -40.078 23.952 -3.220 1.00 18.08 82 THR B C 1
ATOM 3026 O O . THR B 1 82 ? -39.630 22.810 -3.387 1.00 18.27 82 THR B O 1
ATOM 3030 N N . ASP B 1 83 ? -41.218 24.368 -3.769 1.00 19.05 83 ASP B N 1
ATOM 3031 C CA . ASP B 1 83 ? -41.815 23.641 -4.889 1.00 18.15 83 ASP B CA 1
ATOM 3032 C C . ASP B 1 83 ? -41.499 24.370 -6.198 1.00 19.62 83 ASP B C 1
ATOM 3033 O O . ASP B 1 83 ? -40.826 25.407 -6.201 1.00 16.08 83 ASP B O 1
ATOM 3048 N N . ALA B 1 85 ? -43.517 25.911 -8.249 1.00 16.81 85 ALA B N 1
ATOM 3049 C CA . ALA B 1 85 ? -44.318 27.111 -8.470 1.00 17.03 85 ALA B CA 1
ATOM 3050 C C . ALA B 1 85 ? -43.633 28.330 -7.858 1.00 18.98 85 ALA B C 1
ATOM 3051 O O . ALA B 1 85 ? -43.402 29.328 -8.544 1.00 15.96 85 ALA B O 1
ATOM 3053 N N . SER B 1 86 ? -43.309 28.261 -6.568 1.00 12.61 86 SER B N 1
ATOM 3054 C CA . SER B 1 86 ? -42.612 29.386 -5.946 1.00 18.55 86 SER B CA 1
ATOM 3055 C C . SER B 1 86 ? -41.209 29.517 -6.536 1.00 17.24 86 SER B C 1
ATOM 3056 O O . SER B 1 86 ? -40.687 30.622 -6.694 1.00 15.02 86 SER B O 1
ATOM 3059 N N . GLY B 1 87 ? -40.604 28.382 -6.862 1.00 15.01 87 GLY B N 1
ATOM 3060 C CA . GLY B 1 87 ? -39.261 28.381 -7.415 1.00 18.88 87 GLY B CA 1
ATOM 3061 C C . GLY B 1 87 ? -39.172 29.139 -8.726 1.00 22.08 87 GLY B C 1
ATOM 3062 O O . GLY B 1 87 ? -38.247 29.923 -8.942 1.00 21.87 87 GLY B O 1
ATOM 3063 N N . ALA B 1 88 ? -40.136 28.900 -9.608 1.00 15.03 88 ALA B N 1
ATOM 3064 C CA . ALA B 1 88 ? -40.162 29.554 -10.907 1.00 16.16 88 ALA B CA 1
ATOM 3065 C C . ALA B 1 88 ? -40.607 31.009 -10.777 1.00 19.35 88 ALA B C 1
ATOM 3066 O O . ALA B 1 88 ? -40.141 31.875 -11.519 1.00 15.74 88 ALA B O 1
ATOM 3068 N N . THR B 1 89 ? -41.527 31.270 -9.852 1.00 11.61 89 THR B N 1
ATOM 3069 C CA . THR B 1 89 ? -42.009 32.639 -9.647 1.00 9.25 89 THR B CA 1
ATOM 3070 C C . THR B 1 89 ? -40.862 33.526 -9.109 1.00 14.65 89 THR B C 1
ATOM 3071 O O . THR B 1 89 ? -40.802 34.725 -9.399 1.00 13.64 89 THR B O 1
ATOM 3075 N N . ALA B 1 90 ? -39.943 32.936 -8.346 1.00 16.96 90 ALA B N 1
ATOM 3076 C CA . ALA B 1 90 ? -38.758 33.678 -7.912 1.00 17.23 90 ALA B CA 1
ATOM 3077 C C . ALA B 1 90 ? -38.009 34.214 -9.134 1.00 17.65 90 ALA B C 1
ATOM 3078 O O . ALA B 1 90 ? -37.619 35.382 -9.169 1.00 20.43 90 ALA B O 1
ATOM 3080 N N . PHE B 1 91 ? -37.820 33.352 -10.134 1.00 15.41 91 PHE B N 1
ATOM 3081 C CA . PHE B 1 91 ? -37.127 33.721 -11.374 1.00 16.83 91 PHE B CA 1
ATOM 3082 C C . PHE B 1 91 ? -37.947 34.687 -12.232 1.00 19.99 91 PHE B C 1
ATOM 3083 O O . PHE B 1 91 ? -37.421 35.656 -12.782 1.00 18.67 91 PHE B O 1
ATOM 3091 N N . SER B 1 92 ? -39.236 34.405 -12.376 1.00 13.55 92 SER B N 1
ATOM 3092 C CA . SER B 1 92 ? -40.046 35.169 -13.319 1.00 14.73 92 SER B CA 1
ATOM 3093 C C . SER B 1 92 ? -40.474 36.531 -12.786 1.00 17.84 92 SER B C 1
ATOM 3094 O O . SER B 1 92 ? -40.668 37.456 -13.571 1.00 16.98 92 SER B O 1
ATOM 3097 N N . CYS B 1 93 ? -40.634 36.647 -11.466 1.00 14.37 93 CYS B N 1
ATOM 3098 C CA . CYS B 1 93 ? -41.192 37.859 -10.860 1.00 15.52 93 CYS B CA 1
ATOM 3099 C C . CYS B 1 93 ? -40.276 38.545 -9.849 1.00 17.63 93 CYS B C 1
ATOM 3100 O O . CYS B 1 93 ? -40.487 39.707 -9.511 1.00 16.88 93 CYS B O 1
ATOM 3103 N N . GLY B 1 94 ? -39.269 37.827 -9.362 1.00 16.35 94 GLY B N 1
ATOM 3104 C CA . GLY B 1 94 ? -38.273 38.435 -8.496 1.00 15.67 94 GLY B CA 1
ATOM 3105 C C . GLY B 1 94 ? -38.646 38.557 -7.028 1.00 19.46 94 GLY B C 1
ATOM 3106 O O . GLY B 1 94 ? -38.053 39.355 -6.2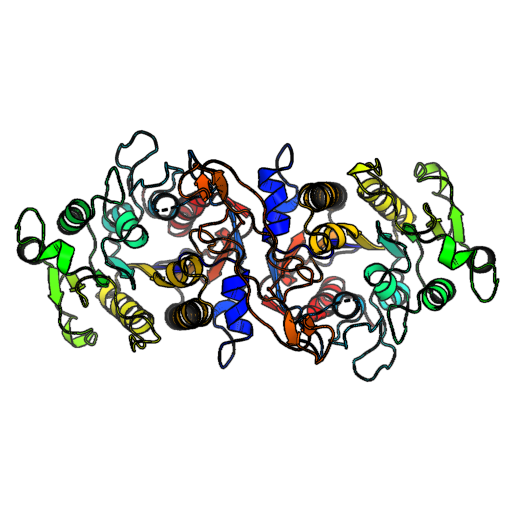96 1.00 17.67 94 GLY B O 1
ATOM 3107 N N . ILE B 1 95 ? -39.619 37.764 -6.589 1.00 15.60 95 ILE B N 1
ATOM 3108 C CA . ILE B 1 95 ? -40.014 37.749 -5.185 1.00 17.09 95 ILE B CA 1
ATOM 3109 C C . ILE B 1 95 ? -39.999 36.332 -4.621 1.00 21.65 95 ILE B C 1
ATOM 3110 O O . ILE B 1 95 ? -40.213 35.368 -5.354 1.00 16.70 95 ILE B O 1
ATOM 3115 N N . LYS B 1 96 ? -39.738 36.219 -3.320 1.00 20.25 96 LYS B N 1
ATOM 3116 C CA . LYS B 1 96 ? -39.979 34.980 -2.596 1.00 17.60 96 LYS B CA 1
ATOM 3117 C C . LYS B 1 96 ? -41.480 34.889 -2.345 1.00 19.54 96 LYS B C 1
ATOM 3118 O O . LYS B 1 96 ? -42.103 35.857 -1.906 1.00 15.93 96 LYS B O 1
ATOM 3124 N N . THR B 1 97 ? -42.059 33.727 -2.608 1.00 14.81 97 THR B N 1
ATOM 3125 C CA . THR B 1 97 ? -43.492 33.539 -2.411 1.00 16.86 97 THR B CA 1
ATOM 3126 C C . THR B 1 97 ? -43.757 32.130 -1.893 1.00 19.89 97 THR B C 1
ATOM 3127 O O . THR B 1 97 ? -42.811 31.355 -1.711 1.00 20.20 97 THR B O 1
ATOM 3131 N N . TYR B 1 98 ? -45.026 31.806 -1.638 1.00 18.27 98 TYR B N 1
ATOM 3132 C CA . TYR B 1 98 ? -45.396 30.550 -0.986 1.00 16.95 98 TYR B CA 1
ATOM 3133 C C . TYR B 1 98 ? -45.426 29.381 -1.974 1.00 16.43 98 TYR B C 1
ATOM 3134 O O . TYR B 1 98 ? -45.745 29.577 -3.143 1.00 17.77 98 TYR B O 1
ATOM 3143 N N . ASN B 1 99 ? -45.071 28.176 -1.524 1.00 18.45 99 ASN B N 1
ATOM 3144 C CA . ASN B 1 99 ? -45.179 27.010 -2.408 1.00 16.80 99 ASN B CA 1
ATOM 3145 C C . ASN B 1 99 ? -46.579 26.934 -3.004 1.00 19.90 99 ASN B C 1
ATOM 3146 O O . ASN B 1 99 ? -47.570 27.071 -2.281 1.00 19.88 99 ASN B O 1
ATOM 3151 N N . ALA B 1 100 ? -46.630 26.717 -4.317 1.00 16.21 100 ALA B N 1
ATOM 3152 C CA . ALA B 1 100 ? -47.863 26.623 -5.104 1.00 20.64 100 ALA B CA 1
ATOM 3153 C C . ALA B 1 100 ? -48.267 27.941 -5.771 1.00 17.77 100 ALA B C 1
ATOM 3154 O O . ALA B 1 100 ? -49.115 27.954 -6.658 1.00 18.44 100 ALA B O 1
ATOM 3156 N N . ALA B 1 101 ? -47.664 29.051 -5.357 1.00 18.36 101 ALA B N 1
ATOM 3157 C CA . ALA B 1 101 ? -47.994 30.342 -5.968 1.00 19.59 101 ALA B CA 1
ATOM 3158 C C . ALA B 1 101 ? -47.537 30.400 -7.421 1.00 19.29 101 ALA B C 1
ATOM 3159 O O . ALA B 1 101 ? -46.454 29.923 -7.749 1.00 19.07 101 ALA B O 1
ATOM 3161 N N . ILE B 1 102 ? -48.352 31.002 -8.285 1.00 17.61 102 ILE B N 1
ATOM 3162 C CA . ILE B 1 102 ? -47.971 31.202 -9.680 1.00 16.35 102 ILE B CA 1
ATOM 3163 C C . ILE B 1 102 ? -48.023 32.684 -10.015 1.00 20.89 102 ILE B C 1
ATOM 3164 O O . ILE B 1 102 ? -49.110 33.239 -10.217 1.00 18.77 102 ILE B O 1
ATOM 3169 N N . GLY B 1 103 ? -46.855 33.321 -10.062 1.00 18.60 103 GLY B N 1
ATOM 3170 C CA . GLY B 1 103 ? -46.766 34.732 -10.401 1.00 16.63 103 GLY B CA 1
ATOM 3171 C C . GLY B 1 103 ? -47.563 35.629 -9.463 1.00 19.85 103 GLY B C 1
ATOM 3172 O O . GLY B 1 103 ? -48.043 36.694 -9.868 1.00 21.26 103 GLY B O 1
ATOM 3173 N N . VAL B 1 104 ? -47.722 35.196 -8.214 1.00 15.66 104 VAL B N 1
ATOM 3174 C CA . VAL B 1 104 ? -48.326 36.043 -7.184 1.00 16.35 104 VAL B CA 1
ATOM 3175 C C . VAL B 1 104 ? -47.416 36.102 -5.951 1.00 18.28 104 VAL B C 1
ATOM 3176 O O . VAL B 1 104 ? -46.627 35.182 -5.690 1.00 16.87 104 VAL B O 1
ATOM 3180 N N . ALA B 1 105 ? -47.524 37.202 -5.216 1.00 16.51 105 ALA B N 1
ATOM 3181 C CA . ALA B 1 105 ? -46.727 37.429 -4.019 1.00 16.16 105 ALA B CA 1
ATOM 3182 C C . ALA B 1 105 ? -47.271 36.652 -2.829 1.00 19.82 105 ALA B C 1
ATOM 3183 O O . ALA B 1 105 ? -48.303 35.987 -2.923 1.00 23.37 105 ALA B O 1
ATOM 3185 N N . ASP B 1 106 ? -46.578 36.746 -1.701 1.00 24.76 106 ASP B N 1
ATOM 3186 C CA . ASP B 1 106 ? -46.966 35.994 -0.521 1.00 27.56 106 ASP B CA 1
ATOM 3187 C C . ASP B 1 106 ? -48.394 36.277 -0.062 1.00 29.19 106 ASP B C 1
ATOM 3188 O O . ASP B 1 106 ? -49.024 35.412 0.549 1.00 29.94 106 ASP B O 1
ATOM 3193 N N . ASP B 1 107 ? -48.897 37.479 -0.352 1.00 25.68 107 ASP B N 1
ATOM 3194 C CA . ASP B 1 107 ? -50.272 37.858 -0.015 1.00 33.17 107 ASP B CA 1
ATOM 3195 C C . ASP B 1 107 ? -51.273 37.559 -1.136 1.00 32.03 107 ASP B C 1
ATOM 3196 O O . ASP B 1 107 ? -52.403 38.041 -1.113 1.00 31.24 107 ASP B O 1
ATOM 3201 N N . SER B 1 108 ? -50.841 36.790 -2.127 1.00 29.71 108 SER B N 1
ATOM 3202 C CA . SER B 1 108 ? -51.722 36.346 -3.208 1.00 31.19 108 SER B CA 1
ATOM 3203 C C . SER B 1 108 ? -52.007 37.376 -4.314 1.00 33.94 108 SER B C 1
ATOM 3204 O O . SER B 1 108 ? -52.705 37.066 -5.276 1.00 33.84 108 SER B O 1
ATOM 3207 N N . THR B 1 109 ? -51.466 38.584 -4.194 1.00 27.29 109 THR B N 1
ATOM 3208 C CA . THR B 1 109 ? -51.660 39.594 -5.234 1.00 24.60 109 THR B CA 1
ATOM 3209 C C . THR B 1 109 ? -50.701 39.383 -6.404 1.00 27.67 109 THR B C 1
ATOM 3210 O O . THR B 1 109 ? -49.558 38.968 -6.211 1.00 25.33 109 THR B O 1
ATOM 3214 N N . ALA B 1 110 ? -51.154 39.675 -7.620 1.00 21.15 110 ALA B N 1
ATOM 3215 C CA . ALA B 1 110 ? -50.286 39.488 -8.777 1.00 23.48 110 ALA B CA 1
ATOM 3216 C C . ALA B 1 110 ? -49.090 40.434 -8.723 1.00 26.59 110 ALA B C 1
ATOM 3217 O O . ALA B 1 110 ? -49.172 41.556 -8.210 1.00 23.25 110 ALA B O 1
ATOM 3219 N N . VAL B 1 111 ? -47.974 39.968 -9.261 1.00 18.34 111 VAL B N 1
ATOM 3220 C CA . VAL B 1 111 ? -46.782 40.784 -9.346 1.00 22.03 111 VAL B CA 1
ATOM 3221 C C . VAL B 1 111 ? -46.315 40.780 -10.804 1.00 26.12 111 VAL B C 1
ATOM 3222 O O . VAL B 1 111 ? -46.500 39.791 -11.518 1.00 24.67 111 VAL B O 1
ATOM 3226 N N . LYS B 1 112 ? -45.743 41.896 -11.248 1.00 22.88 112 LYS B N 1
ATOM 3227 C CA . LYS B 1 112 ? -45.293 42.033 -12.633 1.00 24.33 112 LYS B CA 1
ATOM 3228 C C . LYS B 1 112 ? -44.130 41.092 -12.951 1.00 21.32 112 LYS B C 1
ATOM 3229 O O . LYS B 1 112 ? -43.134 41.071 -12.235 1.00 22.87 112 LYS B O 1
ATOM 3235 N N . SER B 1 113 ? -44.259 40.339 -14.041 1.00 20.61 113 SER B N 1
ATOM 3236 C CA . SER B 1 113 ? -43.253 39.344 -14.429 1.00 15.91 113 SER B CA 1
ATOM 3237 C C . SER B 1 113 ? -42.256 39.870 -15.459 1.00 17.13 113 SER B C 1
ATOM 3238 O O . SER B 1 113 ? -42.467 40.919 -16.074 1.00 19.73 113 SER B O 1
ATOM 3241 N N . ILE B 1 114 ? -41.179 39.117 -15.664 1.00 17.98 114 ILE B N 1
ATOM 3242 C CA . ILE B 1 114 ? -40.157 39.497 -16.634 1.00 18.16 114 ILE B CA 1
ATOM 3243 C C . ILE B 1 114 ? -40.720 39.467 -18.062 1.00 22.41 114 ILE B C 1
ATOM 3244 O O . ILE B 1 114 ? -40.311 40.253 -18.917 1.00 21.14 114 ILE B O 1
ATOM 3249 N N . VAL B 1 115 ? -41.662 38.566 -18.321 1.00 17.64 115 VAL B N 1
ATOM 3250 C CA . VAL B 1 115 ? -42.329 38.537 -19.623 1.00 16.59 115 VAL B CA 1
ATOM 3251 C C . VAL B 1 115 ? -43.172 39.802 -19.853 1.00 21.87 115 VAL B C 1
ATOM 3252 O O . VAL B 1 115 ? -43.199 40.344 -20.961 1.00 18.78 115 VAL B O 1
ATOM 3256 N N . GLU B 1 116 ? -43.867 40.267 -18.815 1.00 17.62 116 GLU B N 1
ATOM 3257 C CA . GLU B 1 116 ? -44.663 41.490 -18.936 1.00 16.10 116 GLU B CA 1
ATOM 3258 C C . GLU B 1 116 ? -43.774 42.727 -19.111 1.00 20.20 116 GLU B C 1
ATOM 3259 O O . GLU B 1 116 ? -44.104 43.642 -19.865 1.00 18.66 116 GLU B O 1
ATOM 3265 N N . ILE B 1 117 ? -42.641 42.747 -18.418 1.00 18.35 117 ILE B N 1
ATOM 3266 C CA . ILE B 1 117 ? -41.640 43.797 -18.615 1.00 14.73 117 ILE B CA 1
ATOM 3267 C C . ILE B 1 117 ? -41.056 43.736 -20.029 1.00 15.41 117 ILE B C 1
ATOM 3268 O O . ILE B 1 117 ? -40.911 44.758 -20.703 1.00 18.06 117 ILE B O 1
ATOM 3273 N N . ALA B 1 118 ? -40.734 42.534 -20.496 1.00 14.14 118 ALA B N 1
ATOM 3274 C CA . ALA B 1 118 ? -40.156 42.398 -21.828 1.00 19.55 118 ALA B CA 1
ATOM 3275 C C . ALA B 1 118 ? -41.105 42.993 -22.872 1.00 24.15 118 ALA B C 1
ATOM 3276 O O . ALA B 1 118 ? -40.696 43.764 -23.749 1.00 21.47 118 ALA B O 1
ATOM 3278 N N . ALA B 1 119 ? -42.377 42.629 -22.770 1.00 23.65 119 ALA B N 1
ATOM 3279 C CA . ALA B 1 119 ? -43.384 43.106 -23.711 1.00 24.26 119 ALA B CA 1
ATOM 3280 C C . ALA B 1 119 ? -43.428 44.629 -23.737 1.00 26.76 119 ALA B C 1
ATOM 3281 O O . ALA B 1 119 ? -43.484 45.231 -24.804 1.00 28.12 119 ALA B O 1
ATOM 3283 N N . LEU B 1 120 ? -43.391 45.244 -22.558 1.00 21.26 120 LEU B N 1
ATOM 3284 C CA . LEU B 1 120 ? -43.420 46.698 -22.447 1.00 22.69 120 LEU B CA 1
ATOM 3285 C C . LEU B 1 120 ? -42.151 47.358 -22.978 1.00 24.01 120 LEU B C 1
ATOM 3286 O O . LEU B 1 120 ? -42.137 48.567 -23.225 1.00 20.25 120 LEU B O 1
ATOM 3291 N N . ASN B 1 121 ? -41.088 46.569 -23.148 1.00 16.44 121 ASN B N 1
ATOM 3292 C CA . ASN B 1 121 ? -39.849 47.073 -23.733 1.00 18.05 121 ASN B CA 1
ATOM 3293 C C . ASN B 1 121 ? -39.691 46.653 -25.192 1.00 25.22 121 ASN B C 1
ATOM 3294 O O . ASN B 1 121 ? -38.582 46.643 -25.731 1.00 24.79 121 ASN B O 1
ATOM 3299 N N . ASN B 1 122 ? -40.803 46.299 -25.826 1.00 22.27 122 ASN B N 1
ATOM 3300 C CA . ASN B 1 122 ? -40.785 45.885 -27.226 1.00 25.93 122 ASN B CA 1
ATOM 3301 C C . ASN B 1 122 ? -39.945 44.625 -27.456 1.00 24.97 122 ASN B C 1
ATOM 3302 O O . ASN B 1 122 ? -39.345 44.454 -28.515 1.00 21.56 122 ASN B O 1
ATOM 3307 N N . ILE B 1 123 ? -39.902 43.745 -26.459 1.00 23.04 123 ILE B N 1
ATOM 3308 C CA . ILE B 1 123 ? -39.169 42.481 -26.578 1.00 19.35 123 ILE B CA 1
ATOM 3309 C C . ILE B 1 123 ? -40.133 41.335 -26.906 1.00 25.39 123 ILE B C 1
ATOM 3310 O O . ILE B 1 123 ? -41.160 41.175 -26.239 1.00 24.20 123 ILE B O 1
ATOM 3315 N N . LYS B 1 124 ? -39.815 40.537 -27.923 1.00 21.41 124 LYS B N 1
ATOM 3316 C CA . LYS B 1 124 ? -40.606 39.338 -28.233 1.00 19.99 124 LYS B CA 1
ATOM 3317 C C . LYS B 1 124 ? -40.328 38.207 -27.216 1.00 24.53 124 LYS B C 1
ATOM 3318 O O . LYS B 1 124 ? -39.187 38.004 -26.804 1.00 22.74 124 LYS B O 1
ATOM 3324 N N . THR B 1 125 ? -41.362 37.472 -26.814 1.00 20.01 125 THR B N 1
ATOM 3325 C CA . THR B 1 125 ? -41.216 36.513 -25.716 1.00 19.84 125 THR B CA 1
ATOM 3326 C C . THR B 1 125 ? -41.686 35.105 -26.075 1.00 21.11 125 THR B C 1
ATOM 3327 O O . THR B 1 125 ? -42.632 34.926 -26.842 1.00 26.25 125 THR B O 1
ATOM 3331 N N . GLY B 1 126 ? -41.023 34.100 -25.517 1.00 20.43 126 GLY B N 1
ATOM 3332 C CA . GLY B 1 126 ? -41.411 32.728 -25.773 1.00 16.00 126 GLY B CA 1
ATOM 3333 C C . GLY B 1 1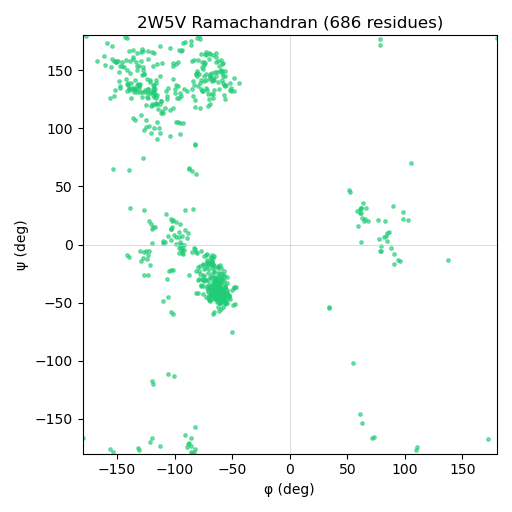26 ? -41.181 31.794 -24.598 1.00 18.78 126 GLY B C 1
ATOM 3334 O O . GLY B 1 126 ? -40.304 32.021 -23.760 1.00 17.66 126 GLY B O 1
ATOM 3335 N N . VAL B 1 127 ? -41.968 30.724 -24.552 1.00 17.08 127 VAL B N 1
ATOM 3336 C CA . VAL B 1 127 ? -41.872 29.736 -23.491 1.00 17.65 127 VAL B CA 1
ATOM 3337 C C . VAL B 1 127 ? -41.982 28.322 -24.063 1.00 21.39 127 VAL B C 1
ATOM 3338 O O . VAL B 1 127 ? -42.938 28.002 -24.779 1.00 25.27 127 VAL B O 1
ATOM 3342 N N . VAL B 1 128 ? -40.997 27.486 -23.756 1.00 18.30 128 VAL B N 1
ATOM 3343 C CA . VAL B 1 128 ? -40.971 26.102 -24.223 1.00 18.98 128 VAL B CA 1
ATOM 3344 C C . VAL B 1 128 ? -40.860 25.170 -23.021 1.00 22.44 128 VAL B C 1
ATOM 3345 O O . VAL B 1 128 ? -40.169 25.500 -22.048 1.00 20.92 128 VAL B O 1
ATOM 3349 N N . ALA B 1 129 ? -41.538 24.020 -23.074 1.00 16.68 129 ALA B N 1
ATOM 3350 C CA . ALA B 1 129 ? -41.526 23.071 -21.959 1.00 19.73 129 ALA B CA 1
ATOM 3351 C C . ALA B 1 129 ? -41.818 21.644 -22.420 1.00 23.86 129 ALA B C 1
ATOM 3352 O O . ALA B 1 129 ? -42.509 21.454 -23.413 1.00 22.22 129 ALA B O 1
ATOM 3354 N N . THR B 1 130 ? -41.317 20.646 -21.688 1.00 19.66 130 THR B N 1
ATOM 3355 C CA . THR B 1 130 ? -41.619 19.248 -22.011 1.00 18.97 130 THR B CA 1
ATOM 3356 C C . THR B 1 130 ? -42.777 18.714 -21.173 1.00 22.48 130 THR B C 1
ATOM 3357 O O . THR B 1 130 ? -43.262 17.606 -21.397 1.00 25.56 130 THR B O 1
ATOM 3361 N N . SER B 1 131 ? -43.214 19.507 -20.204 1.00 19.44 131 SER B N 1
ATOM 3362 C CA . SER B 1 131 ? -44.443 19.211 -19.480 1.00 22.39 131 SER B CA 1
ATOM 3363 C C . SER B 1 131 ? -45.608 19.838 -20.237 1.00 21.51 131 SER B C 1
ATOM 3364 O O . SER B 1 131 ? -45.448 20.338 -21.352 1.00 22.54 131 SER B O 1
ATOM 3367 N N . SER B 1 132 ? -46.785 19.819 -19.628 1.00 19.55 132 SER B N 1
ATOM 3368 C CA . SER B 1 132 ? -47.871 20.643 -20.132 1.00 17.40 132 SER B CA 1
ATOM 3369 C C . SER B 1 132 ? -47.411 22.095 -20.096 1.00 16.35 132 SER B C 1
ATOM 3370 O O . SER B 1 132 ? -46.633 22.493 -19.220 1.00 16.87 132 SER B O 1
ATOM 3373 N N . ILE B 1 133 ? -47.900 22.908 -21.023 1.00 19.28 133 ILE B N 1
ATOM 3374 C CA . ILE B 1 133 ? -47.543 24.320 -20.995 1.00 20.77 133 ILE B CA 1
ATOM 3375 C C . ILE B 1 133 ? -48.163 25.021 -19.779 1.00 20.98 133 ILE B C 1
ATOM 3376 O O . ILE B 1 133 ? -47.810 26.160 -19.454 1.00 19.36 133 ILE B O 1
ATOM 3381 N N . THR B 1 134 ? -49.074 24.329 -19.101 1.00 16.12 134 THR B N 1
ATOM 3382 C CA . THR B 1 134 ? -49.788 24.915 -17.966 1.00 19.81 134 THR B CA 1
ATOM 3383 C C . THR B 1 134 ? -49.152 24.484 -16.653 1.00 18.58 134 THR B C 1
ATOM 3384 O O . THR B 1 134 ? -49.636 24.851 -15.574 1.00 17.23 134 THR B O 1
ATOM 3388 N N . ASP B 1 135 ? -48.088 23.686 -16.742 1.00 18.72 135 ASP B N 1
ATOM 3389 C CA . ASP B 1 135 ? -47.376 23.233 -15.545 1.00 16.14 135 ASP B CA 1
ATOM 3390 C C . ASP B 1 135 ? -46.697 24.403 -14.843 1.00 16.56 135 ASP B C 1
ATOM 3391 O O . ASP B 1 135 ? -46.520 25.473 -15.427 1.00 18.70 135 ASP B O 1
ATOM 3396 N N . ALA B 1 136 ? -46.315 24.198 -13.585 1.00 17.57 136 ALA B N 1
ATOM 3397 C CA . ALA B 1 136 ? -45.890 25.299 -12.726 1.00 15.59 136 ALA B CA 1
ATOM 3398 C C . ALA B 1 136 ? -44.784 26.176 -13.325 1.00 19.27 136 ALA B C 1
ATOM 3399 O O . ALA B 1 136 ? -44.846 27.403 -13.231 1.00 17.20 136 ALA B O 1
ATOM 3401 N N . THR B 1 137 ? -43.770 25.558 -13.929 1.00 13.93 137 THR B N 1
ATOM 3402 C CA . THR B 1 137 ? -42.625 26.323 -14.421 1.00 15.87 137 THR B CA 1
ATOM 3403 C C . THR B 1 137 ? -42.969 27.289 -15.577 1.00 18.76 137 THR B C 1
ATOM 3404 O O . THR B 1 137 ? -42.741 28.500 -15.453 1.00 20.17 137 THR B O 1
ATOM 3408 N N . PRO B 1 138 ? -43.515 26.765 -16.696 1.00 18.71 138 PRO B N 1
ATOM 3409 C CA . PRO B 1 138 ? -43.914 27.667 -17.786 1.00 15.72 138 PRO B CA 1
ATOM 3410 C C . PRO B 1 138 ? -44.966 28.649 -17.291 1.00 18.69 138 PRO B C 1
ATOM 3411 O O . PRO B 1 138 ? -44.916 29.822 -17.636 1.00 18.21 138 PRO B O 1
ATOM 3415 N N . ALA B 1 139 ? -45.909 28.172 -16.486 1.00 17.22 139 ALA B N 1
ATOM 3416 C CA . ALA B 1 139 ? -47.046 28.999 -16.078 1.00 18.71 139 ALA B CA 1
ATOM 3417 C C . ALA B 1 139 ? -46.583 30.261 -15.360 1.00 17.33 139 ALA B C 1
ATOM 3418 O O . ALA B 1 139 ? -47.143 31.343 -15.553 1.00 18.43 139 ALA B O 1
ATOM 3420 N N . SER B 1 140 ? -45.565 30.113 -14.523 1.00 14.60 140 SER B N 1
ATOM 3421 C CA . SER B 1 140 ? -45.068 31.239 -13.748 1.00 13.83 140 SER B CA 1
ATOM 3422 C C . SER B 1 140 ? -44.562 32.373 -14.633 1.00 15.72 140 SER B C 1
ATOM 3423 O O . SER B 1 140 ? -44.421 33.501 -14.169 1.00 20.34 140 SER B O 1
ATOM 3426 N N . PHE B 1 141 ? -44.296 32.084 -15.903 1.00 16.28 141 PHE B N 1
ATOM 3427 C CA . PHE B 1 141 ? -43.798 33.117 -16.806 1.00 17.67 141 PHE B CA 1
ATOM 3428 C C . PHE B 1 141 ? -44.891 33.849 -17.610 1.00 23.16 141 PHE B C 1
ATOM 3429 O O . PHE B 1 141 ? -44.605 34.840 -18.275 1.00 24.80 141 PHE B O 1
ATOM 3437 N N . TYR B 1 142 ? -46.135 33.386 -17.545 1.00 16.87 142 TYR B N 1
ATOM 3438 C CA . TYR B 1 142 ? -47.198 34.076 -18.285 1.00 22.51 142 TYR B CA 1
ATOM 3439 C C . TYR B 1 142 ? -48.532 34.215 -17.553 1.00 19.99 142 TYR B C 1
ATOM 3440 O O . TYR B 1 142 ? -49.403 34.946 -18.014 1.00 20.52 142 TYR B O 1
ATOM 3449 N N . ALA B 1 143 ? -48.696 33.520 -16.431 1.00 16.01 143 ALA B N 1
ATOM 3450 C CA . ALA B 1 143 ? -49.963 33.541 -15.706 1.00 18.41 143 ALA B CA 1
ATOM 3451 C C . ALA B 1 143 ? -49.833 34.073 -14.285 1.00 23.04 143 ALA B C 1
ATOM 3452 O O . ALA B 1 143 ? -48.735 34.193 -13.750 1.00 24.63 143 ALA B O 1
ATOM 3454 N N . HIS B 1 144 ? -50.974 34.385 -13.681 1.00 17.48 144 HIS B N 1
ATOM 3455 C CA . HIS B 1 144 ? -51.025 34.770 -12.276 1.00 23.71 144 HIS B CA 1
ATOM 3456 C C . HIS B 1 144 ? -52.171 34.027 -11.608 1.00 25.06 144 HIS B C 1
ATOM 3457 O O . HIS B 1 144 ? -53.334 34.331 -11.851 1.00 25.68 144 HIS B O 1
ATOM 3464 N N . ALA B 1 145 ? -51.842 33.041 -10.781 1.00 19.18 145 ALA B N 1
ATOM 3465 C CA . ALA B 1 145 ? -52.852 32.193 -10.162 1.00 18.64 145 ALA B CA 1
ATOM 3466 C C . ALA B 1 145 ? -52.502 31.928 -8.707 1.00 19.43 145 ALA B C 1
ATOM 3467 O O . ALA B 1 145 ? -51.338 31.859 -8.349 1.00 20.10 145 ALA B O 1
ATOM 3469 N N . LEU B 1 146 ? -53.526 31.778 -7.876 1.00 19.44 146 LEU B N 1
ATOM 3470 C CA . LEU B 1 146 ? -53.339 31.584 -6.446 1.00 25.07 146 LEU B CA 1
ATOM 3471 C C . LEU B 1 146 ? -52.736 30.231 -6.154 1.00 22.23 146 LEU B C 1
ATOM 3472 O O . LEU B 1 146 ? -52.074 30.046 -5.139 1.00 21.30 146 LEU B O 1
ATOM 3477 N N . ASN B 1 147 ? -52.996 29.274 -7.031 1.00 22.11 147 ASN B N 1
ATOM 3478 C CA . ASN B 1 147 ? -52.520 27.921 -6.812 1.00 21.03 147 ASN B CA 1
ATOM 3479 C C . ASN B 1 147 ? -52.186 27.220 -8.118 1.00 18.12 147 ASN B C 1
ATOM 3480 O O . ASN B 1 147 ? -52.956 27.284 -9.075 1.00 18.03 147 ASN B O 1
ATOM 3485 N N . ARG B 1 148 ? -51.034 26.553 -8.147 1.00 16.28 148 ARG B N 1
ATOM 3486 C CA . ARG B 1 148 ? -50.535 25.913 -9.361 1.00 16.11 148 ARG B CA 1
ATOM 3487 C C . ARG B 1 148 ? -51.517 24.860 -9.892 1.00 21.80 148 ARG B C 1
ATOM 3488 O O . ARG B 1 148 ? -51.451 24.467 -11.057 1.00 21.08 148 ARG B O 1
ATOM 3496 N N . GLY B 1 149 ? -52.405 24.386 -9.025 1.00 17.22 149 GLY B N 1
ATOM 3497 C CA . GLY B 1 149 ? -53.390 23.388 -9.405 1.00 22.16 149 GLY B CA 1
ATOM 3498 C C . GLY B 1 149 ? -54.490 23.926 -10.313 1.00 24.24 149 GLY B C 1
ATOM 3499 O O . GLY B 1 149 ? -55.226 23.153 -10.932 1.00 27.24 149 GLY B O 1
ATOM 3500 N N . LEU B 1 150 ? -54.604 25.248 -10.402 1.00 19.42 150 LEU B N 1
ATOM 3501 C CA . LEU B 1 150 ? -55.644 25.868 -11.218 1.00 24.58 150 LEU B CA 1
ATOM 3502 C C . LEU B 1 150 ? -55.242 25.903 -12.687 1.00 24.20 150 LEU B C 1
ATOM 3503 O O . LEU B 1 150 ? -55.149 26.973 -13.282 1.00 17.90 150 LEU B O 1
ATOM 3508 N N . GLU B 1 151 ? -55.026 24.732 -13.279 1.00 20.24 151 GLU B N 1
ATOM 3509 C CA . GLU B 1 151 ? -54.436 24.672 -14.614 1.00 18.03 151 GLU B CA 1
ATOM 3510 C C . GLU B 1 151 ? -55.361 25.111 -15.747 1.00 18.36 151 GLU B C 1
ATOM 3511 O O . GLU B 1 151 ? -54.891 25.643 -16.753 1.00 22.09 151 GLU B O 1
ATOM 3517 N N . GLU B 1 152 ? -56.663 24.900 -15.597 1.00 19.61 152 GLU B N 1
ATOM 3518 C CA . GLU B 1 152 ? -57.600 25.437 -16.586 1.00 22.83 152 GLU B CA 1
ATOM 3519 C C . GLU B 1 152 ? -57.640 26.969 -16.529 1.00 20.77 152 GLU B C 1
ATOM 3520 O O . GLU B 1 152 ? -57.772 27.634 -17.554 1.00 21.41 152 GLU B O 1
ATOM 3526 N N . GLU B 1 153 ? -57.509 27.529 -15.333 1.00 26.24 153 GLU B N 1
ATOM 3527 C CA . GLU B 1 153 ? -57.395 28.983 -15.196 1.00 19.41 153 GLU B CA 1
ATOM 3528 C C . GLU B 1 153 ? -56.112 29.483 -15.855 1.00 18.21 153 GLU B C 1
ATOM 3529 O O . GLU B 1 153 ? -56.096 30.518 -16.524 1.00 19.10 153 GLU B O 1
ATOM 3535 N N . ILE B 1 154 ? -55.023 28.752 -15.641 1.00 17.33 154 ILE B N 1
ATOM 3536 C CA . ILE B 1 154 ? -53.740 29.103 -16.228 1.00 15.67 154 ILE B CA 1
ATOM 3537 C C . ILE B 1 154 ? -53.806 29.090 -17.754 1.00 19.83 154 ILE B C 1
ATOM 3538 O O . ILE B 1 154 ? -53.283 29.991 -18.415 1.00 20.30 154 ILE B O 1
ATOM 3543 N N . ALA B 1 155 ? -54.459 28.077 -18.312 1.00 17.68 155 ALA B N 1
ATOM 3544 C CA . ALA B 1 155 ? -54.653 28.019 -19.757 1.00 19.59 155 ALA B CA 1
ATOM 3545 C C . ALA B 1 155 ? -55.400 29.256 -20.263 1.00 24.47 155 ALA B C 1
ATOM 3546 O O . ALA B 1 155 ? -55.013 29.864 -21.262 1.00 22.00 155 ALA B O 1
ATOM 3548 N N . MET B 1 156 ? -56.476 29.627 -19.579 1.00 22.65 156 MET B N 1
ATOM 3549 C CA . MET B 1 156 ? -57.200 30.838 -19.945 1.00 19.67 156 MET B CA 1
ATOM 3550 C C . MET B 1 156 ? -56.307 32.079 -19.830 1.00 21.59 156 MET B C 1
ATOM 3551 O O . MET B 1 156 ? -56.423 32.996 -20.642 1.00 23.59 156 MET B O 1
ATOM 3556 N N . ASP B 1 157 ? -55.431 32.111 -18.822 1.00 23.31 157 ASP B N 1
ATOM 3557 C CA . ASP B 1 157 ? -54.482 33.219 -18.662 1.00 21.77 157 ASP B CA 1
ATOM 3558 C C . ASP B 1 157 ? -53.559 33.361 -19.877 1.00 25.63 157 ASP B C 1
ATOM 3559 O O . ASP B 1 157 ? -53.149 34.471 -20.232 1.00 22.46 157 ASP B O 1
ATOM 3564 N N . MET B 1 158 ? -53.221 32.237 -20.500 1.00 21.83 158 MET B N 1
ATOM 3565 C CA . MET B 1 158 ? -52.382 32.264 -21.696 1.00 27.77 158 MET B CA 1
ATOM 3566 C C . MET B 1 158 ? -52.987 33.185 -22.750 1.00 32.59 158 MET B C 1
ATOM 3567 O O . MET B 1 158 ? -52.280 33.948 -23.409 1.00 35.44 158 MET B O 1
ATOM 3572 N N . THR B 1 159 ? -54.305 33.122 -22.895 1.00 32.00 159 THR B N 1
ATOM 3573 C CA . THR B 1 159 ? -54.993 33.905 -23.912 1.00 39.52 159 THR B CA 1
ATOM 3574 C C . THR B 1 159 ? -54.939 35.405 -23.627 1.00 38.71 159 THR B C 1
ATOM 3575 O O . THR B 1 159 ? -55.235 36.215 -24.505 1.00 44.65 159 THR B O 1
ATOM 3579 N N . GLU B 1 160 ? -54.569 35.771 -22.403 1.00 35.47 160 GLU B N 1
ATOM 3580 C CA . GLU B 1 160 ? -54.510 37.179 -22.010 1.00 37.66 160 GLU B CA 1
ATOM 3581 C C . GLU B 1 160 ? -53.061 37.634 -21.823 1.00 32.74 160 GLU B C 1
ATOM 3582 O O . GLU B 1 160 ? -52.796 38.771 -21.432 1.00 29.65 160 GLU B O 1
ATOM 3588 N N . SER B 1 161 ? -52.126 36.734 -22.095 1.00 28.26 161 SER B N 1
ATOM 3589 C CA . SER B 1 161 ? -50.719 37.017 -21.847 1.00 24.52 161 SER B CA 1
ATOM 3590 C C . SER B 1 161 ? -50.077 37.746 -23.021 1.00 27.26 161 SER B C 1
ATOM 3591 O O . SER B 1 161 ? -50.698 37.933 -24.063 1.00 22.90 161 SER B O 1
ATOM 3594 N N . ASP B 1 162 ? -48.818 38.135 -22.846 1.00 36.76 162 ASP B N 1
ATOM 3595 C CA . ASP B 1 162 ? -48.083 38.874 -23.865 1.00 39.69 162 ASP B CA 1
ATOM 3596 C C . ASP B 1 162 ? -47.214 37.953 -24.729 1.00 30.92 162 ASP B C 1
ATOM 3597 O O . ASP B 1 162 ? -46.565 38.407 -25.672 1.00 31.04 162 ASP B O 1
ATOM 3602 N N . LEU B 1 163 ? -47.209 36.663 -24.404 1.00 24.52 163 LEU B N 1
ATOM 3603 C CA . LEU B 1 163 ? -46.387 35.688 -25.120 1.00 24.81 163 LEU B CA 1
ATOM 3604 C C . LEU B 1 163 ? -46.583 35.751 -26.629 1.00 24.27 163 LEU B C 1
ATOM 3605 O O . LEU B 1 163 ? -47.710 35.880 -27.114 1.00 26.31 163 LEU B O 1
ATOM 3610 N N . ASP B 1 164 ? -45.483 35.641 -27.364 1.00 18.23 164 ASP B N 1
ATOM 3611 C CA . ASP B 1 164 ? -45.522 35.630 -28.819 1.00 21.05 164 ASP B CA 1
ATOM 3612 C C . ASP B 1 164 ? -45.354 34.217 -29.361 1.00 26.29 164 ASP B C 1
ATOM 3613 O O . ASP B 1 164 ? -45.748 33.924 -30.490 1.00 24.13 164 ASP B O 1
ATOM 3618 N N . PHE B 1 165 ? -44.765 33.345 -28.547 1.00 22.67 165 PHE B N 1
ATOM 3619 C CA . PHE B 1 165 ? -44.458 31.979 -28.966 1.00 21.20 165 PHE B CA 1
ATOM 3620 C C . PHE B 1 165 ? -44.550 31.019 -27.781 1.00 19.52 165 PHE B C 1
ATOM 3621 O O . PHE B 1 165 ? -44.127 31.352 -26.678 1.00 24.09 165 PHE B O 1
ATOM 3629 N N . PHE B 1 166 ? -45.081 29.822 -28.003 1.00 17.53 166 PHE B N 1
ATOM 3630 C CA . PHE B 1 166 ? -44.940 28.774 -26.992 1.00 19.29 166 PHE B CA 1
ATOM 3631 C C . PHE B 1 166 ? -44.989 27.395 -27.623 1.00 24.74 166 PHE B C 1
ATOM 3632 O O . PHE B 1 166 ? -45.510 27.224 -28.727 1.00 26.49 166 PHE B O 1
ATOM 3640 N N . ALA B 1 167 ? -44.428 26.417 -26.921 1.00 18.56 167 ALA B N 1
ATOM 3641 C CA . ALA B 1 167 ? -44.454 25.033 -27.374 1.00 15.61 167 ALA B CA 1
ATOM 3642 C C . ALA B 1 167 ? -44.391 24.109 -26.172 1.00 27.67 167 ALA B C 1
ATOM 3643 O O . ALA B 1 167 ? -43.512 24.246 -25.316 1.00 22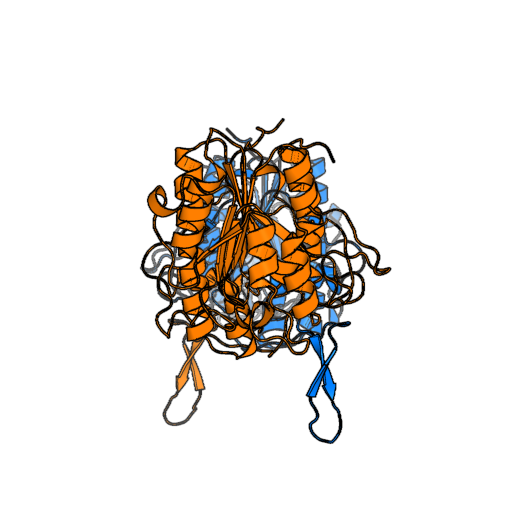.56 167 ALA B O 1
ATOM 3645 N N . GLY B 1 168 ? -45.333 23.176 -26.101 1.00 22.24 168 GLY B N 1
ATOM 3646 C CA . GLY B 1 168 ? -45.356 22.215 -25.016 1.00 22.02 168 GLY B CA 1
ATOM 3647 C C . GLY B 1 168 ? -46.503 21.242 -25.155 1.00 22.85 168 GLY B C 1
ATOM 3648 O O . GLY B 1 168 ? -47.112 21.146 -26.221 1.00 23.05 168 GLY B O 1
ATOM 3649 N N . GLY B 1 169 ? -46.789 20.504 -24.086 1.00 23.92 169 GLY B N 1
ATOM 3650 C CA . GLY B 1 169 ? -47.982 19.675 -24.042 1.00 24.19 169 GLY B CA 1
ATOM 3651 C C . GLY B 1 169 ? -49.144 20.454 -23.446 1.00 25.41 169 GLY B C 1
ATOM 3652 O O . GLY B 1 169 ? -49.094 21.685 -23.360 1.00 24.67 169 GLY B O 1
ATOM 3653 N N . GLY B 1 170 ? -50.192 19.740 -23.044 1.00 24.70 170 GLY B N 1
ATOM 3654 C CA . GLY B 1 170 ? -51.306 20.342 -22.332 1.00 21.99 170 GLY B CA 1
ATOM 3655 C C . GLY B 1 170 ? -52.533 20.685 -23.156 1.00 22.40 170 GLY B C 1
ATOM 3656 O O . GLY B 1 170 ? -53.342 21.518 -22.747 1.00 28.20 170 GLY B O 1
ATOM 3657 N N . LEU B 1 171 ? -52.696 20.043 -24.309 1.00 22.72 171 LEU B N 1
ATOM 3658 C CA . LEU B 1 171 ? -53.870 20.302 -25.140 1.00 25.02 171 LEU B CA 1
ATOM 3659 C C . LEU B 1 171 ? -55.172 20.119 -24.355 1.00 24.78 171 LEU B C 1
ATOM 3660 O O . LEU B 1 171 ? -56.164 20.806 -24.599 1.00 31.30 171 LEU B O 1
ATOM 3665 N N . ASN B 1 172 ? -55.161 19.186 -23.411 1.00 27.22 172 ASN B N 1
ATOM 3666 C CA . ASN B 1 172 ? -56.325 18.919 -22.578 1.00 28.26 172 ASN B CA 1
ATOM 3667 C C . ASN B 1 172 ? -56.859 20.162 -21.867 1.00 31.39 172 ASN B C 1
ATOM 3668 O O . ASN B 1 172 ? -58.071 20.344 -21.746 1.00 30.86 172 ASN B O 1
ATOM 3673 N N . TYR B 1 173 ? -55.958 21.013 -21.387 1.00 24.85 173 TYR B N 1
ATOM 3674 C CA . TYR B 1 173 ? -56.364 22.185 -20.602 1.00 23.10 173 TYR B CA 1
ATOM 3675 C C . TYR B 1 173 ? -56.985 23.291 -21.457 1.00 25.12 173 TYR B C 1
ATOM 3676 O O . TYR B 1 173 ? -57.565 24.251 -20.936 1.00 26.95 173 TYR B O 1
ATOM 3685 N N . PHE B 1 174 ? -56.888 23.130 -22.770 1.00 25.89 174 PHE B N 1
ATOM 3686 C CA . PHE B 1 174 ? -57.477 24.075 -23.714 1.00 27.96 174 PHE B CA 1
ATOM 3687 C C . PHE B 1 174 ? -58.739 23.549 -24.418 1.00 31.40 174 PHE B C 1
ATOM 3688 O O . PHE B 1 174 ? -59.619 24.329 -24.789 1.00 31.67 174 PHE B O 1
ATOM 3696 N N . THR B 1 175 ? -58.830 22.237 -24.608 1.00 31.80 175 THR B N 1
ATOM 3697 C CA . THR B 1 175 ? -59.895 21.680 -25.438 1.00 31.35 175 THR B CA 1
ATOM 3698 C C . THR B 1 175 ? -60.730 20.583 -24.783 1.00 37.40 175 THR B C 1
ATOM 3699 O O . THR B 1 175 ? -61.703 20.114 -25.372 1.00 33.54 175 THR B O 1
ATOM 3703 N N . LYS B 1 176 ? -60.343 20.154 -23.590 1.00 34.66 176 LYS B N 1
ATOM 3704 C CA . LYS B 1 176 ? -61.100 19.130 -22.878 1.00 41.22 176 LYS B CA 1
ATOM 3705 C C . LYS B 1 176 ? -61.171 19.487 -21.405 1.00 36.72 176 LYS B C 1
ATOM 3706 O O . LYS B 1 176 ? -60.643 18.773 -20.549 1.00 41.03 176 LYS B O 1
ATOM 3712 N N . ARG B 1 177 ? -61.831 20.608 -21.129 1.00 36.76 177 ARG B N 1
ATOM 3713 C CA . ARG B 1 177 ? -61.860 21.202 -19.798 1.00 41.27 177 ARG B CA 1
ATOM 3714 C C . ARG B 1 177 ? -63.126 20.807 -19.048 1.00 50.05 177 ARG B C 1
ATOM 3715 O O . ARG B 1 177 ? -64.137 20.452 -19.658 1.00 51.31 177 ARG B O 1
ATOM 3723 N N . LYS B 1 178 ? -63.070 20.875 -17.723 1.00 47.06 178 LYS B N 1
ATOM 3724 C CA . LYS B 1 178 ? -64.228 20.560 -16.898 1.00 49.91 178 LYS B CA 1
ATOM 3725 C C . LYS B 1 178 ? -65.339 21.583 -17.117 1.00 54.07 178 LYS B C 1
ATOM 3726 O O . LYS B 1 178 ? -66.516 21.267 -16.956 1.00 64.33 178 LYS B O 1
ATOM 3732 N N . ASP B 1 179 ? -64.969 22.806 -17.487 1.00 49.94 179 ASP B N 1
ATOM 3733 C CA . ASP B 1 179 ? -65.961 23.857 -17.737 1.00 47.24 179 ASP B CA 1
ATOM 3734 C C . ASP B 1 179 ? -66.419 23.864 -19.193 1.00 49.59 179 ASP B C 1
ATOM 3735 O O . ASP B 1 179 ? -67.147 24.759 -19.618 1.00 53.72 179 ASP B O 1
ATOM 3740 N N . LYS B 1 180 ? -65.956 22.877 -19.952 1.00 51.75 180 LYS B N 1
ATOM 3741 C CA . LYS B 1 180 ? -66.395 22.657 -21.330 1.00 58.62 180 LYS B CA 1
ATOM 3742 C C . LYS B 1 180 ? -66.104 23.807 -22.307 1.00 45.39 180 LYS B C 1
ATOM 3743 O O . LYS B 1 180 ? -66.464 23.724 -23.477 1.00 47.54 180 LYS B O 1
ATOM 3749 N N . LYS B 1 181 ? -65.455 24.869 -21.838 1.00 36.25 181 LYS B N 1
ATOM 3750 C CA . LYS B 1 181 ? -65.106 25.993 -22.707 1.00 38.35 181 LYS B CA 1
ATOM 3751 C C . LYS B 1 181 ? -64.026 25.615 -23.721 1.00 46.74 181 LYS B C 1
ATOM 3752 O O . LYS B 1 181 ? -63.115 24.844 -23.405 1.00 49.94 181 LYS B O 1
ATOM 3758 N N . ASP B 1 182 ? -64.118 26.168 -24.931 1.00 41.93 182 ASP B N 1
ATOM 3759 C CA . ASP B 1 182 ? -63.080 25.971 -25.946 1.00 40.21 182 ASP B CA 1
ATOM 3760 C C . ASP B 1 182 ? -62.092 27.124 -25.917 1.00 34.76 182 ASP B C 1
ATOM 3761 O O . ASP B 1 182 ? -62.314 28.156 -26.548 1.00 34.56 182 ASP B O 1
ATOM 3766 N N . VAL B 1 183 ? -60.995 26.944 -25.191 1.00 33.17 183 VAL B N 1
ATOM 3767 C CA . VAL B 1 183 ? -60.028 28.018 -25.007 1.00 26.89 183 VAL B CA 1
ATOM 3768 C C . VAL B 1 183 ? -59.087 28.132 -26.203 1.00 32.01 183 VAL B C 1
ATOM 3769 O O . VAL B 1 183 ? -58.504 29.187 -26.455 1.00 31.96 183 VAL B O 1
ATOM 3773 N N . LEU B 1 184 ? -58.952 27.038 -26.943 1.00 34.93 184 LEU B N 1
ATOM 3774 C CA . LEU B 1 184 ? -58.171 27.037 -28.164 1.00 34.40 184 LEU B CA 1
ATOM 3775 C C . LEU B 1 184 ? -58.686 28.137 -29.088 1.00 37.71 184 LEU B C 1
ATOM 3776 O O . LEU B 1 184 ? -57.907 28.916 -29.642 1.00 34.50 184 LEU B O 1
ATOM 3781 N N . ALA B 1 185 ? -60.010 28.191 -29.246 1.00 38.27 185 ALA B N 1
ATOM 3782 C CA . ALA B 1 185 ? -60.654 29.182 -30.103 1.00 38.90 185 ALA B CA 1
ATOM 3783 C C . ALA B 1 185 ? -60.371 30.596 -29.605 1.00 39.57 185 ALA B C 1
ATOM 3784 O O . ALA B 1 185 ? -60.186 31.519 -30.396 1.00 38.16 185 ALA B O 1
ATOM 3786 N N . ILE B 1 186 ? -60.335 30.756 -28.288 1.00 34.61 186 ILE B N 1
ATOM 3787 C CA . ILE B 1 186 ? -60.006 32.042 -27.686 1.00 33.74 186 ILE B CA 1
ATOM 3788 C C . ILE B 1 186 ? -58.546 32.413 -27.966 1.00 31.51 186 ILE B C 1
ATOM 3789 O O . ILE B 1 186 ? -58.238 33.570 -28.249 1.00 30.03 186 ILE B O 1
ATOM 3794 N N . LEU B 1 187 ? -57.652 31.431 -27.900 1.00 25.96 187 LEU B N 1
ATOM 3795 C CA . LEU B 1 187 ? -56.259 31.676 -28.266 1.00 36.39 187 LEU B CA 1
ATOM 3796 C C . LEU B 1 187 ? -56.155 32.229 -29.681 1.00 36.64 187 LEU B C 1
ATOM 3797 O O . LEU B 1 187 ? -55.501 33.246 -29.911 1.00 31.55 187 LEU B O 1
ATOM 3802 N N . LYS B 1 188 ? -56.790 31.543 -30.628 1.00 34.26 188 LYS B N 1
ATOM 3803 C CA . LYS B 1 188 ? -56.688 31.918 -32.036 1.00 34.85 188 LYS B CA 1
ATOM 3804 C C . LYS B 1 188 ? -57.318 33.281 -32.300 1.00 35.67 188 LYS B C 1
ATOM 3805 O O . LYS B 1 188 ? -56.900 34.004 -33.204 1.00 37.92 188 LYS B O 1
ATOM 3811 N N . GLY B 1 189 ? -58.333 33.624 -31.514 1.00 34.15 189 GLY B N 1
ATOM 3812 C CA . GLY B 1 189 ? -58.989 34.913 -31.643 1.00 38.08 189 GLY B CA 1
ATOM 3813 C C . GLY B 1 189 ? -58.152 36.010 -31.015 1.00 40.29 189 GLY B C 1
ATOM 3814 O O . GLY B 1 189 ? -58.507 37.181 -31.089 1.00 40.47 189 GLY B O 1
ATOM 3815 N N . ASN B 1 190 ? -57.050 35.618 -30.374 1.00 36.21 190 ASN B N 1
ATOM 3816 C CA . ASN B 1 190 ? -56.069 36.565 -29.835 1.00 36.87 190 ASN B CA 1
ATOM 3817 C C . ASN B 1 190 ? -54.779 36.582 -30.655 1.00 35.25 190 ASN B C 1
ATOM 3818 O O . ASN B 1 190 ? -53.710 36.884 -30.129 1.00 36.39 190 ASN B O 1
ATOM 3823 N N . GLN B 1 191 ? -54.887 36.228 -31.932 1.00 31.27 191 GLN B N 1
ATOM 3824 C CA . GLN B 1 191 ? -53.770 36.314 -32.879 1.00 36.16 191 GLN B CA 1
ATOM 3825 C C . GLN B 1 191 ? -52.785 35.140 -32.846 1.00 33.74 191 GLN B C 1
ATOM 3826 O O . GLN B 1 191 ? -51.758 35.168 -33.528 1.00 32.85 191 GLN B O 1
ATOM 3832 N N . PHE B 1 192 ? -53.096 34.106 -32.071 1.00 26.62 192 PHE B N 1
ATOM 3833 C CA . PHE B 1 192 ? -52.263 32.907 -32.072 1.00 29.35 192 PHE B CA 1
ATOM 3834 C C . PHE B 1 192 ? -52.583 31.972 -33.226 1.00 32.22 192 PHE B C 1
ATOM 3835 O O . PHE B 1 192 ? -53.727 31.556 -33.398 1.00 33.19 192 PHE B O 1
ATOM 3843 N N . THR B 1 193 ? -51.568 31.650 -34.021 1.00 28.37 193 THR B N 1
ATOM 3844 C CA . THR B 1 193 ? -51.659 30.517 -34.922 1.00 28.98 193 THR B CA 1
ATOM 3845 C C . THR B 1 193 ? -51.288 29.294 -34.097 1.00 29.22 193 THR B C 1
ATOM 3846 O O . THR B 1 193 ? -50.255 29.288 -33.435 1.00 30.22 193 THR B O 1
ATOM 3850 N N . ILE B 1 194 ? -52.136 28.270 -34.113 1.00 26.59 194 ILE B N 1
ATOM 3851 C CA . ILE B 1 194 ? -51.911 27.098 -33.270 1.00 28.30 194 ILE B CA 1
ATOM 3852 C C . ILE B 1 194 ? -51.711 25.835 -34.100 1.00 28.78 194 ILE B C 1
ATOM 3853 O O . ILE B 1 194 ? -52.499 25.541 -34.987 1.00 31.31 194 ILE B O 1
ATOM 3858 N N . ASN B 1 195 ? -50.658 25.091 -33.795 1.00 26.72 195 ASN B N 1
ATOM 3859 C CA . ASN B 1 195 ? -50.424 23.798 -34.415 1.00 27.99 195 ASN B CA 1
ATOM 3860 C C . ASN B 1 195 ? -50.469 22.725 -33.336 1.00 31.87 195 ASN B C 1
ATOM 3861 O O . ASN B 1 195 ? -49.801 22.840 -32.304 1.00 30.76 195 ASN B O 1
ATOM 3866 N N . THR B 1 196 ? -51.269 21.690 -33.561 1.00 27.11 196 THR B N 1
ATOM 3867 C CA . THR B 1 196 ? -51.377 20.614 -32.589 1.00 32.50 196 THR B CA 1
ATOM 3868 C C . THR B 1 196 ? -50.929 19.296 -33.187 1.00 36.47 196 THR B C 1
ATOM 3869 O O . THR B 1 196 ? -51.200 18.238 -32.626 1.00 42.01 196 THR B O 1
ATOM 3873 N N . THR B 1 197 ? -50.243 19.366 -34.325 1.00 35.18 197 THR B N 1
ATOM 3874 C CA . THR B 1 197 ? -49.807 18.172 -35.036 1.00 36.58 197 THR B CA 1
ATOM 3875 C C . THR B 1 197 ? -48.332 17.864 -34.800 1.00 45.06 197 THR B C 1
ATOM 3876 O O . THR B 1 197 ? -47.988 16.796 -34.297 1.00 50.92 197 THR B O 1
ATOM 3880 N N . ALA B 1 198 ? -47.461 18.797 -35.168 1.00 41.05 198 ALA B N 1
ATOM 3881 C CA . ALA B 1 198 ? -46.023 18.605 -34.993 1.00 42.41 198 ALA B CA 1
ATOM 3882 C C . ALA B 1 198 ? -45.289 19.939 -35.053 1.00 37.73 198 ALA B C 1
ATOM 3883 O O . ALA B 1 198 ? -45.837 20.932 -35.537 1.00 37.64 198 ALA B O 1
ATOM 3885 N N . LEU B 1 199 ? -44.056 19.971 -34.552 1.00 28.99 199 LEU B N 1
ATOM 3886 C CA . LEU B 1 199 ? -43.214 21.142 -34.751 1.00 25.30 199 LEU B CA 1
ATOM 3887 C C . LEU B 1 199 ? -42.905 21.228 -36.231 1.00 31.84 199 LEU B C 1
ATOM 3888 O O . LEU B 1 199 ? -42.689 20.213 -36.882 1.00 38.28 199 LEU B O 1
ATOM 3893 N N . THR B 1 200 ? -42.890 22.442 -36.760 1.00 37.04 200 THR B N 1
ATOM 3894 C CA . THR B 1 200 ? -42.580 22.662 -38.162 1.00 38.89 200 THR B CA 1
ATOM 3895 C C . THR B 1 200 ? -41.251 23.398 -38.250 1.00 43.11 200 THR B C 1
ATOM 3896 O O . THR B 1 200 ? -40.575 23.591 -37.235 1.00 41.84 200 THR B O 1
ATOM 3900 N N . ASP B 1 201 ? -40.873 23.811 -39.455 1.00 44.64 201 ASP B N 1
ATOM 3901 C CA . ASP B 1 201 ? -39.670 24.623 -39.626 1.00 47.13 201 ASP B CA 1
ATOM 3902 C C . ASP B 1 201 ? -40.027 26.106 -39.597 1.00 45.12 201 ASP B C 1
ATOM 3903 O O . ASP B 1 201 ? -41.208 26.469 -39.579 1.00 49.41 201 ASP B O 1
ATOM 3908 N N . PHE B 1 202 ? -39.012 26.964 -39.607 1.00 36.33 202 PHE B N 1
ATOM 3909 C CA . PHE B 1 202 ? -39.247 28.399 -39.512 1.00 35.31 202 PHE B CA 1
ATOM 3910 C C . PHE B 1 202 ? -40.118 28.948 -40.644 1.00 40.06 202 PHE B C 1
ATOM 3911 O O . PHE B 1 202 ? -41.076 29.680 -40.394 1.00 35.47 202 PHE B O 1
ATOM 3919 N N . SER B 1 203 ? -39.790 28.593 -41.882 1.00 44.23 203 SER B N 1
ATOM 3920 C CA . SER B 1 203 ? -40.508 29.121 -43.041 1.00 49.23 203 SER B CA 1
ATOM 3921 C C . SER B 1 203 ? -42.010 28.844 -42.981 1.00 47.70 203 SER B C 1
ATOM 3922 O O . SER B 1 203 ? -42.820 29.629 -43.483 1.00 47.10 203 SER B O 1
ATOM 3925 N N . SER B 1 204 ? -42.376 27.727 -42.361 1.00 47.16 204 SER B N 1
ATOM 3926 C CA . SER B 1 204 ? -43.784 27.376 -42.179 1.00 48.13 204 SER B CA 1
ATOM 3927 C C . SER B 1 204 ? -44.562 28.402 -41.346 1.00 40.30 204 SER B C 1
ATOM 3928 O O . SER B 1 204 ? -45.767 28.589 -41.538 1.00 39.61 204 SER B O 1
ATOM 3931 N N . ILE B 1 205 ? -43.876 29.062 -40.419 1.00 41.77 205 ILE B N 1
ATOM 3932 C CA . ILE B 1 205 ? -44.555 29.924 -39.451 1.00 37.80 205 ILE B CA 1
ATOM 3933 C C . ILE B 1 205 ? -44.111 31.380 -39.523 1.00 37.29 205 ILE B C 1
ATOM 3934 O O . ILE B 1 205 ? -44.594 32.220 -38.760 1.00 36.49 205 ILE B O 1
ATOM 3939 N N . ALA B 1 206 ? -43.202 31.679 -40.444 1.00 36.38 206 ALA B N 1
ATOM 3940 C CA . ALA B 1 206 ? -42.527 32.973 -40.451 1.00 38.15 206 ALA B CA 1
ATOM 3941 C C . ALA B 1 206 ? -43.476 34.166 -40.504 1.00 40.57 206 ALA B C 1
ATOM 3942 O O . ALA B 1 206 ? -43.208 35.200 -39.893 1.00 44.67 206 ALA B O 1
ATOM 3944 N N . SER B 1 207 ? -44.577 34.033 -41.237 1.00 38.57 207 SER B N 1
ATOM 3945 C CA . SER B 1 207 ? -45.481 35.169 -41.420 1.00 35.54 207 SER B CA 1
ATOM 3946 C C . SER B 1 207 ? -46.625 35.219 -40.406 1.00 38.34 207 SER B C 1
ATOM 3947 O O . SER B 1 207 ? -47.529 36.042 -40.527 1.00 46.33 207 SER B O 1
ATOM 3950 N N . ASN B 1 208 ? -46.590 34.346 -39.406 1.00 28.86 208 ASN B N 1
ATOM 3951 C CA . ASN B 1 208 ? -47.580 34.410 -38.337 1.00 31.67 208 ASN B CA 1
ATOM 3952 C C . ASN B 1 208 ? -47.199 35.476 -37.311 1.00 32.48 208 ASN B C 1
ATOM 3953 O O . ASN B 1 208 ? -46.019 35.695 -37.053 1.00 34.92 208 ASN B O 1
ATOM 3958 N N . ARG B 1 209 ? -48.196 36.129 -36.718 1.00 31.70 209 ARG B N 1
ATOM 3959 C CA . ARG B 1 209 ? -47.934 37.118 -35.677 1.00 32.60 209 ARG B CA 1
ATOM 3960 C C . ARG B 1 209 ? -47.484 36.445 -34.372 1.00 31.94 209 ARG B C 1
ATOM 3961 O O . ARG B 1 209 ? -46.530 36.886 -33.726 1.00 30.53 209 ARG B O 1
ATOM 3969 N N . LYS B 1 210 ? -48.178 35.381 -33.982 1.00 29.26 210 LYS B N 1
ATOM 3970 C CA . LYS B 1 210 ? -47.772 34.592 -32.824 1.00 23.25 210 LYS B CA 1
ATOM 3971 C C . LYS B 1 210 ? -47.952 33.125 -33.155 1.00 24.91 210 LYS B C 1
ATOM 3972 O O . LYS B 1 210 ? -48.748 32.779 -34.019 1.00 28.60 210 LYS B O 1
ATOM 3978 N N . MET B 1 211 ? -47.245 32.258 -32.443 1.00 28.32 211 MET B N 1
ATOM 3979 C CA . MET B 1 211 ? -47.291 30.840 -32.761 1.00 24.57 211 MET B CA 1
ATOM 3980 C C . MET B 1 211 ? -47.346 29.991 -31.504 1.00 27.52 211 MET B C 1
ATOM 3981 O O . MET B 1 211 ? -46.573 30.201 -30.570 1.00 31.62 211 MET B O 1
ATOM 3986 N N . GLY B 1 212 ? -48.258 29.027 -31.483 1.00 25.26 212 GLY B N 1
ATOM 3987 C CA . GLY B 1 212 ? -48.382 28.127 -30.349 1.00 25.43 212 GLY B CA 1
ATOM 3988 C C . GLY B 1 212 ? -48.402 26.672 -30.787 1.00 30.21 212 GLY B C 1
ATOM 3989 O O . GLY B 1 212 ? -49.135 26.299 -31.706 1.00 26.83 212 GLY B O 1
ATOM 3990 N N . PHE B 1 213 ? -47.587 25.845 -30.136 1.00 27.87 213 PHE B N 1
ATOM 3991 C CA . PHE B 1 213 ? -47.562 24.411 -30.414 1.00 24.56 213 PHE B CA 1
ATOM 3992 C C . PHE B 1 213 ? -48.048 23.634 -29.191 1.00 29.89 213 PHE B C 1
ATOM 3993 O O . PHE B 1 213 ? -47.422 23.686 -28.123 1.00 27.57 213 PHE B O 1
ATOM 4001 N N . LEU B 1 214 ? -49.162 22.924 -29.350 1.00 27.27 214 LEU B N 1
ATOM 4002 C CA . LEU B 1 214 ? -49.707 22.069 -28.294 1.00 26.11 214 LEU B CA 1
ATOM 4003 C C . LEU B 1 214 ? -49.659 20.621 -28.772 1.00 30.46 214 LEU B C 1
ATOM 4004 O O . LEU B 1 214 ? -50.605 20.137 -29.389 1.00 31.11 214 LEU B O 1
ATOM 4009 N N . LEU B 1 215 ? -48.553 19.937 -28.473 1.00 29.32 215 LEU B N 1
ATOM 4010 C CA . LEU B 1 215 ? -48.206 18.692 -29.161 1.00 34.49 215 LEU B CA 1
ATOM 4011 C C . LEU B 1 215 ? -48.478 17.409 -28.375 1.00 39.23 215 LEU B C 1
ATOM 4012 O O . LEU B 1 215 ? -48.018 16.330 -28.753 1.00 42.87 215 LEU B O 1
ATOM 4017 N N . ALA B 1 216 ? -49.231 17.528 -27.291 1.00 31.50 216 ALA B N 1
ATOM 4018 C CA . ALA B 1 216 ? -49.602 16.376 -26.481 1.00 25.60 216 ALA B CA 1
ATOM 4019 C C . ALA B 1 216 ? -50.808 16.758 -25.647 1.00 27.51 216 ALA B C 1
ATOM 4020 O O . ALA B 1 216 ? -51.020 17.934 -25.377 1.00 24.77 216 ALA B O 1
ATOM 4022 N N . ASP B 1 217 ? -51.602 15.769 -25.251 1.00 32.27 217 ASP B N 1
ATOM 4023 C CA . ASP B 1 217 ? -52.790 16.032 -24.445 1.00 35.77 217 ASP B CA 1
ATOM 4024 C C . ASP B 1 217 ? -52.379 16.511 -23.062 1.00 30.16 217 ASP B C 1
ATOM 4025 O O . ASP B 1 217 ? -52.951 17.460 -22.535 1.00 27.08 217 ASP B O 1
ATOM 4030 N N . GLU B 1 218 ? -51.388 15.837 -22.480 1.00 30.31 218 GLU B N 1
ATOM 4031 C CA . GLU B 1 218 ? -50.825 16.237 -21.197 1.00 27.41 218 GLU B CA 1
ATOM 4032 C C . GLU B 1 218 ? -49.333 16.538 -21.366 1.00 25.64 218 GLU B C 1
ATOM 4033 O O . GLU B 1 218 ? -48.968 17.442 -22.110 1.00 28.68 218 GLU B O 1
ATOM 4039 N N . ALA B 1 219 ? -48.463 15.782 -20.704 1.00 28.06 219 ALA B N 1
ATOM 4040 C CA . ALA B 1 219 ? -47.033 15.999 -20.878 1.00 28.17 219 ALA B CA 1
ATOM 4041 C C . ALA B 1 219 ? -46.591 15.450 -22.227 1.00 26.53 219 ALA B C 1
ATOM 4042 O O . ALA B 1 219 ? -47.224 14.545 -22.771 1.00 27.56 219 ALA B O 1
ATOM 4044 N N . MET B 1 220 ? -45.502 15.996 -22.760 1.00 25.40 220 MET B N 1
ATOM 4045 C CA . MET B 1 220 ? -44.854 15.407 -23.929 1.00 21.19 220 MET B CA 1
ATOM 4046 C C . MET B 1 220 ? -44.334 14.030 -23.546 1.00 24.06 220 MET B C 1
ATOM 4047 O O . MET B 1 220 ? -44.172 13.734 -22.359 1.00 26.36 220 MET B O 1
ATOM 4052 N N . PRO B 1 221 ? -44.064 13.181 -24.547 1.00 26.67 221 PRO B N 1
ATOM 4053 C CA . PRO B 1 221 ? -43.502 11.851 -24.281 1.00 22.15 221 PRO B CA 1
ATOM 4054 C C . PRO B 1 221 ? -42.169 11.963 -23.543 1.00 24.00 221 PRO B C 1
ATOM 4055 O O . PRO B 1 221 ? -41.504 12.995 -23.652 1.00 30.56 221 PRO B O 1
ATOM 4059 N N . THR B 1 222 ? -41.781 10.933 -22.795 1.00 25.65 222 THR B N 1
ATOM 4060 C CA . THR B 1 222 ? -40.430 10.901 -22.236 1.00 24.75 222 THR B CA 1
ATOM 4061 C C . THR B 1 222 ? -39.440 10.686 -23.374 1.00 24.21 222 THR B C 1
ATOM 4062 O O . THR B 1 222 ? -39.835 10.312 -24.479 1.00 28.77 222 THR B O 1
ATOM 4066 N N . MET B 1 223 ? -38.161 10.930 -23.114 1.00 24.20 223 MET B N 1
ATOM 4067 C CA . MET B 1 223 ? -37.122 10.629 -24.096 1.00 22.95 223 MET B CA 1
ATOM 4068 C C . MET B 1 223 ? -37.146 9.134 -24.408 1.00 29.88 223 MET B C 1
ATOM 4069 O O . MET B 1 223 ? -37.009 8.721 -25.562 1.00 29.75 223 MET B O 1
ATOM 4074 N N . GLU B 1 224 ? -37.331 8.326 -23.369 1.00 31.31 224 GLU B N 1
ATOM 4075 C CA . GLU B 1 224 ? -37.305 6.874 -23.525 1.00 34.25 224 GLU B CA 1
ATOM 4076 C C . GLU B 1 224 ? -38.492 6.386 -24.357 1.00 34.68 224 GLU B C 1
ATOM 4077 O O . GLU B 1 224 ? -38.483 5.264 -24.866 1.00 33.11 224 GLU B O 1
ATOM 4083 N N . LYS B 1 225 ? -39.509 7.232 -24.498 1.00 27.92 225 LYS B N 1
ATOM 4084 C CA . LYS B 1 225 ? -40.665 6.897 -25.319 1.00 35.07 225 LYS B CA 1
ATOM 4085 C C . LYS B 1 225 ? -40.620 7.617 -26.661 1.00 38.14 225 LYS B C 1
ATOM 4086 O O . LYS B 1 225 ? -41.618 7.673 -27.368 1.00 45.16 225 LYS B O 1
ATOM 4092 N N . GLY B 1 226 ? -39.464 8.180 -26.997 1.00 35.82 226 GLY B N 1
ATOM 4093 C CA . GLY B 1 226 ? -39.237 8.720 -28.327 1.00 34.23 226 GLY B CA 1
ATOM 4094 C C . GLY B 1 226 ? -39.598 10.178 -28.557 1.00 33.39 226 GLY B C 1
ATOM 4095 O O . GLY B 1 226 ? -40.010 10.542 -29.651 1.00 31.09 226 GLY B O 1
ATOM 4096 N N . ARG B 1 227 ? -39.439 11.025 -27.544 1.00 35.15 227 ARG B N 1
ATOM 4097 C CA . ARG B 1 227 ? -39.691 12.453 -27.739 1.00 30.23 227 ARG B CA 1
ATOM 4098 C C . ARG B 1 227 ? -38.683 13.043 -28.722 1.00 34.78 227 ARG B C 1
ATOM 4099 O O . ARG B 1 227 ? -38.977 14.001 -29.425 1.00 35.16 227 ARG B O 1
ATOM 4107 N N . GLY B 1 228 ? -37.488 12.471 -28.771 1.00 32.27 228 GLY B N 1
ATOM 4108 C CA . GLY B 1 228 ? -36.469 12.984 -29.666 1.00 35.67 228 GLY B CA 1
ATOM 4109 C C . GLY B 1 228 ? -36.078 14.409 -29.318 1.00 32.85 228 GLY B C 1
ATOM 4110 O O . GLY B 1 228 ? -36.210 14.826 -28.166 1.00 26.14 228 GLY B O 1
ATOM 4111 N N . ASN B 1 229 ? -35.613 15.155 -30.319 1.00 28.77 229 ASN B N 1
ATOM 4112 C CA . ASN B 1 229 ? -35.003 16.468 -30.106 1.00 28.65 229 ASN B CA 1
ATOM 4113 C C . ASN B 1 229 ? -35.991 17.629 -29.992 1.00 31.63 229 ASN B C 1
ATOM 4114 O O . ASN B 1 229 ? -35.672 18.762 -30.358 1.00 27.06 229 ASN B O 1
ATOM 4119 N N . PHE B 1 230 ? -37.179 17.349 -29.473 1.00 29.51 230 PHE B N 1
ATOM 4120 C CA . PHE B 1 230 ? -38.181 18.396 -29.292 1.00 27.90 230 PHE B CA 1
ATOM 4121 C C . PHE B 1 230 ? -37.644 19.652 -28.596 1.00 26.76 230 PHE B C 1
ATOM 4122 O O . PHE B 1 230 ? -37.819 20.767 -29.085 1.00 23.35 230 PHE B O 1
ATOM 4130 N N . LEU B 1 231 ? -37.004 19.482 -27.443 1.00 24.73 231 LEU B N 1
ATOM 4131 C CA . LEU B 1 231 ? -36.612 20.649 -26.662 1.00 23.86 231 LEU B CA 1
ATOM 4132 C C . LEU B 1 231 ? -35.640 21.535 -27.448 1.00 28.21 231 LEU B C 1
ATOM 4133 O O . LEU B 1 231 ? -35.837 22.744 -27.543 1.00 24.00 231 LEU B O 1
ATOM 4138 N N . SER B 1 232 ? -34.601 20.940 -28.025 1.00 25.04 232 SER B N 1
ATOM 4139 C CA . SER B 1 232 ? -33.678 21.716 -28.848 1.00 23.58 232 SER B CA 1
ATOM 4140 C C . SER B 1 232 ? -34.374 22.343 -30.055 1.00 26.30 232 SER B C 1
ATOM 4141 O O . SER B 1 232 ? -34.235 23.539 -30.304 1.00 29.03 232 SER B O 1
ATOM 4144 N N . ALA B 1 233 ? -35.115 21.531 -30.803 1.00 23.49 233 ALA B N 1
ATOM 4145 C CA . ALA B 1 233 ? -35.761 22.000 -32.025 1.00 22.33 233 ALA B CA 1
ATOM 4146 C C . ALA B 1 233 ? -36.734 23.144 -31.747 1.00 25.67 233 ALA B C 1
ATOM 4147 O O . ALA B 1 233 ? -36.806 24.105 -32.512 1.00 25.30 233 ALA B O 1
ATOM 4149 N N . ALA B 1 234 ? -37.487 23.031 -30.654 1.00 23.20 234 ALA B N 1
ATOM 4150 C CA . ALA B 1 234 ? -38.477 24.045 -30.309 1.00 25.40 234 ALA B CA 1
ATOM 4151 C C . ALA B 1 234 ? -37.804 25.325 -29.824 1.00 27.93 234 ALA B C 1
ATOM 4152 O O . ALA B 1 234 ? -38.280 26.425 -30.095 1.00 21.93 234 ALA B O 1
ATOM 4154 N N . THR B 1 235 ? -36.694 25.178 -29.107 1.00 23.10 235 THR B N 1
ATOM 4155 C CA . THR B 1 235 ? -35.915 26.336 -28.685 1.00 21.65 235 THR B CA 1
ATOM 4156 C C . THR B 1 235 ? -35.317 27.048 -29.905 1.00 22.93 235 THR B C 1
ATOM 4157 O O . THR B 1 235 ? -35.345 28.277 -30.004 1.00 22.89 235 THR B O 1
ATOM 4161 N N . ASP B 1 236 ? -34.780 26.273 -30.841 1.00 24.65 236 ASP B N 1
ATOM 4162 C CA . ASP B 1 236 ? -34.183 26.854 -32.039 1.00 30.25 236 ASP B CA 1
ATOM 4163 C C . ASP B 1 236 ? -35.246 27.549 -32.885 1.00 32.17 236 ASP B C 1
ATOM 4164 O O . ASP B 1 236 ? -35.004 28.599 -33.490 1.00 30.92 236 ASP B O 1
ATOM 4169 N N . LEU B 1 237 ? -36.426 26.947 -32.933 1.00 24.79 237 LEU B N 1
ATOM 4170 C CA . LEU B 1 237 ? -37.538 27.533 -33.668 1.00 26.13 237 LEU B CA 1
ATOM 4171 C C . LEU B 1 237 ? -37.969 28.846 -33.002 1.00 26.34 237 LEU B C 1
ATOM 4172 O O . LEU B 1 237 ? -38.206 29.849 -33.682 1.00 25.96 237 LEU B O 1
ATOM 4177 N N . ALA B 1 238 ? -38.058 28.835 -31.672 1.00 27.07 238 ALA B N 1
ATOM 4178 C CA . ALA B 1 238 ? -38.427 30.031 -30.914 1.00 27.77 238 ALA B CA 1
ATOM 4179 C C . ALA B 1 238 ? -37.448 31.161 -31.200 1.00 26.90 238 ALA B C 1
ATOM 4180 O O . ALA B 1 238 ? -37.841 32.301 -31.429 1.00 23.02 238 ALA B O 1
ATOM 4182 N N . ILE B 1 239 ? -36.164 30.837 -31.180 1.00 22.13 239 ILE B N 1
ATOM 4183 C CA . ILE B 1 239 ? -35.141 31.828 -31.479 1.00 27.99 239 ILE B CA 1
ATOM 4184 C C . ILE B 1 239 ? -35.347 32.481 -32.851 1.00 31.05 239 ILE B C 1
ATOM 4185 O O . ILE B 1 239 ? -35.315 33.707 -32.976 1.00 27.84 239 ILE B O 1
ATOM 4190 N N . GLN B 1 240 ? -35.566 31.666 -33.875 1.00 25.03 240 GLN B N 1
ATOM 4191 C CA . GLN B 1 240 ? -35.766 32.198 -35.220 1.00 24.20 240 GLN B CA 1
ATOM 4192 C C . GLN B 1 240 ? -37.042 33.013 -35.309 1.00 25.57 240 GLN B C 1
ATOM 4193 O O . GLN B 1 240 ? -37.067 34.073 -35.931 1.00 27.69 240 GLN B O 1
ATOM 4199 N N . PHE B 1 241 ? -38.110 32.522 -34.693 1.00 24.17 241 PHE B N 1
ATOM 4200 C CA . PHE B 1 241 ? -39.389 33.209 -34.805 1.00 28.84 241 PHE B CA 1
ATOM 4201 C C . PHE B 1 241 ? -39.356 34.548 -34.084 1.00 33.12 241 PHE B C 1
ATOM 4202 O O . PHE B 1 241 ? -39.872 35.546 -34.588 1.00 30.78 241 PHE B O 1
ATOM 4210 N N . LEU B 1 242 ? -38.754 34.560 -32.897 1.00 26.66 242 LEU B N 1
ATOM 4211 C CA . LEU B 1 242 ? -38.777 35.750 -32.058 1.00 26.19 242 LEU B CA 1
ATOM 4212 C C . LEU B 1 242 ? -37.786 36.814 -32.517 1.00 30.13 242 LEU B C 1
ATOM 4213 O O . LEU B 1 242 ? -37.911 37.978 -32.145 1.00 28.94 242 LEU B O 1
ATOM 4218 N N . SER B 1 243 ? -36.806 36.420 -33.327 1.00 30.09 243 SER B N 1
ATOM 4219 C CA . SER B 1 243 ? -35.817 37.379 -33.798 1.00 32.79 243 SER B CA 1
ATOM 4220 C C . SER B 1 243 ? -36.161 37.938 -35.175 1.00 35.20 243 SER B C 1
ATOM 4221 O O . SER B 1 243 ? -35.370 38.666 -35.767 1.00 35.98 243 SER B O 1
ATOM 4224 N N . LYS B 1 244 ? -37.343 37.594 -35.679 1.00 39.82 244 LYS B N 1
ATOM 4225 C CA . LYS B 1 244 ? -37.859 38.215 -36.896 1.00 45.08 244 LYS B CA 1
ATOM 4226 C C . LYS B 1 244 ? -37.729 39.729 -36.809 1.00 47.00 244 LYS B C 1
ATOM 4227 O O . LYS B 1 244 ? -37.915 40.316 -35.739 1.00 46.61 244 LYS B O 1
ATOM 4233 N N . ASP B 1 245 ? -37.422 40.357 -37.938 1.00 40.81 245 ASP B N 1
ATOM 4234 C CA . ASP B 1 245 ? -37.428 41.810 -38.035 1.00 45.20 245 ASP B CA 1
ATOM 4235 C C . ASP B 1 245 ? -36.430 42.450 -37.080 1.00 41.22 245 ASP B C 1
ATOM 4236 O O . ASP B 1 245 ? -36.654 43.561 -36.591 1.00 38.77 245 ASP B O 1
ATOM 4241 N N . ASN B 1 246 ? -35.341 41.734 -36.809 1.00 39.29 246 ASN B N 1
ATOM 4242 C CA . ASN B 1 246 ? -34.258 42.245 -35.977 1.00 43.74 246 ASN B CA 1
ATOM 4243 C C . ASN B 1 246 ? -34.709 42.565 -34.554 1.00 39.25 246 ASN B C 1
ATOM 4244 O O . ASN B 1 246 ? -34.137 43.424 -33.883 1.00 39.96 246 ASN B O 1
ATOM 4249 N N . SER B 1 247 ? -35.743 41.865 -34.104 1.00 32.37 247 SER B N 1
ATOM 4250 C CA . SER B 1 247 ? -36.333 42.108 -32.796 1.00 28.87 247 SER B CA 1
ATOM 4251 C C . SER B 1 247 ? -35.495 41.462 -31.697 1.00 27.30 247 SER B C 1
ATOM 4252 O O . SER B 1 247 ? -34.892 40.420 -31.905 1.00 25.72 247 SER B O 1
ATOM 4255 N N . ALA B 1 248 ? -35.455 42.079 -30.526 1.00 24.17 248 ALA B N 1
ATOM 4256 C CA . ALA B 1 248 ? -34.832 41.434 -29.376 1.00 27.05 248 ALA B CA 1
ATOM 4257 C C . ALA B 1 248 ? -35.821 40.426 -28.791 1.00 25.53 248 ALA B C 1
ATOM 4258 O O . ALA B 1 248 ? -37.026 40.532 -29.018 1.00 22.39 248 ALA B O 1
ATOM 4260 N N . PHE B 1 249 ? -35.324 39.452 -28.041 1.00 23.36 249 PHE B N 1
ATOM 4261 C CA . PHE B 1 249 ? -36.204 38.423 -27.510 1.00 18.46 249 PHE B CA 1
ATOM 4262 C C . PHE B 1 249 ? -35.806 37.917 -26.133 1.00 15.87 249 PHE B C 1
ATOM 4263 O O . PHE B 1 249 ? -34.655 38.032 -25.715 1.00 20.89 249 PHE B O 1
ATOM 4271 N N . PHE B 1 250 ? -36.790 37.373 -25.431 1.00 21.15 250 PHE B N 1
ATOM 4272 C CA . PHE B 1 250 ? -36.576 36.636 -24.204 1.00 19.62 250 PHE B CA 1
ATOM 4273 C C . PHE B 1 250 ? -37.241 35.267 -24.357 1.00 20.14 250 PHE B C 1
ATOM 4274 O O . PHE B 1 250 ? -38.390 35.184 -24.783 1.00 21.51 250 PHE B O 1
ATOM 4282 N N . ILE B 1 251 ? -36.520 34.200 -24.023 1.00 19.36 251 ILE B N 1
ATOM 4283 C CA . ILE B 1 251 ? -37.064 32.837 -24.076 1.00 16.66 251 ILE B CA 1
ATOM 4284 C C . ILE B 1 251 ? -36.762 32.114 -22.774 1.00 21.44 251 ILE B C 1
ATOM 4285 O O . ILE B 1 251 ? -35.657 32.233 -22.241 1.00 19.37 251 ILE B O 1
ATOM 4290 N N . MET B 1 252 ? -37.745 31.388 -22.250 1.00 17.04 252 MET B N 1
ATOM 4291 C CA . MET B 1 252 ? -37.513 30.420 -21.181 1.00 14.92 252 MET B CA 1
ATOM 4292 C C . MET B 1 252 ? -37.845 29.046 -21.757 1.00 21.08 252 MET B C 1
ATOM 4293 O O . MET B 1 252 ? -38.958 28.829 -22.228 1.00 20.77 252 MET B O 1
ATOM 4298 N N . SER B 1 253 ? -36.866 28.145 -21.750 1.00 19.83 253 SER B N 1
ATOM 4299 C CA . SER B 1 253 ? -37.070 26.749 -22.144 1.00 20.40 253 SER B CA 1
ATOM 4300 C C . SER B 1 253 ? -36.800 25.827 -20.956 1.00 21.05 253 SER B C 1
ATOM 4301 O O . SER B 1 253 ? -35.787 25.970 -20.265 1.00 18.64 253 SER B O 1
ATOM 4304 N N . GLU B 1 254 ? -37.688 24.867 -20.732 1.00 13.94 254 GLU B N 1
ATOM 4305 C CA . GLU B 1 254 ? -37.571 24.022 -19.556 1.00 14.84 254 GLU B CA 1
ATOM 4306 C C . GLU B 1 254 ? -37.377 22.558 -19.908 1.00 21.17 254 GLU B C 1
ATOM 4307 O O . GLU B 1 254 ? -38.143 21.998 -20.693 1.00 18.95 254 GLU B O 1
ATOM 4313 N N . GLY B 1 255 ? -36.346 21.946 -19.327 1.00 17.99 255 GLY B N 1
ATOM 4314 C CA . GLY B 1 255 ? -36.243 20.497 -19.295 1.00 16.22 255 GLY B CA 1
ATOM 4315 C C . GLY B 1 255 ? -37.094 20.026 -18.127 1.00 18.74 255 GLY B C 1
ATOM 4316 O O . GLY B 1 255 ? -36.600 19.827 -17.015 1.00 18.77 255 GLY B O 1
ATOM 4317 N N . SER B 1 256 ? -38.385 19.853 -18.387 1.00 19.15 256 SER B N 1
ATOM 4318 C CA . SER B 1 256 ? -39.387 19.704 -17.333 1.00 17.81 256 SER B CA 1
ATOM 4319 C C . SER B 1 256 ? -39.330 18.374 -16.581 1.00 22.55 256 SER B C 1
ATOM 4320 O O . SER B 1 256 ? -39.687 18.305 -15.395 1.00 21.79 256 SER B O 1
ATOM 4323 N N . GLN B 1 257 ? -38.908 17.315 -17.265 1.00 16.61 257 GLN B N 1
ATOM 4324 C CA . GLN B 1 257 ? -39.126 15.969 -16.738 1.00 19.16 257 GLN B CA 1
ATOM 4325 C C . GLN B 1 257 ? -37.960 15.390 -15.951 1.00 22.45 257 GLN B C 1
ATOM 4326 O O . GLN B 1 257 ? -38.042 14.265 -15.447 1.00 17.99 257 GLN B O 1
ATOM 4332 N N . ILE B 1 258 ? -36.879 16.156 -15.830 1.00 19.63 258 ILE B N 1
ATOM 4333 C CA . ILE B 1 258 ? -35.787 15.746 -14.968 1.00 18.40 258 ILE B CA 1
ATOM 4334 C C . ILE B 1 258 ? -36.334 15.540 -13.553 1.00 16.73 258 ILE B C 1
ATOM 4335 O O . ILE B 1 258 ? -35.973 14.588 -12.853 1.00 23.70 258 ILE B O 1
ATOM 4340 N N . ASP B 1 259 ? -37.224 16.434 -13.148 1.00 15.55 259 ASP B N 1
ATOM 4341 C CA . ASP B 1 259 ? -37.867 16.378 -11.836 1.00 16.87 259 ASP B CA 1
ATOM 4342 C C . ASP B 1 259 ? -38.636 15.062 -11.645 1.00 16.29 259 ASP B C 1
ATOM 4343 O O . ASP B 1 259 ? -38.595 14.446 -10.582 1.00 18.24 259 ASP B O 1
ATOM 4348 N N . TRP B 1 260 ? -39.326 14.624 -12.691 1.00 15.44 260 TRP B N 1
ATOM 4349 C CA . TRP B 1 260 ? -40.159 13.430 -12.594 1.00 16.56 260 TRP B CA 1
ATOM 4350 C C . TRP B 1 260 ? -39.323 12.156 -12.441 1.00 19.45 260 TRP B C 1
ATOM 4351 O O . TRP B 1 260 ? -39.697 11.248 -11.702 1.00 22.95 260 TRP B O 1
ATOM 4362 N N . GLY B 1 261 ? -38.188 12.100 -13.126 1.00 20.53 261 GLY B N 1
ATOM 4363 C CA . GLY B 1 261 ? -37.238 11.020 -12.928 1.00 21.36 261 GLY B CA 1
ATOM 4364 C C . GLY B 1 261 ? -36.763 10.976 -11.485 1.00 24.56 261 GLY B C 1
ATOM 4365 O O . GLY B 1 261 ? -36.637 9.898 -10.898 1.00 23.20 261 GLY B O 1
ATOM 4366 N N . GLY B 1 262 ? -36.494 12.149 -10.912 1.00 20.06 262 GLY B N 1
ATOM 4367 C CA . GLY B 1 262 ? -36.074 12.252 -9.520 1.00 16.07 262 GLY B CA 1
ATOM 4368 C C . GLY B 1 262 ? -37.140 11.768 -8.542 1.00 21.67 262 GLY B C 1
ATOM 4369 O O . GLY B 1 262 ? -36.850 11.033 -7.600 1.00 20.18 262 GLY B O 1
ATOM 4370 N N . HIS B 1 263 ? -38.380 12.198 -8.761 1.00 20.20 263 HIS B N 1
ATOM 4371 C CA . HIS B 1 263 ? -39.496 11.802 -7.908 1.00 17.93 263 HIS B CA 1
ATOM 4372 C C . HIS B 1 263 ? -39.688 10.301 -7.929 1.00 21.57 263 HIS B C 1
ATOM 4373 O O . HIS B 1 263 ? -39.980 9.697 -6.903 1.00 26.68 263 HIS B O 1
ATOM 4380 N N . ALA B 1 264 ? -39.514 9.700 -9.100 1.00 22.78 264 ALA B N 1
ATOM 4381 C CA . ALA B 1 264 ? -39.734 8.269 -9.258 1.00 22.85 264 ALA B CA 1
ATOM 4382 C C . ALA B 1 264 ? -38.524 7.457 -8.810 1.00 28.16 264 ALA B C 1
ATOM 4383 O O . ALA B 1 264 ? -38.576 6.225 -8.784 1.00 27.61 264 ALA B O 1
ATOM 4385 N N . ASN B 1 265 ? -37.448 8.148 -8.437 1.00 22.61 265 ASN B N 1
ATOM 4386 C CA . ASN B 1 265 ? -36.168 7.492 -8.154 1.00 23.35 265 ASN B CA 1
ATOM 4387 C C . ASN B 1 265 ? -35.784 6.572 -9.312 1.00 28.87 265 ASN B C 1
ATOM 4388 O O . ASN B 1 265 ? -35.397 5.411 -9.117 1.00 25.09 265 ASN B O 1
ATOM 4393 N N . ASN B 1 266 ? -35.914 7.107 -10.524 1.00 27.74 266 ASN B N 1
ATOM 4394 C CA . ASN B 1 266 ? -35.665 6.362 -11.754 1.00 24.24 266 ASN B CA 1
ATOM 4395 C C . ASN B 1 266 ? -34.437 6.916 -12.483 1.00 23.69 266 ASN B C 1
ATOM 4396 O O . ASN B 1 266 ? -34.542 7.882 -13.232 1.00 22.72 266 ASN B O 1
ATOM 4401 N N . ALA B 1 267 ? -33.278 6.303 -12.272 1.00 21.83 267 ALA B N 1
ATOM 4402 C CA . ALA B 1 267 ? -32.031 6.833 -12.819 1.00 21.75 267 ALA B CA 1
ATOM 4403 C C . ALA B 1 267 ? -32.025 7.006 -14.339 1.00 21.16 267 ALA B C 1
ATOM 4404 O O . ALA B 1 267 ? -31.623 8.059 -14.844 1.00 20.07 267 ALA B O 1
ATOM 4406 N N . SER B 1 268 ? -32.442 5.987 -15.081 1.00 22.41 268 SER B N 1
ATOM 4407 C CA . SER B 1 268 ? -32.348 6.103 -16.532 1.00 26.83 268 SER B CA 1
ATOM 4408 C C . SER B 1 268 ? -33.274 7.200 -17.057 1.00 17.37 268 SER B C 1
ATOM 4409 O O . SER B 1 268 ? -32.938 7.896 -18.011 1.00 26.31 268 SER B O 1
ATOM 4412 N N . TYR B 1 269 ? -34.432 7.346 -16.428 1.00 22.72 269 TYR B N 1
ATOM 4413 C CA . TYR B 1 269 ? -35.376 8.404 -16.783 1.00 22.12 269 TYR B CA 1
ATOM 4414 C C . TYR B 1 269 ? -34.713 9.759 -16.538 1.00 24.09 269 TYR B C 1
ATOM 4415 O O . TYR B 1 269 ? -34.642 10.609 -17.436 1.00 20.96 269 TYR B O 1
ATOM 4424 N N . LEU B 1 270 ? -34.210 9.946 -15.319 1.00 21.64 270 LEU B N 1
ATOM 4425 C CA . LEU B 1 270 ? -33.540 11.185 -14.938 1.00 22.80 270 LEU B CA 1
ATOM 4426 C C . LEU B 1 270 ? -32.393 11.493 -15.894 1.00 25.60 270 LEU B C 1
ATOM 4427 O O . LEU B 1 270 ? -32.288 12.601 -16.428 1.00 20.18 270 LEU B O 1
ATOM 4432 N N . ILE B 1 271 ? -31.541 10.498 -16.117 1.00 20.22 271 ILE B N 1
ATOM 4433 C CA . ILE B 1 271 ? -30.355 10.680 -16.942 1.00 21.30 271 ILE B CA 1
ATOM 4434 C C . ILE B 1 271 ? -30.680 11.040 -18.394 1.00 19.59 271 ILE B C 1
ATOM 4435 O O . ILE B 1 271 ? -30.080 11.956 -18.967 1.00 20.60 271 ILE B O 1
ATOM 4440 N N . SER B 1 272 ? -31.632 10.334 -18.993 1.00 18.22 272 SER B N 1
ATOM 4441 C CA . SER B 1 272 ? -31.984 10.614 -20.381 1.00 21.26 272 SER B CA 1
ATOM 4442 C C . SER B 1 272 ? -32.593 12.011 -20.511 1.00 21.88 272 SER B C 1
ATOM 4443 O O . SER B 1 272 ? -32.377 12.701 -21.513 1.00 20.88 272 SER B O 1
ATOM 4446 N N . GLU B 1 273 ? -33.344 12.437 -19.499 1.00 20.45 273 GLU B N 1
ATOM 4447 C CA . GLU B 1 273 ? -33.977 13.752 -19.569 1.00 21.65 273 GLU B CA 1
ATOM 4448 C C . GLU B 1 273 ? -32.942 14.876 -19.441 1.00 23.67 273 GLU B C 1
ATOM 4449 O O . GLU B 1 273 ? -33.015 15.879 -20.151 1.00 18.00 273 GLU B O 1
ATOM 4455 N N . ILE B 1 274 ? -31.973 14.721 -18.549 1.00 18.28 274 ILE B N 1
ATOM 4456 C CA . ILE B 1 274 ? -30.994 15.793 -18.393 1.00 19.30 274 ILE B CA 1
ATOM 4457 C C . ILE B 1 274 ? -29.988 15.792 -19.544 1.00 17.48 274 ILE B C 1
ATOM 4458 O O . ILE B 1 274 ? -29.469 16.840 -19.914 1.00 18.67 274 ILE B O 1
ATOM 4463 N N . ASN B 1 275 ? -29.725 14.621 -20.118 1.00 17.60 275 ASN B N 1
ATOM 4464 C CA . ASN B 1 275 ? -28.919 14.558 -21.333 1.00 17.58 275 ASN B CA 1
ATOM 4465 C C . ASN B 1 275 ? -29.564 15.363 -22.467 1.00 22.04 275 ASN B C 1
ATOM 4466 O O . ASN B 1 275 ? -28.874 16.061 -23.214 1.00 19.44 275 ASN B O 1
ATOM 4471 N N . ASP B 1 276 ? -30.886 15.252 -22.592 1.00 17.33 276 ASP B N 1
ATOM 4472 C CA . ASP B 1 276 ? -31.644 16.026 -23.578 1.00 18.97 276 ASP B CA 1
ATOM 4473 C C . ASP B 1 276 ? -31.543 17.527 -23.281 1.00 23.07 276 ASP B C 1
ATOM 4474 O O . ASP B 1 276 ? -31.345 18.342 -24.188 1.00 17.97 276 ASP B O 1
ATOM 4479 N N . PHE B 1 277 ? -31.675 17.885 -22.006 1.00 21.03 277 PHE B N 1
ATOM 4480 C CA . PHE B 1 277 ? -31.542 19.275 -21.573 1.00 18.31 277 PHE B CA 1
ATOM 4481 C C . PHE B 1 277 ? -30.172 19.847 -21.956 1.00 22.17 277 PHE B C 1
ATOM 4482 O O . PHE B 1 277 ? -30.075 20.967 -22.458 1.00 18.98 277 PHE B O 1
ATOM 4490 N N . ASP B 1 278 ? -29.115 19.066 -21.745 1.00 18.47 278 ASP B N 1
ATOM 4491 C CA . ASP B 1 278 ? -27.782 19.505 -22.139 1.00 18.73 278 ASP B CA 1
ATOM 4492 C C . ASP B 1 278 ? -27.681 19.745 -23.645 1.00 23.57 278 ASP B C 1
ATOM 4493 O O . ASP B 1 278 ? -26.964 20.639 -24.090 1.00 19.50 278 ASP B O 1
ATOM 4498 N N . ASP B 1 279 ? -28.396 18.951 -24.435 1.00 23.29 279 ASP B N 1
ATOM 4499 C CA . ASP B 1 279 ? -28.485 19.217 -25.873 1.00 26.01 279 ASP B CA 1
ATOM 4500 C C . ASP B 1 279 ? -29.078 20.603 -26.145 1.00 25.02 279 ASP B C 1
ATOM 4501 O O . ASP B 1 279 ? -28.571 21.354 -26.986 1.00 20.52 279 ASP B O 1
ATOM 4506 N N . ALA B 1 280 ? -30.156 20.933 -25.439 1.00 21.27 280 ALA B N 1
ATOM 4507 C CA . ALA B 1 280 ? -30.783 22.246 -25.567 1.00 23.22 280 ALA B CA 1
ATOM 4508 C C . ALA B 1 280 ? -29.813 23.355 -25.187 1.00 20.84 280 ALA B C 1
ATOM 4509 O O . ALA B 1 280 ? -29.794 24.413 -25.810 1.00 22.23 280 ALA B O 1
ATOM 4511 N N . ILE B 1 281 ? -29.008 23.115 -24.159 1.00 23.23 281 ILE B N 1
ATOM 4512 C CA . ILE B 1 281 ? -27.976 24.079 -23.791 1.00 17.50 281 ILE B CA 1
ATOM 4513 C C . ILE B 1 281 ? -27.041 24.338 -24.975 1.00 23.88 281 ILE B C 1
ATOM 4514 O O . ILE B 1 281 ? -26.721 25.482 -25.280 1.00 20.12 281 ILE B O 1
ATOM 4519 N N . GLY B 1 282 ? -26.608 23.269 -25.641 1.00 23.40 282 GLY B N 1
ATOM 4520 C CA . GLY B 1 282 ? -25.740 23.388 -26.804 1.00 23.21 282 GLY B CA 1
ATOM 4521 C C . GLY B 1 282 ? -26.379 24.212 -27.912 1.00 24.22 282 GLY B C 1
ATOM 4522 O O . GLY B 1 282 ? -25.715 24.997 -28.596 1.00 20.65 282 GLY B O 1
ATOM 4523 N N . THR B 1 283 ? -27.682 24.034 -28.092 1.00 21.36 283 THR B N 1
ATOM 4524 C CA . THR B 1 283 ? -28.419 24.797 -29.091 1.00 25.30 283 THR B CA 1
ATOM 4525 C C . THR B 1 283 ? -28.401 26.290 -28.764 1.00 23.37 283 THR B C 1
ATOM 4526 O O . THR B 1 283 ? -28.096 27.125 -29.615 1.00 22.63 283 THR B O 1
ATOM 4530 N N . ALA B 1 284 ? -28.734 26.627 -27.525 1.00 25.18 284 ALA B N 1
ATOM 4531 C CA . ALA B 1 284 ? -28.762 28.026 -27.116 1.00 22.26 284 ALA B CA 1
ATOM 4532 C C . ALA B 1 284 ? -27.374 28.640 -27.262 1.00 28.55 284 ALA B C 1
ATOM 4533 O O . ALA B 1 284 ? -27.229 29.742 -27.790 1.00 25.63 284 ALA B O 1
ATOM 4535 N N . LEU B 1 285 ? -26.359 27.924 -26.779 1.00 22.33 285 LEU B N 1
ATOM 4536 C CA . LEU B 1 285 ? -24.988 28.432 -26.796 1.00 17.08 285 LEU B CA 1
ATOM 4537 C C . LEU B 1 285 ? -24.458 28.597 -28.214 1.00 25.53 285 LEU B C 1
ATOM 4538 O O . LEU B 1 285 ? -23.728 29.543 -28.502 1.00 24.06 285 LEU B O 1
ATOM 4543 N N . ALA B 1 286 ? -24.823 27.677 -29.099 1.00 24.50 286 ALA B N 1
ATOM 4544 C CA . ALA B 1 286 ? -24.401 27.784 -30.492 1.00 28.26 286 ALA B CA 1
ATOM 4545 C C . ALA B 1 286 ? -24.954 29.072 -31.101 1.00 27.56 286 ALA B C 1
ATOM 4546 O O . ALA B 1 286 ? -24.249 29.792 -31.805 1.00 23.05 286 ALA B O 1
ATOM 4548 N N . PHE B 1 287 ? -26.214 29.376 -30.817 1.00 23.37 287 PHE B N 1
ATOM 4549 C CA . PHE B 1 287 ? -26.768 30.637 -31.295 1.00 24.12 287 PHE B CA 1
ATOM 4550 C C . PHE B 1 287 ? -26.072 31.840 -30.670 1.00 24.91 287 PHE B C 1
ATOM 4551 O O . PHE B 1 287 ? -25.736 32.792 -31.366 1.00 25.23 287 PHE B O 1
ATOM 4559 N N . ALA B 1 288 ? -25.876 31.796 -29.354 1.00 21.02 288 ALA B N 1
ATOM 4560 C CA . ALA B 1 288 ? -25.288 32.918 -28.626 1.00 24.96 288 ALA B CA 1
ATOM 4561 C C . ALA B 1 288 ? -23.884 33.254 -29.099 1.00 26.88 288 ALA B C 1
ATOM 4562 O O . ALA B 1 288 ? -23.505 34.421 -29.153 1.00 22.29 288 ALA B O 1
ATOM 4564 N N . LYS B 1 289 ? -23.104 32.229 -29.428 1.00 26.45 289 LYS B N 1
ATOM 4565 C CA . LYS B 1 289 ? -21.728 32.452 -29.867 1.00 26.04 289 LYS B CA 1
ATOM 4566 C C . LYS B 1 289 ? -21.687 33.060 -31.267 1.00 29.69 289 LYS B C 1
ATOM 4567 O O . LYS B 1 289 ? -20.861 33.930 -31.557 1.00 29.83 289 LYS B O 1
ATOM 4573 N N . LYS B 1 290 ? -22.600 32.616 -32.125 1.00 26.49 290 LYS B N 1
ATOM 4574 C CA . LYS B 1 290 ? -22.752 33.186 -33.458 1.00 31.55 290 LYS B CA 1
ATOM 4575 C C . LYS B 1 290 ? -23.285 34.624 -33.384 1.00 31.21 290 LYS B C 1
ATOM 4576 O O . LYS B 1 290 ? -22.773 35.518 -34.052 1.00 29.78 290 LYS B O 1
ATOM 4582 N N . ASP B 1 291 ? -24.310 34.830 -32.557 1.00 30.10 291 ASP B N 1
ATOM 4583 C CA . ASP B 1 291 ? -25.000 36.116 -32.428 1.00 31.61 291 ASP B CA 1
ATOM 4584 C C . ASP B 1 291 ? -24.152 37.200 -31.750 1.00 32.35 291 ASP B C 1
ATOM 4585 O O . ASP B 1 291 ? -24.086 38.339 -32.226 1.00 27.89 291 ASP B O 1
ATOM 4590 N N . GLY B 1 292 ? -23.535 36.847 -30.627 1.00 30.22 292 GLY B N 1
ATOM 4591 C CA . GLY B 1 292 ? -22.684 37.765 -29.889 1.00 34.54 292 GLY B CA 1
ATOM 4592 C C . GLY B 1 292 ? -23.403 38.782 -29.012 1.00 31.57 292 GLY B C 1
ATOM 4593 O O . GLY B 1 292 ? -22.759 39.523 -28.268 1.00 29.33 292 GLY B O 1
ATOM 4594 N N . ASN B 1 293 ? -24.732 38.809 -29.092 1.00 24.38 293 ASN B N 1
ATOM 4595 C CA . ASN B 1 293 ? -25.547 39.779 -28.359 1.00 23.21 293 ASN B CA 1
ATOM 4596 C C . ASN B 1 293 ? -26.553 39.095 -27.450 1.00 23.15 293 ASN B C 1
ATOM 4597 O O . ASN B 1 293 ? -27.558 39.697 -27.062 1.00 23.68 293 ASN B O 1
ATOM 4602 N N . THR B 1 294 ? -26.290 37.835 -27.119 1.00 20.85 294 THR B N 1
ATOM 4603 C CA . THR B 1 294 ? -27.262 37.026 -26.388 1.00 16.08 294 THR B CA 1
ATOM 4604 C C . THR B 1 294 ? -26.694 36.469 -25.088 1.00 19.60 294 THR B C 1
ATOM 4605 O O . THR B 1 294 ? -25.609 35.873 -25.066 1.00 22.80 294 THR B O 1
ATOM 4609 N N . LEU B 1 295 ? -27.442 36.663 -24.010 1.00 19.21 295 LEU B N 1
ATOM 4610 C CA . LEU B 1 295 ? -27.084 36.116 -22.709 1.00 20.13 295 LEU B CA 1
ATOM 4611 C C . LEU B 1 295 ? -27.828 34.806 -22.489 1.00 16.61 295 LEU B C 1
ATOM 4612 O O . LEU B 1 295 ? -29.050 34.749 -22.601 1.00 16.48 295 LEU B O 1
ATOM 4617 N N . VAL B 1 296 ? -27.089 33.752 -22.187 1.00 17.02 296 VAL B N 1
ATOM 4618 C CA . VAL B 1 296 ? -27.695 32.464 -21.891 1.00 14.72 296 VAL B CA 1
ATOM 4619 C C . VAL B 1 296 ? -27.490 32.143 -20.422 1.00 17.64 296 VAL B C 1
ATOM 4620 O O . VAL B 1 296 ? -26.358 32.120 -19.938 1.00 17.91 296 VAL B O 1
ATOM 4624 N N . ILE B 1 297 ? -28.592 31.900 -19.720 1.00 12.84 297 ILE B N 1
ATOM 4625 C CA . ILE B 1 297 ? -28.556 31.546 -18.310 1.00 14.00 297 ILE B CA 1
ATOM 4626 C C . ILE B 1 297 ? -29.145 30.157 -18.132 1.00 13.79 297 ILE B C 1
ATOM 4627 O O . ILE B 1 297 ? -30.221 29.863 -18.651 1.00 18.00 297 ILE B O 1
ATOM 4632 N N . VAL B 1 298 ? -28.431 29.307 -17.406 1.00 13.71 298 VAL B N 1
ATOM 4633 C CA . VAL B 1 298 ? -28.894 27.948 -17.125 1.00 16.66 298 VAL B CA 1
ATOM 4634 C C . VAL B 1 298 ? -28.933 27.731 -15.620 1.00 17.13 298 VAL B C 1
ATOM 4635 O O . VAL B 1 298 ? -27.933 27.957 -14.923 1.00 18.03 298 VAL B O 1
ATOM 4639 N N . THR B 1 299 ? -30.073 27.289 -15.107 1.00 16.26 299 THR B N 1
ATOM 4640 C CA . THR B 1 299 ? -30.155 26.985 -13.682 1.00 18.77 299 THR B CA 1
ATOM 4641 C C . THR B 1 299 ? -31.278 25.991 -13.436 1.00 14.02 299 THR B C 1
ATOM 4642 O O . THR B 1 299 ? -31.906 25.528 -14.384 1.00 16.13 299 THR B O 1
ATOM 4646 N N . SER B 1 300 ? -31.536 25.680 -12.172 1.00 12.25 300 SER B N 1
ATOM 4647 C CA . SER B 1 300 ? -32.642 24.796 -11.797 1.00 12.49 300 SER B CA 1
ATOM 4648 C C . SER B 1 300 ? -33.468 25.483 -10.718 1.00 20.43 300 SER B C 1
ATOM 4649 O O . SER B 1 300 ? -33.015 26.444 -10.097 1.00 18.79 300 SER B O 1
ATOM 4652 N N . ASP B 1 301 ? -34.664 24.971 -10.464 1.00 16.82 301 ASP B N 1
ATOM 4653 C CA . ASP B 1 301 ? -35.512 25.559 -9.435 1.00 13.69 301 ASP B CA 1
ATOM 4654 C C . ASP B 1 301 ? -35.216 24.971 -8.055 1.00 14.19 301 ASP B C 1
ATOM 4655 O O . ASP B 1 301 ? -35.416 25.637 -7.049 1.00 17.63 301 ASP B O 1
ATOM 4660 N N . HIS B 1 302 ? -34.710 23.734 -8.031 1.00 12.52 302 HIS B N 1
ATOM 4661 C CA . HIS B 1 302 ? -34.383 22.996 -6.809 1.00 17.72 302 HIS B CA 1
ATOM 4662 C C . HIS B 1 302 ? -33.840 21.626 -7.234 1.00 15.91 302 HIS B C 1
ATOM 4663 O O . HIS B 1 302 ? -33.803 21.318 -8.428 1.00 17.39 302 HIS B O 1
ATOM 4670 N N . GLU B 1 303 ? -33.426 20.808 -6.265 1.00 12.22 303 GLU B N 1
ATOM 4671 C CA . GLU B 1 303 ? -32.961 19.446 -6.539 1.00 12.35 303 GLU B CA 1
ATOM 4672 C C . GLU B 1 303 ? -34.094 18.492 -6.193 1.00 18.00 303 GLU B C 1
ATOM 4673 O O . GLU B 1 303 ? -34.956 18.834 -5.372 1.00 17.08 303 GLU B O 1
ATOM 4679 N N . THR B 1 304 ? -34.114 17.298 -6.782 1.00 15.95 304 THR B N 1
ATOM 4680 C CA . THR B 1 304 ? -35.097 16.316 -6.309 1.00 20.58 304 THR B CA 1
ATOM 4681 C C . THR B 1 304 ? -34.566 14.896 -6.236 1.00 19.31 304 THR B C 1
ATOM 4682 O O . THR B 1 304 ? -33.821 14.454 -7.108 1.00 22.55 304 THR B O 1
ATOM 4686 N N . GLY B 1 305 ? -34.938 14.203 -5.165 1.00 18.42 305 GLY B N 1
ATOM 4687 C CA . GLY B 1 305 ? -34.620 12.793 -5.015 1.00 13.29 305 GLY B CA 1
ATOM 4688 C C . GLY B 1 305 ? -33.345 12.471 -4.251 1.00 18.06 305 GLY B C 1
ATOM 4689 O O . GLY B 1 305 ? -33.129 11.325 -3.864 1.00 17.17 305 GLY B O 1
ATOM 4690 N N . GLY B 1 306 ? -32.497 13.472 -4.024 1.00 14.83 306 GLY B N 1
ATOM 4691 C CA . GLY B 1 306 ? -31.212 13.213 -3.397 1.00 16.40 306 GLY B CA 1
ATOM 4692 C C . GLY B 1 306 ? -30.371 12.315 -4.292 1.00 17.24 306 GLY B C 1
ATOM 4693 O O . GLY B 1 306 ? -29.635 11.457 -3.812 1.00 19.90 306 GLY B O 1
ATOM 4694 N N . PHE B 1 307 ? -30.507 12.506 -5.601 1.00 16.39 307 PHE B N 1
ATOM 4695 C CA . PHE B 1 307 ? -29.741 11.751 -6.596 1.00 16.48 307 PHE B CA 1
ATOM 4696 C C . PHE B 1 307 ? -28.248 11.799 -6.255 1.00 21.82 307 PHE B C 1
ATOM 4697 O O . PHE B 1 307 ? -27.692 12.865 -5.976 1.00 14.55 307 PHE B O 1
ATOM 4705 N N . THR B 1 308 ? -27.604 10.635 -6.272 1.00 16.44 308 THR B N 1
ATOM 4706 C CA . THR B 1 308 ? -26.212 10.522 -5.856 1.00 16.18 308 THR B CA 1
ATOM 4707 C C . THR B 1 308 ? -25.440 9.569 -6.775 1.00 21.49 308 THR B C 1
ATOM 4708 O O . THR B 1 308 ? -25.923 8.480 -7.102 1.00 18.78 308 THR B O 1
ATOM 4712 N N . LEU B 1 309 ? -24.252 9.991 -7.202 1.00 15.90 309 LEU B N 1
ATOM 4713 C CA . LEU B 1 309 ? -23.403 9.170 -8.070 1.00 17.79 309 LEU B CA 1
ATOM 4714 C C . LEU B 1 309 ? -22.523 8.247 -7.215 1.00 17.26 309 LEU B C 1
ATOM 4715 O O . LEU B 1 309 ? -21.292 8.360 -7.200 1.00 18.90 309 LEU B O 1
ATOM 4720 N N . ALA B 1 310 ? -23.179 7.337 -6.504 1.00 15.75 310 ALA B N 1
ATOM 4721 C CA . ALA B 1 310 ? -22.510 6.432 -5.576 1.00 22.91 310 ALA B CA 1
ATOM 4722 C C . ALA B 1 310 ? -21.717 5.368 -6.312 1.00 20.41 310 ALA B C 1
ATOM 4723 O O . ALA B 1 310 ? -21.933 5.123 -7.504 1.00 20.21 310 ALA B O 1
ATOM 4725 N N . ALA B 1 311 ? -20.806 4.730 -5.588 1.00 21.82 311 ALA B N 1
ATOM 4726 C CA . ALA B 1 311 ? -20.078 3.591 -6.114 1.00 19.76 311 ALA B CA 1
ATOM 4727 C C . ALA B 1 311 ? -21.039 2.457 -6.430 0.82 22.95 311 ALA B C 1
ATOM 4728 O O . ALA B 1 311 ? -21.976 2.188 -5.675 1.00 24.03 311 ALA B O 1
ATOM 4730 N N . LYS B 1 312 ? -20.794 1.793 -7.551 0.93 20.42 312 LYS B N 1
ATOM 4731 C CA . LYS B 1 312 ? -21.539 0.597 -7.926 1.00 22.79 312 LYS B CA 1
ATOM 4732 C C . LYS B 1 312 ? -21.436 -0.441 -6.819 1.00 33.06 312 LYS B C 1
ATOM 4733 O O . LYS B 1 312 ? -20.404 -0.563 -6.160 1.00 34.00 312 LYS B O 1
ATOM 4739 N N . LYS B 1 313 ? -22.505 -1.195 -6.610 1.00 34.74 313 LYS B N 1
ATOM 4740 C CA . LYS B 1 313 ? -22.475 -2.252 -5.616 1.00 38.99 313 LYS B CA 1
ATOM 4741 C C . LYS B 1 313 ? -22.211 -3.598 -6.275 1.00 41.03 313 LYS B C 1
ATOM 4742 O O . LYS B 1 313 ? -22.903 -3.984 -7.213 1.00 45.25 313 LYS B O 1
ATOM 4748 N N . ASN B 1 314 ? -21.188 -4.296 -5.794 1.00 38.41 314 ASN B N 1
ATOM 4749 C CA . ASN B 1 314 ? -20.925 -5.656 -6.238 1.00 46.81 314 ASN B CA 1
ATOM 4750 C C . ASN B 1 314 ? -21.423 -6.653 -5.206 0.87 49.98 314 ASN B C 1
ATOM 4751 O O . ASN B 1 314 ? -21.518 -6.337 -4.018 1.00 47.50 314 ASN B O 1
ATOM 4756 N N . LYS B 1 315 ? -21.749 -7.858 -5.660 0.68 54.20 315 LYS B N 1
ATOM 4757 C CA . LYS B 1 315 ? -22.265 -8.870 -4.753 1.00 56.35 315 LYS B CA 1
ATOM 4758 C C . LYS B 1 315 ? -21.435 -10.141 -4.837 1.00 56.96 315 LYS B C 1
ATOM 4759 O O . LYS B 1 315 ? -21.318 -10.750 -5.900 0.36 60.14 315 LYS B O 1
ATOM 4765 N N . ARG B 1 316 ? -20.849 -10.524 -3.709 1.00 54.76 316 ARG B N 1
ATOM 4766 C CA . ARG B 1 316 ? -20.065 -11.751 -3.629 0.89 56.62 316 ARG B CA 1
ATOM 4767 C C . ARG B 1 316 ? -20.921 -12.944 -3.216 0.74 55.67 316 ARG B C 1
ATOM 4768 O O . ARG B 1 316 ? -22.096 -12.793 -2.879 1.00 53.42 316 ARG B O 1
ATOM 4776 N N . GLU B 1 317 ? -20.319 -14.130 -3.238 0.86 56.57 317 GLU B N 1
ATOM 4777 C CA . GLU B 1 317 ? -21.031 -15.368 -2.942 0.81 61.97 317 GLU B CA 1
ATOM 4778 C C . GLU B 1 317 ? -21.582 -15.375 -1.519 0.89 64.56 317 GLU B C 1
ATOM 4779 O O . GLU B 1 317 ? -22.782 -15.549 -1.305 1.00 62.26 317 GLU B O 1
ATOM 4785 N N . ASP B 1 318 ? -20.688 -15.200 -0.553 0.32 69.65 318 ASP B N 1
ATOM 4786 C CA . ASP B 1 318 ? -21.068 -15.083 0.848 1.00 71.95 318 ASP B CA 1
ATOM 4787 C C . ASP B 1 318 ? -20.413 -13.837 1.420 1.00 73.35 318 ASP B C 1
ATOM 4788 O O . ASP B 1 318 ? -19.190 -13.775 1.564 0.74 79.44 318 ASP B O 1
ATOM 4793 N N . GLY B 1 319 ? -21.234 -12.842 1.734 1.00 63.19 319 GLY B N 1
ATOM 4794 C CA . GLY B 1 319 ? -20.746 -11.535 2.132 0.57 66.32 319 GLY B CA 1
ATOM 4795 C C . GLY B 1 319 ? -21.586 -10.485 1.439 0.26 70.67 319 GLY B C 1
ATOM 4796 O O . GLY B 1 319 ? -21.554 -9.303 1.780 1.00 71.49 319 GLY B O 1
ATOM 4797 N N . SER B 1 320 ? -22.343 -10.942 0.449 0.75 74.98 320 SER B N 1
ATOM 4798 C CA . SER B 1 320 ? -23.302 -10.104 -0.256 1.00 72.23 320 SER B CA 1
ATOM 4799 C C . SER B 1 320 ? -22.711 -8.832 -0.862 1.00 62.00 320 SER B C 1
ATOM 4800 O O . SER B 1 320 ? -22.072 -8.884 -1.909 1.00 61.99 320 SER B O 1
ATOM 4803 N N . GLU B 1 321 ? -22.916 -7.698 -0.201 1.00 61.41 321 GLU B N 1
ATOM 4804 C CA . GLU B 1 321 ? -22.722 -6.403 -0.851 1.00 59.39 321 GLU B CA 1
ATOM 4805 C C . GLU B 1 321 ? -21.477 -5.628 -0.410 1.00 50.61 321 GLU B C 1
ATOM 4806 O O . GLU B 1 321 ? -21.216 -5.468 0.782 0.67 49.16 321 GLU B O 1
ATOM 4812 N N . TYR B 1 322 ? -20.724 -5.141 -1.392 0.97 42.51 322 TYR B N 1
ATOM 4813 C CA . TYR B 1 322 ? -19.569 -4.284 -1.144 0.97 36.55 322 TYR B CA 1
ATOM 4814 C C . TYR B 1 322 ? -19.440 -3.247 -2.261 0.69 31.09 322 TYR B C 1
ATOM 4815 O O . TYR B 1 322 ? -19.885 -3.470 -3.387 0.79 28.41 322 TYR B O 1
ATOM 4824 N N . SER B 1 323 ? -18.825 -2.115 -1.947 1.00 35.11 323 SER B N 1
ATOM 4825 C CA . SER B 1 323 ? -18.761 -1.007 -2.892 1.00 34.85 323 SER B CA 1
ATOM 4826 C C . SER B 1 323 ? -17.592 -1.145 -3.857 1.00 34.71 323 SER B C 1
ATOM 4827 O O . SER B 1 323 ? -16.469 -1.448 -3.458 0.85 32.68 323 SER B O 1
ATOM 4830 N N . ASP B 1 324 ? -17.863 -0.919 -5.135 1.00 26.95 324 ASP B N 1
ATOM 4831 C CA . ASP B 1 324 ? -16.814 -0.957 -6.143 1.00 29.53 324 ASP B CA 1
ATOM 4832 C C . ASP B 1 324 ? -16.655 0.440 -6.740 1.00 23.67 324 ASP B C 1
ATOM 4833 O O . ASP B 1 324 ? -17.487 0.888 -7.528 1.00 26.19 324 ASP B O 1
ATOM 4838 N N . TYR B 1 325 ? -15.582 1.118 -6.353 1.00 21.71 325 TYR B N 1
ATOM 4839 C CA . TYR B 1 325 ? -15.381 2.518 -6.713 1.00 23.06 325 TYR B CA 1
ATOM 4840 C C . TYR B 1 325 ? -15.030 2.706 -8.184 0.99 27.52 325 TYR B C 1
ATOM 4841 O O . TYR B 1 325 ? -14.995 3.837 -8.672 0.89 23.05 325 TYR B O 1
ATOM 4850 N N . THR B 1 326 ? -14.780 1.613 -8.901 1.00 23.40 326 THR B N 1
ATOM 4851 C CA . THR B 1 326 ? -14.431 1.748 -10.315 1.00 24.79 326 THR B CA 1
ATOM 4852 C C . THR B 1 326 ? -15.576 2.330 -11.128 1.00 24.73 326 THR B C 1
ATOM 4853 O O . THR B 1 326 ? -15.343 3.104 -12.047 0.87 28.65 326 THR B O 1
ATOM 4857 N N . GLU B 1 327 ? -16.810 1.965 -10.778 1.00 22.36 327 GLU B N 1
ATOM 4858 C CA . GLU B 1 327 ? -17.990 2.404 -11.522 1.00 23.71 327 GLU B CA 1
ATOM 4859 C C . GLU B 1 327 ? -19.045 3.029 -10.621 1.00 26.95 327 GLU B C 1
ATOM 4860 O O . GLU B 1 327 ? -18.998 2.901 -9.398 1.00 25.58 327 GLU B O 1
ATOM 4866 N N . ILE B 1 328 ? -20.023 3.663 -11.257 1.00 20.33 328 ILE B N 1
ATOM 4867 C CA . ILE B 1 328 ? -21.080 4.382 -10.559 1.00 19.56 328 ILE B CA 1
ATOM 4868 C C . ILE B 1 328 ? -22.409 3.632 -10.586 1.00 27.46 328 ILE B C 1
ATOM 4869 O O . ILE B 1 328 ? -22.826 3.126 -11.629 1.00 28.57 328 ILE B O 1
ATOM 4874 N N . GLY B 1 329 ? -23.068 3.565 -9.430 1.00 25.26 329 GLY B N 1
ATOM 4875 C CA . GLY B 1 329 ? -24.437 3.082 -9.338 1.00 24.65 329 GLY B CA 1
ATOM 4876 C C . GLY B 1 329 ? -25.307 4.136 -8.664 1.00 27.96 329 GLY B C 1
ATOM 4877 O O . GLY B 1 329 ? -25.279 4.276 -7.441 1.00 25.55 329 GLY B O 1
ATOM 4878 N N . PRO B 1 330 ? -26.076 4.899 -9.459 1.00 25.34 330 PRO B N 1
ATOM 4879 C CA . PRO B 1 330 ? -26.885 5.996 -8.906 1.00 24.62 330 PRO B CA 1
ATOM 4880 C C . PRO B 1 330 ? -27.824 5.536 -7.790 1.00 27.30 330 PRO B C 1
ATOM 4881 O O . PRO B 1 330 ? -28.427 4.472 -7.899 1.00 26.55 330 PRO B O 1
ATOM 4885 N N . THR B 1 331 ? -27.912 6.324 -6.723 1.00 21.23 331 THR B N 1
ATOM 4886 C CA . THR B 1 331 ? -28.823 6.057 -5.613 1.00 23.09 331 THR B CA 1
ATOM 4887 C C . THR B 1 331 ? -29.667 7.301 -5.326 1.00 25.35 331 THR B C 1
ATOM 4888 O O . THR B 1 331 ? -29.368 8.397 -5.811 1.00 21.47 331 THR B O 1
ATOM 4892 N N . PHE B 1 332 ? -30.721 7.122 -4.533 1.00 17.17 332 PHE B N 1
ATOM 4893 C CA . PHE B 1 332 ? -31.618 8.211 -4.160 1.00 20.27 332 PHE B CA 1
ATOM 4894 C C . PHE B 1 332 ? -31.902 8.087 -2.673 1.00 26.12 332 PHE B C 1
ATOM 4895 O O . PHE B 1 332 ? -31.771 7.006 -2.106 1.00 27.25 332 PHE B O 1
ATOM 4903 N N . SER B 1 333 ? -32.336 9.171 -2.043 1.00 26.78 333 SER B N 1
ATOM 4904 C CA . SER B 1 333 ? -32.649 9.121 -0.620 1.00 25.11 333 SER B CA 1
ATOM 4905 C C . SER B 1 333 ? -34.014 9.703 -0.271 1.00 24.99 333 SER B C 1
ATOM 4906 O O . SER B 1 333 ? -34.429 9.645 0.880 1.00 27.15 333 SER B O 1
ATOM 4909 N N . THR B 1 334 ? -34.705 10.283 -1.247 1.00 21.47 334 THR B N 1
ATOM 4910 C CA . THR B 1 334 ? -36.025 10.848 -0.985 1.00 19.75 334 THR B CA 1
ATOM 4911 C C . THR B 1 334 ? -36.890 10.801 -2.244 1.00 19.68 334 THR B C 1
ATOM 4912 O O . THR B 1 334 ? -36.382 10.722 -3.361 1.00 20.89 334 THR B O 1
ATOM 4916 N N . GLY B 1 335 ? -38.201 10.823 -2.059 1.00 18.98 335 GLY B N 1
ATOM 4917 C CA . GLY B 1 335 ? -39.106 10.922 -3.186 1.00 20.93 335 GLY B CA 1
ATOM 4918 C C . GLY B 1 335 ? -39.476 12.360 -3.510 1.00 22.79 335 GLY B C 1
ATOM 4919 O O . GLY B 1 335 ? -40.226 12.613 -4.452 1.00 21.23 335 GLY B O 1
ATOM 4920 N N . GLY B 1 336 ? -38.949 13.307 -2.734 1.00 17.84 336 GLY B N 1
ATOM 4921 C CA . GLY B 1 336 ? -39.346 14.700 -2.876 1.00 16.42 336 GLY B CA 1
ATOM 4922 C C . GLY B 1 336 ? -38.200 15.643 -3.194 1.00 18.94 336 GLY B C 1
ATOM 4923 O O . GLY B 1 336 ? -37.093 15.204 -3.499 1.00 20.62 336 GLY B O 1
ATOM 4924 N N . HIS B 1 337 ? -38.472 16.942 -3.129 1.00 14.77 337 HIS B N 1
ATOM 4925 C CA . HIS B 1 337 ? -37.446 17.958 -3.364 1.00 16.81 337 HIS B CA 1
ATOM 4926 C C . HIS B 1 337 ? -36.457 18.068 -2.215 1.00 15.23 337 HIS B C 1
ATOM 4927 O O . HIS B 1 337 ? -36.705 17.560 -1.125 1.00 17.24 337 HIS B O 1
ATOM 4934 N N . SER B 1 338 ? -35.336 18.752 -2.460 1.00 14.72 338 SER B N 1
ATOM 4935 C CA . SER B 1 338 ? -34.383 19.018 -1.392 1.00 12.47 338 SER B CA 1
ATOM 4936 C C . SER B 1 338 ? -33.905 20.464 -1.482 1.00 17.44 338 SER B C 1
ATOM 4937 O O . SER B 1 338 ? -34.039 21.098 -2.528 1.00 16.35 338 SER B O 1
ATOM 4940 N N . ALA B 1 339 ? -33.344 20.967 -0.384 1.00 15.13 339 ALA B N 1
ATOM 4941 C CA . ALA B 1 339 ? -33.035 22.383 -0.249 1.00 14.76 339 ALA B CA 1
ATOM 4942 C C . ALA B 1 339 ? -31.570 22.753 -0.524 1.00 19.14 339 ALA B C 1
ATOM 4943 O O . ALA B 1 339 ? -31.124 23.825 -0.113 1.00 12.92 339 ALA B O 1
ATOM 4945 N N . THR B 1 340 ? -30.823 21.903 -1.224 1.00 15.67 340 THR B N 1
ATOM 4946 C CA . THR B 1 340 ? -29.441 22.271 -1.577 1.00 12.97 340 THR B CA 1
ATOM 4947 C C . THR B 1 340 ? -29.396 23.536 -2.423 1.00 14.43 340 THR B C 1
ATOM 4948 O O . THR B 1 340 ? -30.324 23.827 -3.177 1.00 16.14 340 THR B O 1
ATOM 4952 N N . LEU B 1 341 ? -28.309 24.293 -2.290 1.00 13.80 341 LEU B N 1
ATOM 4953 C CA . LEU B 1 341 ? -28.050 25.384 -3.213 1.00 12.20 341 LEU B CA 1
ATOM 4954 C C . LEU B 1 341 ? -27.907 24.793 -4.616 1.00 18.54 341 LEU B C 1
ATOM 4955 O O . LEU B 1 341 ? -27.531 23.627 -4.783 1.00 13.76 341 LEU B O 1
ATOM 4960 N N . ILE B 1 342 ? -28.202 25.610 -5.619 1.00 14.12 342 ILE B N 1
ATOM 4961 C CA . ILE B 1 342 ? -28.264 25.169 -7.010 1.00 14.23 342 ILE B CA 1
ATOM 4962 C C . ILE B 1 342 ? -27.316 25.996 -7.881 1.00 13.47 342 ILE B C 1
ATOM 4963 O O . ILE B 1 342 ? -27.301 27.214 -7.792 1.00 14.28 342 ILE B O 1
ATOM 4968 N N . PRO B 1 343 ? -26.538 25.333 -8.745 1.00 13.03 343 PRO B N 1
ATOM 4969 C CA . PRO B 1 343 ? -25.627 26.037 -9.657 1.00 15.60 343 PRO B CA 1
ATOM 4970 C C . PRO B 1 343 ? -26.363 26.881 -10.688 1.00 19.03 343 PRO B C 1
ATOM 4971 O O . PRO B 1 343 ? -27.419 26.486 -11.196 1.00 18.93 343 PRO B O 1
ATOM 4975 N N . VAL B 1 344 ? -25.801 28.049 -10.975 1.00 13.09 344 VAL B N 1
ATOM 4976 C CA . VAL B 1 344 ? -26.255 28.906 -12.053 1.00 14.43 344 VAL B CA 1
ATOM 4977 C C . VAL B 1 344 ? -25.093 29.043 -13.019 1.00 16.38 344 VAL B C 1
ATOM 4978 O O . VAL B 1 344 ? -23.957 29.285 -12.596 1.00 17.23 344 VAL B O 1
ATOM 4982 N N . PHE B 1 345 ? -25.374 28.888 -14.311 1.00 13.43 345 PHE B N 1
ATOM 4983 C CA . PHE B 1 345 ? -24.366 29.049 -15.352 1.00 14.46 345 PHE B CA 1
ATOM 4984 C C . PHE B 1 345 ? -24.791 30.191 -16.267 1.00 15.98 345 PHE B C 1
ATOM 4985 O O . PHE B 1 345 ? -25.964 30.294 -16.631 1.00 17.23 345 PHE B O 1
ATOM 4993 N N . ALA B 1 346 ? -23.848 31.047 -16.651 1.00 13.31 346 ALA B N 1
ATOM 4994 C CA . ALA B 1 346 ? -24.180 32.144 -17.561 1.00 13.68 346 ALA B CA 1
ATOM 4995 C C . ALA B 1 346 ? -23.094 32.389 -18.603 1.00 11.06 346 ALA B C 1
ATOM 4996 O O . ALA B 1 346 ? -21.910 32.398 -18.291 1.00 18.49 346 ALA B O 1
ATOM 4998 N N . TYR B 1 347 ? -23.520 32.606 -19.840 1.00 11.06 347 TYR B N 1
ATOM 4999 C CA . TYR B 1 347 ? -22.610 32.881 -20.939 1.00 15.62 347 TYR B CA 1
ATOM 5000 C C . TYR B 1 347 ? -23.114 34.089 -21.716 1.00 20.70 347 TYR B C 1
ATOM 5001 O O . TYR B 1 347 ? -24.309 34.194 -21.983 1.00 20.57 347 TYR B O 1
ATOM 5010 N N . GLY B 1 348 ? -22.207 34.977 -22.110 1.00 20.56 348 GLY B N 1
ATOM 5011 C CA . GLY B 1 348 ? -22.568 36.087 -22.974 1.00 18.78 348 GLY B CA 1
ATOM 5012 C C . GLY B 1 348 ? -22.503 37.426 -22.262 1.00 17.41 348 GLY B C 1
ATOM 5013 O O . GLY B 1 348 ? -22.061 37.502 -21.116 1.00 20.55 348 GLY B O 1
ATOM 5014 N N . PRO B 1 349 ? -22.931 38.496 -22.944 1.00 17.97 349 PRO B N 1
ATOM 5015 C CA . PRO B 1 349 ? -22.908 39.854 -22.388 1.00 18.55 349 PRO B CA 1
ATOM 5016 C C . PRO B 1 349 ? -23.672 39.921 -21.077 1.00 21.44 349 PRO B C 1
ATOM 5017 O O . PRO B 1 349 ? -24.837 39.531 -21.040 1.00 21.31 349 PRO B O 1
ATOM 5021 N N . GLY B 1 350 ? -23.023 40.399 -20.020 1.00 23.05 350 GLY B N 1
ATOM 5022 C CA . GLY B 1 350 ? -23.652 40.509 -18.716 1.00 18.38 350 GLY B CA 1
ATOM 5023 C C . GLY B 1 350 ? -23.551 39.260 -17.853 1.00 20.04 350 GLY B C 1
ATOM 5024 O O . GLY B 1 350 ? -24.000 39.252 -16.702 1.00 20.75 350 GLY B O 1
ATOM 5025 N N . SER B 1 351 ? -22.963 38.200 -18.391 1.00 15.36 351 SER B N 1
ATOM 5026 C CA . SER B 1 351 ? -22.958 36.918 -17.681 1.00 18.07 351 SER B CA 1
ATOM 5027 C C . SER B 1 351 ? -22.214 36.989 -16.338 1.00 18.29 351 SER B C 1
ATOM 5028 O O . SER B 1 351 ? -22.496 36.211 -15.425 1.00 18.88 351 SER B O 1
ATOM 5031 N N . GLU B 1 352 ? -21.286 37.933 -16.208 1.00 18.70 352 GLU B N 1
ATOM 5032 C CA . GLU B 1 352 ? -20.504 38.064 -14.976 1.00 18.53 352 GLU B CA 1
ATOM 5033 C C . GLU B 1 352 ? -21.389 38.470 -13.787 1.00 22.01 352 GLU B C 1
ATOM 5034 O O . GLU B 1 352 ? -21.034 38.253 -12.637 1.00 17.25 352 GLU B O 1
ATOM 5040 N N . GLU B 1 353 ? -22.535 39.077 -14.074 1.00 16.09 353 GLU B N 1
ATOM 5041 C CA . GLU B 1 353 ? -23.448 39.494 -13.016 1.00 15.20 353 GLU B CA 1
ATOM 5042 C C . GLU B 1 353 ? -23.971 38.308 -12.205 1.00 17.89 353 GLU B C 1
ATOM 5043 O O . GLU B 1 353 ? -24.415 38.472 -11.064 1.00 15.20 353 GLU B O 1
ATOM 5049 N N . PHE B 1 354 ? -23.897 37.110 -12.779 1.00 14.98 354 PHE B N 1
ATOM 5050 C CA . PHE B 1 354 ? -24.539 35.950 -12.161 1.00 14.64 354 PHE B CA 1
ATOM 5051 C C . PHE B 1 354 ? -23.625 35.071 -11.297 1.00 16.16 354 PHE B C 1
ATOM 5052 O O . PHE B 1 354 ? -24.034 33.981 -10.890 1.00 14.93 354 PHE B O 1
ATOM 5060 N N . ILE B 1 355 ? -22.415 35.539 -10.994 1.00 16.51 355 ILE B N 1
ATOM 5061 C CA . ILE B 1 355 ? -21.496 34.755 -10.156 1.00 14.64 355 ILE B CA 1
ATOM 5062 C C . ILE B 1 355 ? -21.766 34.986 -8.668 1.00 16.49 355 ILE B C 1
ATOM 5063 O O . ILE B 1 355 ? -22.677 35.722 -8.306 1.00 15.99 355 ILE B O 1
ATOM 5068 N N . GLY B 1 356 ? -20.991 34.351 -7.798 1.00 16.92 356 GLY B N 1
ATOM 5069 C CA . GLY B 1 356 ? -21.254 34.456 -6.373 1.00 14.55 356 GLY B CA 1
ATOM 5070 C C . GLY B 1 356 ? -22.484 33.677 -5.920 1.00 15.67 356 GLY B C 1
ATOM 5071 O O . GLY B 1 356 ? -23.018 32.829 -6.646 1.00 17.26 356 GLY B O 1
ATOM 5072 N N . ILE B 1 357 ? -22.940 33.967 -4.708 1.00 13.56 357 ILE B N 1
ATOM 5073 C CA . ILE B 1 357 ? -24.024 33.207 -4.094 1.00 11.73 357 ILE B CA 1
ATOM 5074 C C . ILE B 1 357 ? -25.139 34.170 -3.733 1.00 16.65 357 ILE B C 1
ATOM 5075 O O . ILE B 1 357 ? -24.879 35.234 -3.168 1.00 14.67 357 ILE B O 1
ATOM 5080 N N . TYR B 1 358 ? -26.377 33.810 -4.063 1.00 13.39 358 TYR B N 1
ATOM 5081 C CA . TYR B 1 358 ? -27.500 34.727 -3.840 1.00 15.50 358 TYR B CA 1
ATOM 5082 C C . TYR B 1 358 ? -28.838 33.993 -3.770 1.00 13.81 358 TYR B C 1
ATOM 5083 O O . TYR B 1 358 ? -28.921 32.776 -4.013 1.00 14.55 358 TYR B O 1
ATOM 5092 N N . GLU B 1 359 ? -29.892 34.729 -3.428 1.00 13.76 359 GLU B N 1
ATOM 5093 C CA . GLU B 1 359 ? -31.219 34.127 -3.354 1.00 17.34 359 GLU B CA 1
ATOM 5094 C C . GLU B 1 359 ? -31.741 33.890 -4.764 1.00 16.13 359 GLU B C 1
ATOM 5095 O O . GLU B 1 359 ? -31.449 34.671 -5.670 1.00 14.77 359 GLU B O 1
ATOM 5101 N N . ASN B 1 360 ? -32.493 32.803 -4.952 1.00 14.08 360 ASN B N 1
ATOM 5102 C CA . ASN B 1 360 ? -33.100 32.514 -6.256 1.00 17.13 360 ASN B CA 1
ATOM 5103 C C . ASN B 1 360 ? -33.836 33.693 -6.899 1.00 19.51 360 ASN B C 1
ATOM 5104 O O . ASN B 1 360 ? -33.767 33.873 -8.118 1.00 17.49 360 ASN B O 1
ATOM 5109 N N . ASN B 1 361 ? -34.528 34.506 -6.105 1.00 12.06 361 ASN B N 1
ATOM 5110 C CA . ASN B 1 361 ? -35.303 35.584 -6.724 1.00 15.48 361 ASN B CA 1
ATOM 5111 C C . ASN B 1 361 ? -34.432 36.672 -7.335 1.00 14.93 361 ASN B C 1
ATOM 5112 O O . ASN B 1 361 ? -34.913 37.481 -8.124 1.00 14.65 361 ASN B O 1
ATOM 5117 N N . GLU B 1 362 ? -33.148 36.690 -6.987 1.00 15.81 362 GLU B N 1
ATOM 5118 C CA . GLU B 1 362 ? -32.243 37.691 -7.559 1.00 18.01 362 GLU B CA 1
ATOM 5119 C C . GLU B 1 362 ? -31.951 37.426 -9.031 1.00 15.12 362 GLU B C 1
ATOM 5120 O O . GLU B 1 362 ? -31.462 38.305 -9.735 1.00 16.95 362 GLU B O 1
ATOM 5126 N N . ILE B 1 363 ? -32.225 36.212 -9.496 1.00 15.19 363 ILE B N 1
ATOM 5127 C CA . ILE B 1 363 ? -32.103 35.919 -10.924 1.00 17.35 363 ILE B CA 1
ATOM 5128 C C . ILE B 1 363 ? -32.902 36.952 -11.718 1.00 19.22 363 ILE B C 1
ATOM 5129 O O . ILE B 1 363 ? -32.418 37.485 -12.721 1.00 18.30 363 ILE B O 1
ATOM 5134 N N . PHE B 1 364 ? -34.119 37.236 -11.255 1.00 17.93 364 PHE B N 1
ATOM 5135 C CA . PHE B 1 364 ? -34.995 38.217 -11.911 1.00 16.19 364 PHE B CA 1
ATOM 5136 C C . PHE B 1 364 ? -34.341 39.590 -11.930 1.00 16.51 364 PHE B C 1
ATOM 5137 O O . PHE B 1 364 ? -34.269 40.242 -12.969 1.00 17.37 364 PHE B O 1
ATOM 5145 N N . HIS B 1 365 ? -33.867 40.025 -10.769 1.00 15.81 365 HIS B N 1
ATOM 5146 C CA . HIS B 1 365 ? -33.309 41.363 -10.644 1.00 17.83 365 HIS B CA 1
ATOM 5147 C C . HIS B 1 365 ? -32.022 41.517 -11.437 1.00 16.58 365 HIS B C 1
ATOM 5148 O O . HIS B 1 365 ? -31.733 42.587 -11.966 1.00 17.43 365 HIS B O 1
ATOM 5155 N N . LYS B 1 366 ? -31.265 40.430 -11.539 1.00 19.34 366 LYS B N 1
ATOM 5156 C CA . LYS B 1 366 ? -30.046 40.437 -12.332 1.00 20.16 366 LYS B CA 1
ATOM 5157 C C . LYS B 1 366 ? -30.333 40.501 -13.833 1.00 18.85 366 LYS B C 1
ATOM 5158 O O . LYS B 1 366 ? -29.625 41.187 -14.561 1.00 18.17 366 LYS B O 1
ATOM 5164 N N . ILE B 1 367 ? -31.357 39.789 -14.302 1.00 15.95 367 ILE B N 1
ATOM 5165 C CA . ILE B 1 367 ? -31.723 39.879 -15.721 1.00 15.20 367 ILE B CA 1
ATOM 5166 C C . ILE B 1 367 ? -32.170 41.301 -16.041 1.00 20.26 367 ILE B C 1
ATOM 5167 O O . ILE B 1 367 ? -31.762 41.886 -17.038 1.00 18.32 367 ILE B O 1
ATOM 5172 N N . LEU B 1 368 ? -33.001 41.858 -15.171 1.00 20.40 368 LEU B N 1
ATOM 5173 C CA . LEU B 1 368 ? -33.443 43.237 -15.333 1.00 22.25 368 LEU B CA 1
ATOM 5174 C C . LEU B 1 368 ? -32.230 44.188 -15.357 1.00 24.61 368 LEU B C 1
ATOM 5175 O O . LEU B 1 368 ? -32.118 45.056 -16.228 1.00 22.68 368 LEU B O 1
ATOM 5180 N N . LYS B 1 369 ? -31.300 43.994 -14.424 1.00 22.32 369 LYS B N 1
ATOM 5181 C CA . LYS B 1 369 ? -30.126 44.855 -14.335 1.00 26.39 369 LYS B CA 1
ATOM 5182 C C . LYS B 1 369 ? -29.260 44.853 -15.602 1.00 25.18 369 LYS B C 1
ATOM 5183 O O . LYS B 1 369 ? -28.889 45.910 -16.104 1.00 27.71 369 LYS B O 1
ATOM 5189 N N . VAL B 1 370 ? -28.927 43.674 -16.116 1.00 24.08 370 VAL B N 1
ATOM 5190 C CA . VAL B 1 370 ? -28.012 43.611 -17.253 1.00 19.55 370 VAL B CA 1
ATOM 5191 C C . VAL B 1 370 ? -28.647 44.040 -18.581 1.00 20.46 370 VAL B C 1
ATOM 5192 O O . VAL B 1 370 ? -27.966 44.595 -19.436 1.00 21.44 370 VAL B O 1
ATOM 5196 N N . THR B 1 371 ? -29.944 43.796 -18.748 1.00 19.01 371 THR B N 1
ATOM 5197 C CA . THR B 1 371 ? -30.627 44.174 -19.986 1.00 17.21 371 THR B CA 1
ATOM 5198 C C . THR B 1 371 ? -30.958 45.661 -20.014 1.00 18.20 371 THR B C 1
ATOM 5199 O O . THR B 1 371 ? -31.172 46.225 -21.080 1.00 18.99 371 THR B O 1
ATOM 5203 N N . LYS B 1 372 ? -31.031 46.275 -18.838 1.00 16.56 372 LYS B N 1
ATOM 5204 C CA . LYS B 1 372 ? -31.392 47.695 -18.718 1.00 20.85 372 LYS B CA 1
ATOM 5205 C C . LYS B 1 372 ? -32.806 48.010 -19.212 1.00 22.44 372 LYS B C 1
ATOM 5206 O O . LYS B 1 372 ? -33.128 49.156 -19.545 1.00 20.81 372 LYS B O 1
ATOM 5212 N N . TRP B 1 373 ? -33.665 46.995 -19.228 1.00 15.27 373 TRP B N 1
ATOM 5213 C CA . TRP B 1 373 ? -35.067 47.212 -19.571 1.00 16.71 373 TRP B CA 1
ATOM 5214 C C . TRP B 1 373 ? -35.747 48.124 -18.545 1.00 20.39 373 TRP B C 1
ATOM 5215 O O . TRP B 1 373 ? -35.382 48.116 -17.365 1.00 19.43 373 TRP B O 1
ATOM 5226 N N . ASN B 1 374 ? -36.720 48.915 -18.997 1.00 17.48 374 ASN B N 1
ATOM 5227 C CA . ASN B 1 374 ? -37.541 49.717 -18.084 1.00 18.16 374 ASN B CA 1
ATOM 5228 C C . ASN B 1 374 ? -38.442 48.822 -17.232 1.00 22.48 374 ASN B C 1
ATOM 5229 O O . ASN B 1 374 ? -39.150 47.965 -17.757 1.00 21.02 374 ASN B O 1
ATOM 5234 N N . GLN B 1 375 ? -38.420 49.019 -15.920 1.00 19.67 375 GLN B N 1
ATOM 5235 C CA . GLN B 1 375 ? -39.233 48.199 -15.027 1.00 26.69 375 GLN B CA 1
ATOM 5236 C C . GLN B 1 375 ? -40.688 48.663 -15.055 1.00 42.09 375 GLN B C 1
ATOM 5237 O O . GLN B 1 375 ? -41.584 47.937 -14.627 1.00 47.62 375 GLN B O 1
#

Sequence (690 aa):
QLKTPKNVILLISDGAGLSQISSTFYFKSGTPNYTQFKNIGLIKTSSSREDVTDASGATAFSCGIKTYNAAIGVADDSTAVKSIVEIAALNNIKTGVVATSSITDATPASFYAHALNRGLEEEIAMDMTESDLDFFAGGGLNYFTKRKDKKDVLAILKGNQFTINTTALTDFSSIASNRKMGFLLADEAMPTMEKGRGNFLSAATDLAIQFLSKDNSAFFIMSEGSQIDWGGHANNASYLISEINDFDDAIGTALAFAKKDGNTLVIVTSDHETGGFTLAAKKNKREDGSEYSDYTEIGPTFSTGGHSATLIPVFAYGPGSEEFIGIYENNEIFHKILKVTKWNQQLKTPKNVILLISDGAGLSQISSTFYFKSGTPNYTQFKNIGLIKTSSSREDVTDASGATAFSCGIKTYNAAIGVADDSTAVKSIVEIAALNNIKTGVVATSSITDATPASFYAHALNRGLEEEIAMDMTESDLDFFAGGGLNYFTKRKDKKDVLAILKGNQFTINTTALTDFSSIASNRKMGFLLADEAMPTMEKGRGNFLSAATDLAIQFLSKDNSAFFIMSEGSQIDWGGHANNASYLISEINDFDDAIGTALAFAKKDGNTLVIVTSDHETGGFTLAAKKNKREDGSEYSDYTEIGPTFSTGGHSATLIPVFAYGPGSEEFIGIYENNEIFHKILKVTKWNQ

Foldseek 3Di:
DFAFFLAEEEEAEAFDFVQLVCLCVPPPPDDFLLVVFDFKAWAFQAAPPGLFEDLQLQLLQFFLAGAHHFWAQAHNVLHHGHTPQNLCVVVQAAEEEEEQWACLASNNLSNWHGDGGSVPSLVSLLSNLVGRHQEYEWAAVCSQQVDPVRDRNVVSNVVVQEDEAQDDQDDLVVPQPGRGYYYHDYNGGHDAVVVPSPQCQLSRVLSVVNNRCPPNHYYYYYGYLYCLQVCQLVFPVVRNNSSVSSSSVSSVSVVVVCVVVQRYKYKYKYSFHGFQKHFAFDWAADVPGTTDGDNVHTDIGGDDNTTDRDIIMMTMDHTLRNLRHYYYHSSCSNVSSCVSNVSDD/DFFFFLAEEEEAEAFDFVQLVCVCVPPPPDDFLLVVFDFKAWAFFAAPVGLFEDLQLLLLQFALAGADHFWAQAHNVLHHGDTPQNLCVVLQAAEEEEEQWACLASNNLSNWHGDSGSVPSLNSLLSNLVGSHQEYAWAAVCSQCVDPVRDRNVVSNVVSQEDEDQDDDDAQVVCQPGRGYYYHDYNGGHDQVVRPSPLVQQRRLLSSVSNRCPPNHYYYYYGYLHCLQVCLLVVNVVSNNSSVNSSSVNSVSQVVCCVVVQRYKYKYKYSFHGFQKHFAFDWDQDPPPGTDGDNVHTDIGGDDSGTDRDIMMMTMDHTQRNLRHYYYHSSCSNVSSCVSNVGDD

Radius of gyration: 26.93 Å; Cα contacts (8 Å, |Δi|>4): 1885; chains: 2; bounding box: 84×65×68 Å

Secondary structure (DSSP, 8-state):
-----SEEEEEEETT--HHHHHHHHHHSSS--GGGG--EEEEEE---SS-SS---HHHHHHHHSS---TT-BSB-TTS-B---HHHHHHHTT-EEEEEEEEETTSHHHHTTT--BS-TT-HHHHHHHHTTS---EEEEE-THHHHS-TT---HHHHHHHTTEEEE-S----GGGTTT-SEEEEE-SSSSPPPTTTT-TTHHHHHHHHHHHHHTGGG--EEEEEEETTHHHHHHTT-HHHHHHHHHHHHHHHHHHHHHHHHHSSEEEEEE-S-EETT-B-BEEEEE-SSS-EEEEEEEE--B-S-SSEE---EEEEEESTTGGGG-EEEETTHHHHHHHHHH----/-----SEEEEEEETT--HHHHHHTTTSSSS--GGGG--EEEEEE---SS-SS---HHHHHHHHSS---TT-BSB-TTS-B---HHHHHHHTT-EEEEEEEEETTSHHHHTTT--BS-TT-HHHHHHHHTTS--SEEEEE-THHHHS-TT---HHHHHHTTTEEEE-S----HHHHTT-SEEEEE-SSSSPPPGGGT-TTHHHHHHHHHHHHHTGGG--EEEEEEETTHHHHHHTT-HHHHHHHHHHHHHHHHHHHHHHHHHSSEEEEEE-S-EETT-B-BEEEEE-SSS-EEEEEEEE--B---SSEE---EEEEEESTTGGGG-EEEETTHHHHHHHHHHT---

Nearest PDB structures (foldseek):
  2w5v-assembly1_B  TM=9.988E-01  e=4.205E-77  Antarctic bacterium TAB5
  2w5x-assembly1_B  TM=9.988E-01  e=2.463E-76  Antarctic bacterium TAB5
  6t26-assembly1_A  TM=8.932E-01  e=8.324E-32  Vibrio sp. G15-21
  6qsq-assembly1_A-2  TM=8.866E-01  e=1.216E-31  Vibrio splendidus
  1ajd-assembly1_B  TM=8.761E-01  e=1.040E-30  Escherichia coli

Organism: NCBI:txid82349

CATH classification: 3.40.720.10

Solvent-accessible surface area: 23694 Å² total

B-factor: mean 26.74, std 13.79, range [9.25, 120.03]

InterPro domains:
  IPR001952 Alkaline phosphatase [PF00245] (35-313)
  IPR001952 Alkaline phosphatase [PR00113] (34-54)
  IPR001952 Alkaline phosphatase [PR00113] (118-138)
  IPR001952 Alkaline phosphatase [PR00113] (162-172)
  IPR001952 Alkaline phosphatase [PR00113] (230-259)
  IPR001952 Alkaline phosphatase [PTHR11596] (28-370)
  IPR001952 Alkaline phosphatase [SM00098] (35-374)
  IPR001952 Alkaline phosphatase [cd16012] (35-372)
  IPR017850 Alkaline-phosphatase-like, core domain superfamily [G3DSA:3.40.720.10] (30-375)
  IPR017850 Alkaline-phosphatase-like, core domain superfamily [SSF53649] (20-371)
  IPR018299 Alkaline phosphatase, active site [PS00123] (81-89)